Protein AF-A0AAT9HI56-F1 (afdb_monomer)

Sequence (412 aa):
MVAAGGHDVLLDPVGLLGGSGLDRALCPAVDPADAGAAAVGKETVARLLASIGLAAGDGDGLGETSWGAGGHDTWVCADGRFRVGALTGSWAKDSAQYVGEGAREQARRVRVGELRSEIDDLTAERERLTEEARAVAERRAVLDAELAALPGDDDLRHAHARVTAATDTVRRARARRDERAAELAPAARRAERAAAGLADTAAALNLPTDPTALGAVRQALADHTALLAALWPTLRERVEAERAVTGEQEETHRAELLVSELAKRTAESARIAAAADEHLTTLRSTVGAAVAELQRQLEETAEAVRVCAREQEQTRAEHGDADRRASRAEGRGERLAEDVTEATAAREEAVAALQRFAATGLLAVALPDLAVPDDDGSTWAATPRLPSHGPWSPGSPRSTTPTRPGNACRNG

Solvent-accessible surface area (backbone atoms only — not comparable to full-atom values): 24503 Å² total; per-residue (Å²): 141,84,77,95,84,66,89,78,79,81,87,72,66,81,62,84,52,85,90,35,24,34,44,81,82,46,77,70,85,62,52,75,85,40,69,70,48,43,71,62,32,52,66,52,50,39,46,44,31,33,39,28,12,39,35,77,90,76,73,102,65,98,57,94,91,67,94,54,34,77,76,39,60,29,32,39,32,90,84,26,38,37,34,55,67,91,46,69,52,71,61,80,67,101,60,69,46,82,67,59,70,69,25,34,52,49,46,49,53,53,52,52,49,52,53,49,51,52,51,52,53,53,50,53,49,50,53,52,54,52,52,53,52,50,56,49,52,52,52,49,53,51,52,52,50,54,58,70,66,51,79,76,63,62,67,59,52,51,51,51,52,51,51,52,54,51,50,51,51,51,52,54,52,50,51,54,49,52,55,53,56,62,48,44,59,61,50,49,56,48,51,52,50,52,51,49,52,46,48,54,53,17,59,76,69,75,44,63,78,48,71,66,58,43,50,50,53,53,48,51,54,51,52,50,51,52,51,57,64,54,45,56,58,54,55,49,52,49,54,51,48,54,50,48,54,52,51,53,50,52,52,50,52,52,50,51,53,50,51,52,51,51,52,49,53,51,52,50,52,50,49,54,51,50,51,52,51,50,49,52,50,50,46,47,62,55,53,46,47,53,52,54,49,52,52,50,51,52,53,54,51,56,49,52,52,56,51,54,55,52,52,55,53,53,55,51,54,56,51,58,57,51,55,63,50,52,62,62,51,56,69,52,56,61,57,58,55,54,56,56,60,53,60,55,56,60,54,60,53,55,52,59,52,54,52,61,58,65,74,66,60,74,77,73,80,82,53,93,86,58,90,70,80,55,98,75,67,76,76,87,78,83,87,85,81,85,88,89,85,84,82,88,83,80,79,86,89,79,91,79,87,84,90,87,83,91,82,92,82,88,84,137

Foldseek 3Di:
DDDPDDPPDDLDLPDQLPDFFQLVVDQDDQDCVPPVSVVCPRVSVSSVRSLEGEDEPDDDDPDDDDPDSSPRCWYAYPQQWTHHRPDTDGDDDPAQQPGDPVNVVVNVVVVVVVVVVVVVVVVVVVVVVVVVVVVVVVVVVVVVVVVVPDDDCVVVVVVVVVVVVVVVVVVVVVVVVVVVVVVVVVVVVVVVVVVVVLVVVCVVVVHDSDPVRNVVVVVVVVVVVVVVVVVVVVVVVVVVVVVVVVVVVVVVVVVVVVVVVVVVVVVVVVVVVVVVVVVVVVCCVPVVVVVVVVVVVVVVVVVVVVVVVVVVVVVVVVVVVVVVVVVVVVVVVVVVVVVVVVVVVVVVVVVVVVLVVVVPCPVPPDDPPDPDDPVVDPDPDDDDDDDDDDDDDDDDDDDDDDDDDDDDDDDD

Organism: NCBI:txid3074435

Secondary structure (DSSP, 8-state):
---TTS-----------TT-BGGGT------TTSHHHHHH-HHHHHHHHHHSEEE--------TT---STT-SEEEETTSEEEETTEEEE---SS--SSSHHHHHHHHHHHHHHHHHHHHHHHHHHHHHHHHHHHHHHHHHHHHHHHHHSPPSHHHHHHHHHHHHHHHHHHHHHHHHHHHHHHHHHHHHHHHHHHHHHHHHHHHTT--SSHHHHHHHHHHHHHHHHHHHHHHHHHHHHHHHHHHHHHHHHHHHHHHHHHHHHHHHHHHHHHHHHHHHHHHHHHHHHHHHHHHHHHHHHHHHHHHHHHHHHHHHHHHHHHHHHHHHHHHHHHHHHHHHHHHHHHHHHHHHHHHHHHHHHTTS-STTT-TTS-PPPTT------------------------------------

Radius of gyration: 133.68 Å; Cα contacts (8 Å, |Δi|>4): 143; chains: 1; bounding box: 189×81×348 Å

Nearest PDB structures (foldseek):
  7ogt-assembly1_A  TM=4.638E-01  e=2.083E+00  Saccharomyces cerevisiae S288C
  7ogt-assembly1_B  TM=3.854E-01  e=5.566E+00  Saccharomyces cerevisiae S288C

pLDDT: mean 77.37, std 19.91, range [28.78, 98.38]

Mean predicted aligned error: 21.38 Å

Structure (mmCIF, N/CA/C/O backbone):
data_AF-A0AAT9HI56-F1
#
_entry.id   AF-A0AAT9HI56-F1
#
loop_
_atom_site.group_PDB
_atom_site.id
_atom_site.type_symbol
_atom_site.label_atom_id
_atom_site.label_alt_id
_atom_site.label_comp_id
_atom_site.label_asym_id
_atom_site.label_entity_id
_atom_site.label_seq_id
_atom_site.pdbx_PDB_ins_code
_atom_site.Cartn_x
_atom_site.Cartn_y
_atom_site.Cartn_z
_atom_site.occupancy
_atom_site.B_iso_or_equiv
_atom_site.auth_seq_id
_atom_site.auth_comp_id
_atom_site.auth_asym_id
_atom_site.auth_atom_id
_atom_site.pdbx_PDB_model_num
ATOM 1 N N . MET A 1 1 ? -18.399 -38.494 128.018 1.00 32.94 1 MET A N 1
ATOM 2 C CA . MET A 1 1 ? -17.190 -38.485 127.170 1.00 32.94 1 MET A CA 1
ATOM 3 C C . MET A 1 1 ? -17.550 -37.697 125.918 1.00 32.94 1 MET A C 1
ATOM 5 O O . MET A 1 1 ? -18.268 -38.226 125.086 1.00 32.94 1 MET A O 1
ATOM 9 N N . VAL A 1 2 ? -17.201 -36.407 125.876 1.00 37.88 2 VAL A N 1
ATOM 10 C CA . VAL A 1 2 ? -17.497 -35.491 124.755 1.00 37.88 2 VAL A CA 1
ATOM 11 C C . VAL A 1 2 ? -16.270 -35.465 123.841 1.00 37.88 2 VAL A C 1
ATOM 13 O O . VAL A 1 2 ? -15.148 -35.370 124.338 1.00 37.88 2 VAL A O 1
ATOM 16 N N . ALA A 1 3 ? -16.475 -35.634 122.534 1.00 37.97 3 ALA A N 1
ATOM 17 C CA . ALA A 1 3 ? -15.415 -35.681 121.533 1.00 37.97 3 ALA A CA 1
ATOM 18 C C . ALA A 1 3 ? -14.963 -34.263 121.144 1.00 37.97 3 ALA A C 1
ATOM 20 O O . ALA A 1 3 ? -15.776 -33.414 120.793 1.00 37.97 3 ALA A O 1
ATOM 21 N N . ALA A 1 4 ? -13.652 -34.024 121.179 1.00 46.62 4 ALA A N 1
ATOM 22 C CA . ALA A 1 4 ? -13.022 -32.777 120.761 1.00 46.62 4 ALA A CA 1
ATOM 23 C C . ALA A 1 4 ? -12.989 -32.689 119.223 1.00 46.62 4 ALA A C 1
ATOM 25 O O . ALA A 1 4 ? -12.115 -33.274 118.588 1.00 46.62 4 ALA A O 1
ATOM 26 N N . GLY A 1 5 ? -13.962 -32.002 118.619 1.00 49.81 5 GLY A N 1
ATOM 27 C CA . GLY A 1 5 ? -14.001 -31.788 117.165 1.00 49.81 5 GLY A CA 1
ATOM 28 C C . GLY A 1 5 ? -15.296 -31.197 116.597 1.00 49.81 5 GLY A C 1
ATOM 29 O O . GLY A 1 5 ? -15.299 -30.774 115.445 1.00 49.81 5 GLY A O 1
ATOM 30 N N . GLY A 1 6 ? -16.378 -31.129 117.377 1.00 46.84 6 GLY A N 1
ATOM 31 C CA . GLY A 1 6 ? -17.575 -30.356 117.041 1.00 46.84 6 GLY A CA 1
ATOM 32 C C . GLY A 1 6 ? -17.527 -28.988 117.714 1.00 46.84 6 GLY A C 1
ATOM 33 O O . GLY A 1 6 ? -17.150 -28.887 118.881 1.00 46.84 6 GLY A O 1
ATOM 34 N N . HIS A 1 7 ? -17.893 -27.921 117.002 1.00 47.03 7 HIS A N 1
ATOM 35 C CA . HIS A 1 7 ? -18.282 -26.680 117.669 1.00 47.03 7 HIS A CA 1
ATOM 36 C C . HIS A 1 7 ? -19.627 -26.935 118.353 1.00 47.03 7 HIS A C 1
ATOM 38 O O . HIS A 1 7 ? -20.681 -26.657 117.785 1.00 47.03 7 HIS A O 1
ATOM 44 N N . ASP A 1 8 ? -19.585 -27.537 119.539 1.00 59.81 8 ASP A N 1
ATOM 45 C CA . ASP A 1 8 ? -20.772 -27.778 120.347 1.00 59.81 8 ASP A CA 1
ATOM 46 C C . ASP A 1 8 ? -21.313 -26.418 120.803 1.00 59.81 8 ASP A C 1
ATOM 48 O O . ASP A 1 8 ? -20.767 -25.761 121.692 1.00 59.81 8 ASP A O 1
ATOM 52 N N . VAL A 1 9 ? -22.368 -25.955 120.130 1.00 65.06 9 VAL A N 1
ATOM 53 C CA . VAL A 1 9 ? -23.074 -24.727 120.492 1.00 65.06 9 VAL A CA 1
ATOM 54 C C . VAL A 1 9 ? -23.989 -25.054 121.665 1.00 65.06 9 VAL A C 1
ATOM 56 O O . VAL A 1 9 ? -25.040 -25.673 121.501 1.00 65.06 9 VAL A O 1
ATOM 59 N N . LEU A 1 10 ? -23.579 -24.645 122.864 1.00 70.38 10 LEU A N 1
ATOM 60 C CA . LEU A 1 10 ? -24.419 -24.741 124.050 1.00 70.38 10 LEU A CA 1
ATOM 61 C C . LEU A 1 10 ? -25.503 -23.657 123.992 1.00 70.38 10 LEU A C 1
ATOM 63 O O . LEU A 1 10 ? -25.211 -22.465 124.065 1.00 70.38 10 LEU A O 1
ATOM 67 N N . LEU A 1 11 ? -26.760 -24.081 123.874 1.00 72.44 11 LEU A N 1
ATOM 68 C CA . LEU A 1 11 ? -27.927 -23.206 123.958 1.00 72.44 11 LEU A CA 1
ATOM 69 C C . LEU A 1 11 ? -28.425 -23.179 125.405 1.00 72.44 11 LEU A C 1
ATOM 71 O O . LEU A 1 11 ? -29.294 -23.963 125.784 1.00 72.44 11 LEU A O 1
ATOM 75 N N . ASP A 1 12 ? -27.851 -22.284 126.207 1.00 73.44 12 ASP A N 1
ATOM 76 C CA . ASP A 1 12 ? -28.277 -22.050 127.588 1.00 73.44 12 ASP A CA 1
ATOM 77 C C . ASP A 1 12 ? -28.882 -20.643 127.731 1.00 73.44 12 ASP A C 1
ATOM 79 O O . ASP A 1 12 ? -28.147 -19.663 127.873 1.00 73.44 12 ASP A O 1
ATOM 83 N N . PRO A 1 13 ? -30.214 -20.494 127.615 1.00 67.50 13 PRO A N 1
ATOM 84 C CA . PRO A 1 13 ? -30.870 -19.207 127.801 1.00 67.50 13 PRO A CA 1
ATOM 85 C C . PRO A 1 13 ? -30.839 -18.824 129.290 1.00 67.50 13 PRO A C 1
ATOM 87 O O . PRO A 1 13 ? -31.709 -19.215 130.070 1.00 67.50 13 PRO A O 1
ATOM 90 N N . VAL A 1 14 ? -29.822 -18.057 129.691 1.00 59.03 14 VAL A N 1
ATOM 91 C CA . VAL A 1 14 ? -29.667 -17.548 131.060 1.00 59.03 14 VAL A CA 1
ATOM 92 C C . VAL A 1 14 ? -30.605 -16.353 131.266 1.00 59.03 14 VAL A C 1
ATOM 94 O O . VAL A 1 14 ? -30.445 -15.317 130.630 1.00 59.03 14 VAL A O 1
ATOM 97 N N . GLY A 1 15 ? -31.574 -16.488 132.176 1.00 58.78 15 GLY A N 1
ATOM 98 C CA . GLY A 1 15 ? -32.463 -15.397 132.594 1.00 58.78 15 GLY A CA 1
ATOM 99 C C . GLY A 1 15 ? -33.804 -15.360 131.855 1.00 58.78 15 GLY A C 1
ATOM 100 O O . GLY A 1 15 ? -33.975 -14.660 130.862 1.00 58.78 15 GLY A O 1
ATOM 101 N N . LEU A 1 16 ? -34.801 -16.070 132.391 1.00 57.12 16 LEU A N 1
ATOM 102 C CA . LEU A 1 16 ? -36.202 -15.891 132.000 1.00 57.12 16 LEU A CA 1
ATOM 103 C C . LEU A 1 16 ? -36.752 -14.634 132.686 1.00 57.12 16 LEU A C 1
ATOM 105 O O . LEU A 1 16 ? -37.349 -14.699 133.761 1.00 57.12 16 LEU A O 1
ATOM 109 N N . LEU A 1 17 ? -36.517 -13.478 132.071 1.00 56.50 17 LEU A N 1
ATOM 110 C CA . LEU A 1 17 ? -37.140 -12.220 132.470 1.00 56.50 17 LEU A CA 1
ATOM 111 C C . LEU A 1 17 ? -38.566 -12.222 131.909 1.00 56.50 17 LEU A C 1
ATOM 113 O O . LEU A 1 17 ? -38.796 -12.040 130.717 1.00 56.50 17 LEU A O 1
ATOM 117 N N . GLY A 1 18 ? -39.529 -12.571 132.760 1.00 57.38 18 GLY A N 1
ATOM 118 C CA . GLY A 1 18 ? -40.906 -12.797 132.334 1.00 57.38 18 GLY A CA 1
ATOM 119 C C . GLY A 1 18 ? -41.558 -11.550 131.723 1.00 57.38 18 GLY A C 1
ATOM 120 O O . GLY A 1 18 ? -41.585 -10.494 132.346 1.00 57.38 18 GLY A O 1
ATOM 121 N N . GLY A 1 19 ? -42.160 -11.711 130.537 1.00 65.81 19 GLY A N 1
ATOM 122 C CA . GLY A 1 19 ? -43.225 -10.834 130.028 1.00 65.81 19 GLY A CA 1
ATOM 123 C C . GLY A 1 19 ? -42.955 -10.065 128.728 1.00 65.81 19 GLY A C 1
ATOM 124 O O . GLY A 1 19 ? -43.919 -9.582 128.129 1.00 65.81 19 GLY A O 1
ATOM 125 N N . SER A 1 20 ? -41.711 -9.976 128.247 1.00 75.50 20 SER A N 1
ATOM 126 C CA . SER A 1 20 ? -41.339 -9.140 127.086 1.00 75.50 20 SER A CA 1
ATOM 127 C C . SER A 1 20 ? -40.515 -9.852 126.008 1.00 75.50 20 SER A C 1
ATOM 129 O O . SER A 1 20 ? -39.809 -9.181 125.268 1.00 75.50 20 SER A O 1
ATOM 131 N N . GLY A 1 21 ? -40.569 -11.181 125.908 1.00 82.62 21 GLY A N 1
ATOM 132 C CA . GLY A 1 21 ? -39.782 -11.944 124.934 1.00 82.62 21 GLY A CA 1
ATOM 133 C C . GLY A 1 21 ? -40.381 -11.999 123.518 1.00 82.62 21 GLY A C 1
ATOM 134 O O . GLY A 1 21 ? -41.558 -11.697 123.287 1.00 82.62 21 GLY A O 1
ATOM 135 N N . LEU A 1 22 ? -39.562 -12.419 122.550 1.00 84.75 22 LEU A N 1
ATOM 136 C CA . LEU A 1 22 ? -39.958 -12.682 121.160 1.00 84.75 22 LEU A CA 1
ATOM 137 C C . LEU A 1 22 ? -40.908 -13.875 121.016 1.00 84.75 22 LEU A C 1
ATOM 139 O O . LEU A 1 22 ? -41.596 -13.986 120.000 1.00 84.75 22 LEU A O 1
ATOM 143 N N . ASP A 1 23 ? -40.989 -14.734 122.028 1.00 83.62 23 ASP A N 1
ATOM 144 C CA . ASP A 1 23 ? -41.940 -15.845 122.131 1.00 83.62 23 ASP A CA 1
ATOM 145 C C . ASP A 1 23 ? -43.410 -15.387 122.067 1.00 83.62 23 ASP A C 1
ATOM 147 O O . ASP A 1 23 ? -44.297 -16.176 121.742 1.00 83.62 23 ASP A O 1
ATOM 151 N N . ARG A 1 24 ? -43.675 -14.094 122.302 1.00 83.56 24 ARG A N 1
ATOM 152 C CA . ARG A 1 24 ? -45.005 -13.483 122.140 1.00 83.56 24 ARG A CA 1
ATOM 153 C C . ARG A 1 24 ? -45.399 -13.229 120.685 1.00 83.56 24 ARG A C 1
ATOM 155 O O . ARG A 1 24 ? -46.590 -13.180 120.387 1.00 83.56 24 ARG A O 1
ATOM 162 N N . ALA A 1 25 ? -44.425 -13.031 119.800 1.00 82.50 25 ALA A N 1
ATOM 163 C CA . ALA A 1 25 ? -44.656 -12.754 118.381 1.00 82.50 25 ALA A CA 1
ATOM 164 C C . ALA A 1 25 ? -44.334 -13.960 117.490 1.00 82.50 25 ALA A C 1
ATOM 166 O O . ALA A 1 25 ? -44.895 -14.095 116.403 1.00 82.50 25 ALA A O 1
ATOM 167 N N . LEU A 1 26 ? -43.439 -14.840 117.942 1.00 84.56 26 LEU A N 1
ATOM 168 C CA . LEU A 1 26 ? -42.965 -15.996 117.196 1.00 84.56 26 LEU A CA 1
ATOM 169 C C . LEU A 1 26 ? -43.237 -17.277 117.980 1.00 84.56 26 LEU A C 1
ATOM 171 O O . LEU A 1 26 ? -42.842 -17.413 119.133 1.00 84.56 26 LEU A O 1
ATOM 175 N N . CYS A 1 27 ? -43.849 -18.257 117.318 1.00 83.62 27 CYS A N 1
ATOM 176 C CA . CYS A 1 27 ? -43.977 -19.605 117.855 1.00 83.62 27 CYS A CA 1
ATOM 177 C C . CYS A 1 27 ? -42.972 -20.539 117.156 1.00 83.62 27 CYS A C 1
ATOM 179 O O . CYS A 1 27 ? -42.885 -20.532 115.924 1.00 83.62 27 CYS A O 1
ATOM 181 N N . PRO A 1 28 ? -42.197 -21.356 117.895 1.00 84.69 28 PRO A N 1
ATOM 182 C CA . PRO A 1 28 ? -41.317 -22.330 117.267 1.00 84.69 28 PRO A CA 1
ATOM 183 C C . PRO A 1 28 ? -42.119 -23.388 116.503 1.00 84.69 28 PRO A C 1
ATOM 185 O O . PRO A 1 28 ? -42.929 -24.115 117.088 1.00 84.69 28 PRO A O 1
ATOM 188 N N . ALA A 1 29 ? -41.842 -23.503 115.208 1.00 82.56 29 ALA A N 1
ATOM 189 C CA . ALA A 1 29 ? -42.319 -24.571 114.339 1.00 82.56 29 ALA A CA 1
ATOM 190 C C . ALA A 1 29 ? -41.132 -25.487 114.001 1.00 82.56 29 ALA A C 1
ATOM 192 O O . ALA A 1 29 ? -40.459 -25.304 112.990 1.00 82.56 29 ALA A O 1
ATOM 193 N N . VAL A 1 30 ? -40.822 -26.408 114.918 1.00 79.81 30 VAL A N 1
ATOM 194 C CA . VAL A 1 30 ? -39.742 -27.395 114.758 1.00 79.81 30 VAL A CA 1
ATOM 195 C C . VAL A 1 30 ? -40.306 -28.611 114.032 1.00 79.81 30 VAL A C 1
ATOM 197 O O . VAL A 1 30 ? -41.274 -29.199 114.512 1.00 79.81 30 VAL A O 1
ATOM 200 N N . ASP A 1 31 ? -39.710 -28.978 112.898 1.00 79.69 31 ASP A N 1
ATOM 201 C CA . ASP A 1 31 ? -40.060 -30.201 112.176 1.00 79.69 31 ASP A CA 1
ATOM 202 C C . ASP A 1 31 ? -39.468 -31.419 112.910 1.00 79.69 31 ASP A C 1
ATOM 204 O O . ASP A 1 31 ? -38.244 -31.525 113.012 1.00 79.69 31 ASP A O 1
ATOM 208 N N . PRO A 1 32 ? -40.292 -32.335 113.449 1.00 74.06 32 PRO A N 1
ATOM 209 C CA . PRO A 1 32 ? -39.795 -33.514 114.149 1.00 74.06 32 PRO A CA 1
ATOM 210 C C . PRO A 1 32 ? -39.125 -34.539 113.219 1.00 74.06 32 PRO A C 1
ATOM 212 O O . PRO A 1 32 ? -38.438 -35.428 113.720 1.00 74.06 32 PRO A O 1
ATOM 215 N N . ALA A 1 33 ? -39.328 -34.454 111.898 1.00 79.62 33 ALA A N 1
ATOM 216 C CA . ALA A 1 33 ? -38.696 -35.344 110.924 1.00 79.62 33 ALA A CA 1
ATOM 217 C C . ALA A 1 33 ? -37.260 -34.920 110.567 1.00 79.62 33 ALA A C 1
ATOM 219 O O . ALA A 1 33 ? -36.470 -35.748 110.110 1.00 79.62 33 ALA A O 1
ATOM 220 N N . ASP A 1 34 ? -36.903 -33.654 110.799 1.00 79.12 34 ASP A N 1
ATOM 221 C CA . ASP A 1 34 ? -35.532 -33.171 110.667 1.00 79.12 34 ASP A CA 1
ATOM 222 C C . ASP A 1 34 ? -34.753 -33.512 111.945 1.00 79.12 34 ASP A C 1
ATOM 224 O O . ASP A 1 34 ? -34.987 -32.949 113.016 1.00 79.12 34 ASP A O 1
ATOM 228 N N . ALA A 1 35 ? -33.804 -34.445 111.833 1.00 78.81 35 ALA A N 1
ATOM 229 C CA . ALA A 1 35 ? -33.001 -34.917 112.959 1.00 78.81 35 ALA A CA 1
ATOM 230 C C . ALA A 1 35 ? -32.215 -33.790 113.660 1.00 78.81 35 ALA A C 1
ATOM 232 O O . ALA A 1 35 ? -32.008 -33.855 114.872 1.00 78.81 35 ALA A O 1
ATOM 233 N N . GLY A 1 36 ? -31.801 -32.751 112.928 1.00 78.25 36 GLY A N 1
ATOM 234 C CA . GLY A 1 36 ? -31.116 -31.588 113.489 1.00 78.25 36 GLY A CA 1
ATOM 235 C C . GLY A 1 36 ? -32.072 -30.654 114.229 1.00 78.25 36 GLY A C 1
ATOM 236 O O . GLY A 1 36 ? -31.769 -30.204 115.335 1.00 78.25 36 GLY A O 1
ATOM 237 N N . ALA A 1 37 ? -33.257 -30.404 113.668 1.00 78.69 37 ALA A N 1
ATOM 238 C CA . ALA A 1 37 ? -34.282 -29.586 114.319 1.00 78.69 37 ALA A CA 1
ATOM 239 C C . ALA A 1 37 ? -34.842 -30.276 115.580 1.00 78.69 37 ALA A C 1
ATOM 241 O O . ALA A 1 37 ? -35.005 -29.643 116.630 1.00 78.69 37 ALA A O 1
ATOM 242 N N . ALA A 1 38 ? -35.054 -31.592 115.504 1.00 76.50 38 ALA A N 1
ATOM 243 C CA . ALA A 1 38 ? -35.476 -32.427 116.622 1.00 76.50 38 ALA A CA 1
ATOM 244 C C . ALA A 1 38 ? -34.446 -32.448 117.765 1.00 76.50 38 ALA A C 1
ATOM 246 O O . ALA A 1 38 ? -34.845 -32.438 118.929 1.00 76.50 38 ALA A O 1
ATOM 247 N N . ALA A 1 39 ? -33.141 -32.414 117.454 1.00 80.88 39 ALA A N 1
ATOM 248 C CA . ALA A 1 39 ? -32.071 -32.391 118.456 1.00 80.88 39 ALA A CA 1
ATOM 249 C C . ALA A 1 39 ? -32.058 -31.113 119.319 1.00 80.88 39 ALA A C 1
ATOM 251 O O . ALA A 1 39 ? -31.709 -31.179 120.496 1.00 80.88 39 ALA A O 1
ATOM 252 N N . VAL A 1 40 ? -32.461 -29.960 118.771 1.00 81.38 40 VAL A N 1
ATOM 253 C CA . VAL A 1 40 ? -32.602 -28.704 119.537 1.00 81.38 40 VAL A CA 1
ATOM 254 C C . VAL A 1 40 ? -33.898 -28.710 120.349 1.00 81.38 40 VAL A C 1
ATOM 256 O O . VAL A 1 40 ? -33.908 -28.340 121.524 1.00 81.38 40 VAL A O 1
ATOM 259 N N . GLY A 1 41 ? -34.991 -29.160 119.730 1.00 80.50 41 GLY A N 1
ATOM 260 C CA . GLY A 1 41 ? -36.294 -29.306 120.369 1.00 80.50 41 GLY A CA 1
ATOM 261 C C . GLY A 1 41 ? -37.073 -27.992 120.513 1.00 80.50 41 GLY A C 1
ATOM 262 O O . GLY A 1 41 ? -36.527 -26.909 120.735 1.00 80.50 41 GLY A O 1
ATOM 263 N N . LYS A 1 42 ? -38.405 -28.095 120.413 1.00 83.25 42 LYS A N 1
ATOM 264 C CA . LYS A 1 42 ? -39.339 -26.953 120.464 1.00 83.25 42 LYS A CA 1
ATOM 265 C C . LYS A 1 42 ? -39.188 -26.113 121.735 1.00 83.25 42 LYS A C 1
ATOM 267 O O . LYS A 1 42 ? -39.273 -24.890 121.678 1.00 83.25 42 LYS A O 1
ATOM 272 N N . GLU A 1 43 ? -38.963 -26.768 122.868 1.00 82.31 43 GLU A N 1
ATOM 273 C CA . GLU A 1 43 ? -38.866 -26.124 124.178 1.00 82.31 43 GLU A CA 1
ATOM 274 C C . GLU A 1 43 ? -37.595 -25.278 124.321 1.00 82.31 43 GLU A C 1
ATOM 276 O O . GLU A 1 43 ? -37.649 -24.164 124.836 1.00 82.31 43 GLU A O 1
ATOM 281 N N . THR A 1 44 ? -36.457 -25.747 123.806 1.00 84.12 44 THR A N 1
ATOM 282 C CA . THR A 1 44 ? -35.208 -24.970 123.794 1.00 84.12 44 THR A CA 1
ATOM 283 C C . THR A 1 44 ? -35.349 -23.724 122.929 1.00 84.12 44 THR A C 1
ATOM 285 O O . THR A 1 44 ? -34.978 -22.638 123.365 1.00 84.12 44 THR A O 1
ATOM 288 N N . VAL A 1 45 ? -35.958 -23.844 121.743 1.00 86.06 45 VAL A N 1
ATOM 289 C CA . VAL A 1 45 ? -36.226 -22.685 120.875 1.00 86.06 45 VAL A CA 1
ATOM 290 C C . VAL A 1 45 ? -37.213 -21.718 121.533 1.00 86.06 45 VAL A C 1
ATOM 292 O O . VAL A 1 45 ? -37.004 -20.512 121.470 1.00 86.06 45 VAL A O 1
ATOM 295 N N . ALA A 1 46 ? -38.250 -22.215 122.215 1.00 84.44 46 ALA A N 1
ATOM 296 C CA . ALA A 1 46 ? -39.179 -21.366 122.961 1.00 84.44 46 ALA A CA 1
ATOM 297 C C . ALA A 1 46 ? -38.466 -20.586 124.077 1.00 84.44 46 ALA A C 1
ATOM 299 O O . ALA A 1 46 ? -38.653 -19.377 124.187 1.00 84.44 46 ALA A O 1
ATOM 300 N N . ARG A 1 47 ? -37.595 -21.247 124.856 1.00 84.19 47 ARG A N 1
ATOM 301 C CA . ARG A 1 47 ? -36.787 -20.582 125.891 1.00 84.19 47 ARG A CA 1
ATOM 302 C C . ARG A 1 47 ? -35.818 -19.553 125.301 1.00 84.19 47 ARG A C 1
ATOM 304 O O . ARG A 1 47 ? -35.650 -18.486 125.880 1.00 84.19 47 ARG A O 1
ATOM 311 N N . LEU A 1 48 ? -35.221 -19.833 124.140 1.00 86.31 48 LEU A N 1
ATOM 312 C CA . LEU A 1 48 ? -34.370 -18.873 123.428 1.00 86.31 48 LEU A CA 1
ATOM 313 C C . LEU A 1 48 ? -35.161 -17.651 122.952 1.00 86.31 48 LEU A C 1
ATOM 315 O O . LEU A 1 48 ? -34.727 -16.525 123.178 1.00 86.31 48 LEU A O 1
ATOM 319 N N . LEU A 1 49 ? -36.334 -17.846 122.349 1.00 87.38 49 LEU A N 1
ATOM 320 C CA . LEU A 1 49 ? -37.196 -16.731 121.949 1.00 87.38 49 LEU A CA 1
ATOM 321 C C . LEU A 1 49 ? -37.653 -15.907 123.159 1.00 87.38 49 LEU A C 1
ATOM 323 O O . LEU A 1 49 ? -37.673 -14.684 123.074 1.00 87.38 49 LEU A O 1
ATOM 327 N N . ALA A 1 50 ? -37.935 -16.550 124.294 1.00 84.38 50 ALA A N 1
ATOM 328 C CA . ALA A 1 50 ? -38.261 -15.859 125.540 1.00 84.38 50 ALA A CA 1
ATOM 329 C C . ALA A 1 50 ? -37.072 -15.064 126.116 1.00 84.38 50 ALA A C 1
ATOM 331 O O . ALA A 1 50 ? -37.276 -14.064 126.801 1.00 84.38 50 ALA A O 1
ATOM 332 N N . SER A 1 51 ? -35.831 -15.478 125.831 1.00 83.50 51 SER A N 1
ATOM 333 C CA . SER A 1 51 ? -34.621 -14.762 126.264 1.00 83.50 51 SER A CA 1
ATOM 334 C C . SER A 1 51 ? -34.304 -13.515 125.428 1.00 83.50 51 SER A C 1
ATOM 336 O O . SER A 1 51 ? -33.599 -12.626 125.908 1.00 83.50 51 SER A O 1
ATOM 338 N N . ILE A 1 52 ? -34.838 -13.420 124.203 1.00 86.50 52 ILE A N 1
ATOM 339 C CA . ILE A 1 52 ? -34.658 -12.258 123.327 1.00 86.50 52 ILE A CA 1
ATOM 340 C C . ILE A 1 52 ? -35.820 -11.295 123.539 1.00 86.50 52 ILE A C 1
ATOM 342 O O . ILE A 1 52 ? -36.969 -11.639 123.275 1.00 86.50 52 ILE A O 1
ATOM 346 N N . GLY A 1 53 ? -35.518 -10.069 123.953 1.00 85.31 53 GLY A N 1
ATOM 347 C CA . GLY A 1 53 ? -36.532 -9.049 124.174 1.00 85.31 53 GLY A CA 1
ATOM 348 C C . GLY A 1 53 ? -37.231 -8.626 122.881 1.00 85.31 53 GLY A C 1
ATOM 349 O O . GLY A 1 53 ? -36.594 -8.349 121.866 1.00 85.31 53 GLY A O 1
ATOM 350 N N . LEU A 1 54 ? -38.549 -8.511 122.935 1.00 83.75 54 LEU A N 1
ATOM 351 C CA . LEU A 1 54 ? -39.361 -7.767 121.990 1.00 83.75 54 LEU A CA 1
ATOM 352 C C . LEU A 1 54 ? -39.690 -6.414 122.625 1.00 83.75 54 LEU A C 1
ATOM 354 O O . LEU A 1 54 ? -40.548 -6.311 123.504 1.00 83.75 54 LEU A O 1
ATOM 358 N N . ALA A 1 55 ? -38.974 -5.375 122.205 1.00 77.75 55 ALA A N 1
ATOM 359 C CA . ALA A 1 55 ? -39.213 -4.024 122.689 1.00 77.75 55 ALA A CA 1
ATOM 360 C C . ALA A 1 55 ? -40.528 -3.489 122.102 1.00 77.75 55 ALA A C 1
ATOM 362 O O . ALA A 1 55 ? -40.703 -3.457 120.881 1.00 77.75 55 ALA A O 1
ATOM 363 N N . ALA A 1 56 ? -41.444 -3.057 122.973 1.00 65.25 56 ALA A N 1
ATOM 364 C CA . ALA A 1 56 ? -42.579 -2.240 122.567 1.00 65.25 56 ALA A CA 1
ATOM 365 C C . ALA A 1 56 ? -42.041 -0.845 122.242 1.00 65.25 56 ALA A C 1
ATOM 367 O O . ALA A 1 56 ? -41.525 -0.150 123.117 1.00 65.25 56 ALA A O 1
ATOM 368 N N . GLY A 1 57 ? -42.089 -0.463 120.974 1.00 59.97 57 GLY A N 1
ATOM 369 C CA . GLY A 1 57 ? -41.735 0.889 120.578 1.00 59.97 57 GLY A CA 1
ATOM 370 C C . GLY A 1 57 ? -42.886 1.827 120.899 1.00 59.97 57 GLY A C 1
ATOM 371 O O . GLY A 1 57 ? -43.658 2.071 119.997 1.00 59.97 57 GLY A O 1
ATOM 372 N N . ASP A 1 58 ? -43.016 2.295 122.143 1.00 53.03 58 ASP A N 1
ATOM 373 C CA . ASP A 1 58 ? -43.844 3.452 122.529 1.00 53.03 58 ASP A CA 1
ATOM 374 C C . ASP A 1 58 ? -43.417 3.915 123.940 1.00 53.03 58 ASP A C 1
ATOM 376 O O . ASP A 1 58 ? -43.283 3.095 124.844 1.00 53.03 58 ASP A O 1
ATOM 380 N N . GLY A 1 59 ? -43.156 5.186 124.241 1.00 44.81 59 GLY A N 1
ATOM 381 C CA . GLY A 1 59 ? -43.279 6.416 123.466 1.00 44.81 59 GLY A CA 1
ATOM 382 C C . GLY A 1 59 ? -42.472 7.539 124.132 1.00 44.81 59 GLY A C 1
ATOM 383 O O . GLY A 1 59 ? -41.784 7.306 125.127 1.00 44.81 59 GLY A O 1
ATOM 384 N N . ASP A 1 60 ? -42.545 8.739 123.555 1.00 45.50 60 ASP A N 1
ATOM 385 C CA . ASP A 1 60 ? -41.947 9.988 124.044 1.00 45.50 60 ASP A CA 1
ATOM 386 C C . ASP A 1 60 ? -41.947 10.105 125.579 1.00 45.50 60 ASP A C 1
ATOM 388 O O . ASP A 1 60 ? -42.946 10.438 126.216 1.00 45.50 60 ASP A O 1
ATOM 392 N N . GLY A 1 61 ? -40.789 9.845 126.176 1.00 43.03 61 GLY A N 1
ATOM 393 C CA . GLY A 1 61 ? -40.550 9.959 127.605 1.00 43.03 61 GLY A CA 1
ATOM 394 C C . GLY A 1 61 ? -39.082 10.272 127.824 1.00 43.03 61 GLY A C 1
ATOM 395 O O . GLY A 1 61 ? -38.234 9.385 127.789 1.00 43.03 61 GLY A O 1
ATOM 396 N N . LEU A 1 62 ? -38.779 11.557 128.006 1.00 45.66 62 LEU A N 1
ATOM 397 C CA . LEU A 1 62 ? -37.458 12.048 128.384 1.00 45.66 62 LEU A CA 1
ATOM 398 C C . LEU A 1 62 ? -37.031 11.403 129.708 1.00 45.66 62 LEU A C 1
ATOM 400 O O . LEU A 1 62 ? -37.509 11.768 130.779 1.00 45.66 62 LEU A O 1
ATOM 404 N N . GLY A 1 63 ? -36.121 10.443 129.606 1.00 42.75 63 GLY A N 1
ATOM 405 C CA . GLY A 1 63 ? -35.492 9.763 130.725 1.00 42.75 63 GLY A CA 1
ATOM 406 C C . GLY A 1 63 ? -34.381 8.864 130.207 1.00 42.75 63 GLY A C 1
ATOM 407 O O . GLY A 1 63 ? -34.601 7.689 129.915 1.00 42.75 63 GLY A O 1
ATOM 408 N N . GLU A 1 64 ? -33.173 9.416 130.069 1.00 49.06 64 GLU A N 1
ATOM 409 C CA . GLU A 1 64 ? -31.960 8.598 130.054 1.00 49.06 64 GLU A CA 1
ATOM 410 C C . GLU A 1 64 ? -32.032 7.628 131.240 1.00 49.06 64 GLU A C 1
ATOM 412 O O . GLU A 1 64 ? -32.321 8.056 132.354 1.00 49.06 64 GLU A O 1
ATOM 417 N N . THR A 1 65 ? -31.763 6.343 130.985 1.00 47.09 65 THR A N 1
ATOM 418 C CA . THR A 1 65 ? -31.771 5.195 131.923 1.00 47.09 65 THR A CA 1
ATOM 419 C C . THR A 1 65 ? -33.015 4.293 132.011 1.00 47.09 65 THR A C 1
ATOM 421 O O . THR A 1 65 ? -33.227 3.672 133.044 1.00 47.09 65 THR A O 1
ATOM 424 N N . SER A 1 66 ? -33.746 4.048 130.911 1.00 51.06 66 SER A N 1
ATOM 425 C CA . SER A 1 66 ? -34.334 2.704 130.691 1.00 51.06 66 SER A CA 1
ATOM 426 C C . SER A 1 66 ? -34.740 2.421 129.232 1.00 51.06 66 SER A C 1
ATOM 428 O O . SER A 1 66 ? -35.916 2.352 128.898 1.00 51.06 66 SER A O 1
ATOM 430 N N . TRP A 1 67 ? -33.770 2.169 128.343 1.00 51.47 67 TRP A N 1
ATOM 431 C CA . TRP A 1 67 ? -34.026 1.425 127.088 1.00 51.47 67 TRP A CA 1
ATOM 432 C C . TRP A 1 67 ? -34.023 -0.089 127.359 1.00 51.47 67 TRP A C 1
ATOM 434 O O . TRP A 1 67 ? -33.363 -0.868 126.668 1.00 51.47 67 TRP A O 1
ATOM 444 N N . GLY A 1 68 ? -34.663 -0.495 128.454 1.00 51.56 68 GLY A N 1
ATOM 445 C CA . GLY A 1 68 ? -34.713 -1.876 128.891 1.00 51.56 68 GLY A CA 1
ATOM 446 C C . GLY A 1 68 ? -35.944 -2.537 128.306 1.00 51.56 68 GLY A C 1
ATOM 447 O O . GLY A 1 68 ? -37.029 -2.390 128.859 1.00 51.56 68 GLY A O 1
ATOM 448 N N . ALA A 1 69 ? -35.781 -3.313 127.233 1.00 54.34 69 ALA A N 1
ATOM 449 C CA . ALA A 1 69 ? -36.699 -4.409 126.953 1.00 54.34 69 ALA A CA 1
ATOM 450 C C . ALA A 1 69 ? -36.618 -5.362 128.155 1.00 54.34 69 ALA A C 1
ATOM 452 O O . ALA A 1 69 ? -35.771 -6.239 128.159 1.00 54.34 69 ALA A O 1
ATOM 453 N N . GLY A 1 70 ? -37.338 -5.085 129.244 1.00 57.34 70 GLY A N 1
ATOM 454 C CA . GLY A 1 70 ? -37.417 -5.927 130.443 1.00 57.34 70 GLY A CA 1
ATOM 455 C C . GLY A 1 70 ? -36.096 -6.357 131.106 1.00 57.34 70 GLY A C 1
ATOM 456 O O . GLY A 1 70 ? -36.140 -7.254 131.936 1.00 57.34 70 GLY A O 1
ATOM 457 N N . GLY A 1 71 ? -34.941 -5.764 130.764 1.00 63.47 71 GLY A N 1
ATOM 458 C CA . GLY A 1 71 ? -33.611 -6.218 131.205 1.00 63.47 71 GLY A CA 1
ATOM 459 C C . GLY A 1 71 ? -32.896 -7.214 130.271 1.00 63.47 71 GLY A C 1
ATOM 460 O O . GLY A 1 71 ? -31.901 -7.800 130.683 1.00 63.47 71 GLY A O 1
ATOM 461 N N . HIS A 1 72 ? -33.365 -7.416 129.034 1.00 70.06 72 HIS A N 1
ATOM 462 C CA . HIS A 1 72 ? -32.724 -8.285 128.038 1.00 70.06 72 HIS A CA 1
ATOM 463 C C . HIS A 1 72 ? -31.492 -7.616 127.383 1.00 70.06 72 HIS A C 1
ATOM 465 O O . HIS A 1 72 ? -31.594 -6.516 126.834 1.00 70.06 72 HIS A O 1
ATOM 471 N N . ASP A 1 73 ? -30.351 -8.319 127.346 1.00 77.31 73 ASP A N 1
ATOM 472 C CA . ASP A 1 73 ? -29.122 -7.878 126.650 1.00 77.31 73 ASP A CA 1
ATOM 473 C C . ASP A 1 73 ? -29.224 -7.965 125.115 1.00 77.31 73 ASP A C 1
ATOM 475 O O . ASP A 1 73 ? -28.479 -7.305 124.386 1.00 77.31 73 ASP A O 1
ATOM 479 N N . THR A 1 74 ? -30.155 -8.775 124.607 1.00 85.62 74 THR A N 1
ATOM 480 C CA . THR A 1 74 ? -30.462 -8.913 123.178 1.00 85.62 74 THR A CA 1
ATOM 481 C C . THR A 1 74 ? -31.944 -8.655 122.958 1.00 85.62 74 THR A C 1
ATOM 483 O O . THR A 1 74 ? -32.778 -9.299 123.594 1.00 85.62 74 THR A O 1
ATOM 486 N N . TRP A 1 75 ? -32.286 -7.724 122.068 1.00 87.12 75 TRP A N 1
ATOM 487 C CA . TRP A 1 75 ? -33.675 -7.382 121.768 1.00 87.12 75 TRP A CA 1
ATOM 488 C C . TRP A 1 75 ? -33.869 -6.883 120.338 1.00 87.12 75 TRP A C 1
ATOM 490 O O . TRP A 1 75 ? -32.943 -6.391 119.696 1.00 87.12 75 TRP A O 1
ATOM 500 N N . VAL A 1 76 ? -35.101 -6.979 119.847 1.00 87.25 76 VAL A N 1
ATOM 501 C CA . VAL A 1 76 ? -35.542 -6.400 118.573 1.00 87.25 76 VAL A CA 1
ATOM 502 C C . VAL A 1 76 ? -36.825 -5.596 118.781 1.00 87.25 76 VAL A C 1
ATOM 504 O O . VAL A 1 76 ? -37.614 -5.887 119.678 1.00 87.25 76 VAL A O 1
ATOM 507 N N . CYS A 1 77 ? -37.027 -4.575 117.960 1.00 84.44 77 CYS A N 1
ATOM 508 C CA . CYS A 1 77 ? -38.209 -3.724 117.933 1.00 84.44 77 CYS A CA 1
ATOM 509 C C . CYS A 1 77 ? -38.962 -3.925 116.611 1.00 84.44 77 CYS A C 1
ATOM 511 O O . CYS A 1 77 ? -38.367 -4.263 115.584 1.00 84.44 77 CYS A O 1
ATOM 513 N N . ALA A 1 78 ? -40.275 -3.692 116.622 1.00 81.06 78 ALA A N 1
ATOM 514 C CA . ALA A 1 78 ? -41.127 -3.829 115.439 1.00 81.06 78 ALA A CA 1
ATOM 515 C C . ALA A 1 78 ? -40.784 -2.834 114.310 1.00 81.06 78 ALA A C 1
ATOM 517 O O . ALA A 1 78 ? -41.083 -3.100 113.151 1.00 81.06 78 ALA A O 1
ATOM 518 N N . ASP A 1 79 ? -40.116 -1.722 114.628 1.00 80.75 79 ASP A N 1
ATOM 519 C CA . ASP A 1 79 ? -39.631 -0.729 113.658 1.00 80.75 79 ASP A CA 1
ATOM 520 C C . ASP A 1 79 ? -38.284 -1.097 113.005 1.00 80.75 79 ASP A C 1
ATOM 522 O O . ASP A 1 79 ? -37.711 -0.310 112.250 1.00 80.75 79 ASP A O 1
ATOM 526 N N . GLY A 1 80 ? -37.762 -2.291 113.299 1.00 83.19 80 GLY A N 1
ATOM 527 C CA . GLY A 1 80 ? -36.512 -2.791 112.741 1.00 83.19 80 GLY A CA 1
ATOM 528 C C . GLY A 1 80 ? -35.264 -2.425 113.542 1.00 83.19 80 GLY A C 1
ATOM 529 O O . GLY A 1 80 ? -34.180 -2.869 113.162 1.00 83.19 80 GLY A O 1
ATOM 530 N N . ARG A 1 81 ? -35.369 -1.660 114.644 1.00 88.44 81 ARG A N 1
ATOM 531 C CA . ARG A 1 81 ? -34.250 -1.444 115.581 1.00 88.44 81 ARG A CA 1
ATOM 532 C C . ARG A 1 81 ? -33.929 -2.723 116.352 1.00 88.44 81 ARG A C 1
ATOM 534 O O . ARG A 1 81 ? -34.829 -3.459 116.742 1.00 88.44 81 ARG A O 1
ATOM 541 N N . PHE A 1 82 ? -32.656 -2.983 116.620 1.00 87.31 82 PHE A N 1
ATOM 542 C CA . PHE A 1 82 ? -32.221 -4.150 117.386 1.00 87.31 82 PHE A CA 1
ATOM 543 C C . PHE A 1 82 ? -30.975 -3.869 118.229 1.00 87.31 82 PHE A C 1
ATOM 545 O O . PHE A 1 82 ? -30.207 -2.946 117.942 1.00 87.31 82 PHE A O 1
ATOM 552 N N . ARG A 1 83 ? -30.759 -4.708 119.247 1.00 85.62 83 ARG A N 1
ATOM 553 C CA . ARG A 1 83 ? -29.542 -4.798 120.057 1.00 85.62 83 ARG A CA 1
ATOM 554 C C . ARG A 1 83 ? -29.111 -6.252 120.227 1.00 85.62 83 ARG A C 1
ATOM 556 O O . ARG A 1 83 ? -29.949 -7.107 120.486 1.00 85.62 83 ARG A O 1
ATOM 563 N N . VAL A 1 84 ? -27.809 -6.513 120.152 1.00 86.12 84 VAL A N 1
ATOM 564 C CA . VAL A 1 84 ? -27.173 -7.784 120.526 1.00 86.12 84 VAL A CA 1
ATOM 565 C C . VAL A 1 84 ? -25.946 -7.457 121.382 1.00 86.12 84 VAL A C 1
ATOM 567 O O . VAL A 1 84 ? -24.904 -7.056 120.858 1.00 86.12 84 VAL A O 1
ATOM 570 N N . GLY A 1 85 ? -26.069 -7.550 122.708 1.00 81.38 85 GLY A N 1
ATOM 571 C CA . GLY A 1 85 ? -25.024 -7.107 123.634 1.00 81.38 85 GLY A CA 1
ATOM 572 C C . GLY A 1 85 ? -24.730 -5.610 123.470 1.00 81.38 85 GLY A C 1
ATOM 573 O O . GLY A 1 85 ? -25.612 -4.773 123.645 1.00 81.38 85 GLY A O 1
ATOM 574 N N . ALA A 1 86 ? -23.498 -5.255 123.093 1.00 81.06 86 ALA A N 1
ATOM 575 C CA . ALA A 1 86 ? -23.112 -3.863 122.828 1.00 81.06 86 ALA A CA 1
ATOM 576 C C . ALA A 1 86 ? -23.501 -3.357 121.420 1.00 81.06 86 ALA A C 1
ATOM 578 O O . ALA A 1 86 ? -23.474 -2.151 121.174 1.00 81.06 86 ALA A O 1
ATOM 579 N N . LEU A 1 87 ? -23.847 -4.250 120.483 1.00 84.81 87 LEU A N 1
ATOM 580 C CA . LEU A 1 87 ? -24.167 -3.883 119.101 1.00 84.81 87 LEU A CA 1
ATOM 581 C C . LEU A 1 87 ? -25.612 -3.407 119.000 1.00 84.81 87 LEU A C 1
ATOM 583 O O . LEU A 1 87 ? -26.514 -4.115 119.431 1.00 84.81 87 LEU A O 1
ATOM 587 N N . THR A 1 88 ? -25.838 -2.244 118.390 1.00 84.62 88 THR A N 1
ATOM 588 C CA . THR A 1 88 ? -27.179 -1.729 118.073 1.00 84.62 88 THR A CA 1
ATOM 589 C C . THR A 1 88 ? -27.260 -1.328 116.603 1.00 84.62 88 THR A C 1
ATOM 591 O O . THR A 1 88 ? -26.261 -0.910 116.020 1.00 84.62 88 THR A O 1
ATOM 594 N N . GLY A 1 89 ? -28.430 -1.480 115.987 1.00 86.88 89 GLY A N 1
ATOM 595 C CA . GLY A 1 89 ? -28.646 -1.160 114.576 1.00 86.88 89 GLY A CA 1
ATOM 596 C C . GLY A 1 89 ? -30.127 -1.098 114.218 1.00 86.88 89 GLY A C 1
ATOM 597 O O . GLY A 1 89 ? -30.985 -1.305 115.074 1.00 86.88 89 GLY A O 1
ATOM 598 N N . SER A 1 90 ? -30.430 -0.810 112.953 1.00 88.62 90 SER A N 1
ATOM 599 C CA . SER A 1 90 ? -31.800 -0.798 112.436 1.00 88.62 90 SER A CA 1
ATOM 600 C C . SER A 1 90 ? -31.862 -1.265 110.986 1.00 88.62 90 SER A C 1
ATOM 602 O O . SER A 1 90 ? -31.085 -0.787 110.160 1.00 88.62 90 SER A O 1
ATOM 604 N N . TRP A 1 91 ? -32.798 -2.154 110.662 1.00 84.50 91 TRP A N 1
ATOM 605 C CA . TRP A 1 91 ? -33.071 -2.596 109.295 1.00 84.50 91 TRP A CA 1
ATOM 606 C C . TRP A 1 91 ? -34.552 -2.940 109.128 1.00 84.50 91 TRP A C 1
ATOM 608 O O . TRP A 1 91 ? -35.123 -3.629 109.971 1.00 84.50 91 TRP A O 1
ATOM 618 N N . ALA A 1 92 ? -35.149 -2.531 108.010 1.00 82.25 92 ALA A N 1
ATOM 619 C CA . ALA A 1 92 ? -36.539 -2.827 107.679 1.00 82.25 92 ALA A CA 1
ATOM 620 C C . ALA A 1 92 ? -36.659 -3.467 106.288 1.00 82.25 92 ALA A C 1
ATOM 622 O O . ALA A 1 92 ? -35.817 -3.271 105.411 1.00 82.25 92 ALA A O 1
ATOM 623 N N . LYS A 1 93 ? -37.714 -4.261 106.097 1.00 81.38 93 LYS A N 1
ATOM 624 C CA . LYS A 1 93 ? -38.177 -4.760 104.796 1.00 81.38 93 LYS A CA 1
ATOM 625 C C . LYS A 1 93 ? -39.681 -4.538 104.733 1.00 81.38 93 LYS A C 1
ATOM 627 O O . LYS A 1 93 ? -40.351 -4.730 105.743 1.00 81.38 93 LYS A O 1
ATOM 632 N N . ASP A 1 94 ? -40.199 -4.227 103.550 1.00 77.69 94 ASP A N 1
ATOM 633 C CA . ASP A 1 94 ? -41.631 -3.952 103.349 1.00 77.69 94 ASP A CA 1
ATOM 634 C C . ASP A 1 94 ? -42.525 -5.159 103.676 1.00 77.69 94 ASP A C 1
ATOM 636 O O . ASP A 1 94 ? -43.718 -5.020 103.930 1.00 77.69 94 ASP A O 1
ATOM 640 N N . SER A 1 95 ? -41.954 -6.368 103.675 1.00 77.25 95 SER A N 1
ATOM 641 C CA . SER A 1 95 ? -42.644 -7.600 104.051 1.00 77.25 95 SER A CA 1
ATOM 642 C C . SER A 1 95 ? -41.705 -8.623 104.691 1.00 77.25 95 SER A C 1
ATOM 644 O O . SER A 1 95 ? -40.500 -8.680 104.417 1.00 77.25 95 SER A O 1
ATOM 646 N N . ALA A 1 96 ? -42.276 -9.484 105.534 1.00 79.25 96 ALA A N 1
ATOM 647 C CA . ALA A 1 96 ? -41.592 -10.671 106.025 1.00 79.25 96 ALA A CA 1
ATOM 648 C C . ALA A 1 96 ? -41.434 -11.675 104.873 1.00 79.25 96 ALA A C 1
ATOM 650 O O . ALA A 1 96 ? -42.419 -12.130 104.302 1.00 79.25 96 ALA A O 1
ATOM 651 N N . GLN A 1 97 ? -40.189 -12.020 104.538 1.00 84.31 97 GLN A N 1
ATOM 652 C CA . GLN A 1 97 ? -39.868 -12.924 103.418 1.00 84.31 97 GLN A CA 1
ATOM 653 C C . GLN A 1 97 ? -39.140 -14.201 103.862 1.00 84.31 97 GLN A C 1
ATOM 655 O O . GLN A 1 97 ? -39.139 -15.201 103.154 1.00 84.31 97 GLN A O 1
ATOM 660 N N . TYR A 1 98 ? -38.501 -14.177 105.036 1.00 81.94 98 TYR A N 1
ATOM 661 C CA . TYR A 1 98 ? -37.562 -15.226 105.460 1.00 81.94 98 TYR A CA 1
ATOM 662 C C . TYR A 1 98 ? -37.929 -15.886 106.791 1.00 81.94 98 TYR A C 1
ATOM 664 O O . TYR A 1 98 ? -37.350 -16.919 107.135 1.00 81.94 98 TYR A O 1
ATOM 672 N N . VAL A 1 99 ? -38.885 -15.327 107.533 1.00 82.06 99 VAL A N 1
ATOM 673 C CA . VAL A 1 99 ? -39.318 -15.832 108.841 1.00 82.06 99 VAL A CA 1
ATOM 674 C C . VAL A 1 99 ? -40.750 -16.334 108.712 1.00 82.06 99 VAL A C 1
ATOM 676 O O . VAL A 1 99 ? -41.637 -15.570 108.347 1.00 82.06 99 VAL A O 1
ATOM 679 N N . GLY A 1 100 ? -40.953 -17.620 108.997 1.00 82.62 100 GLY A N 1
ATOM 680 C CA . GLY A 1 100 ? -42.227 -18.311 108.802 1.00 82.62 100 GLY A CA 1
ATOM 681 C C . GLY A 1 100 ? -42.356 -18.967 107.424 1.00 82.62 100 GLY A C 1
ATOM 682 O O . GLY A 1 100 ? -41.839 -18.477 106.419 1.00 82.62 100 GLY A O 1
ATOM 683 N N . GLU A 1 101 ? -43.053 -20.099 107.383 1.00 83.12 101 GLU A N 1
ATOM 684 C CA . GLU A 1 101 ? -43.299 -20.867 106.157 1.00 83.12 101 GLU A CA 1
ATOM 685 C C . GLU A 1 101 ? -44.114 -20.060 105.134 1.00 83.12 101 GLU A C 1
ATOM 687 O O . GLU A 1 101 ? -43.712 -19.948 103.978 1.00 83.12 101 GLU A O 1
ATOM 692 N N . GLY A 1 102 ? -45.200 -19.410 105.574 1.00 85.31 102 GLY A N 1
ATOM 693 C CA . GLY A 1 102 ? -46.072 -18.618 104.699 1.00 85.31 102 GLY A CA 1
ATOM 694 C C . GLY A 1 102 ? -45.369 -17.425 104.043 1.00 85.31 102 GLY A C 1
ATOM 695 O O . GLY A 1 102 ? -45.559 -17.178 102.855 1.00 85.31 102 GLY A O 1
ATOM 696 N N . ALA A 1 103 ? -44.495 -16.733 104.780 1.00 84.44 103 ALA A N 1
ATOM 697 C CA . ALA A 1 103 ? -43.668 -15.642 104.261 1.00 84.44 103 ALA A CA 1
ATOM 698 C C . ALA A 1 103 ? -42.712 -16.114 103.150 1.00 84.44 103 ALA A C 1
ATOM 700 O O . ALA A 1 103 ? -42.601 -15.477 102.102 1.00 84.44 103 ALA A O 1
ATOM 701 N N . ARG A 1 104 ? -42.052 -17.262 103.363 1.00 89.19 104 ARG A N 1
ATOM 702 C CA . ARG A 1 104 ? -41.121 -17.860 102.392 1.00 89.19 104 ARG A CA 1
ATOM 703 C C . ARG A 1 104 ? -41.841 -18.360 101.146 1.00 89.19 104 ARG A C 1
ATOM 705 O O . ARG A 1 104 ? -41.370 -18.129 100.035 1.00 89.19 104 ARG A O 1
ATOM 712 N N . GLU A 1 105 ? -42.974 -19.034 101.321 1.00 90.75 105 GLU A N 1
ATOM 713 C CA . GLU A 1 105 ? -43.773 -19.533 100.202 1.00 90.75 105 GLU A CA 1
ATOM 714 C C . GLU A 1 105 ? -44.362 -18.376 99.381 1.00 90.75 105 GLU A C 1
ATOM 716 O O . GLU A 1 105 ? -44.321 -18.419 98.152 1.00 90.75 105 GLU A O 1
ATOM 721 N N . GLN A 1 106 ? -44.812 -17.294 100.025 1.00 88.62 106 GLN A N 1
ATOM 722 C CA . GLN A 1 106 ? -45.272 -16.099 99.316 1.00 88.62 106 GLN A CA 1
ATOM 723 C C . GLN A 1 106 ? -44.137 -15.423 98.531 1.00 88.62 106 GLN A C 1
ATOM 725 O O . GLN A 1 106 ? -44.314 -15.124 97.350 1.00 88.62 106 GLN A O 1
ATOM 730 N N . ALA A 1 107 ? -42.957 -15.238 99.133 1.00 89.81 107 ALA A N 1
ATOM 731 C CA . ALA A 1 107 ? -41.792 -14.674 98.444 1.00 89.81 107 ALA A CA 1
ATOM 732 C C . ALA A 1 107 ? -41.346 -15.540 97.250 1.00 89.81 107 ALA A C 1
ATOM 734 O O . ALA A 1 107 ? -41.026 -15.018 96.181 1.00 89.81 107 ALA A O 1
ATOM 735 N N . ARG A 1 108 ? -41.392 -16.873 97.394 1.00 92.75 108 ARG A N 1
ATOM 736 C CA . ARG A 1 108 ? -41.116 -17.814 96.300 1.00 92.75 108 ARG A CA 1
ATOM 737 C C . ARG A 1 108 ? -42.116 -17.655 95.157 1.00 92.75 108 ARG A C 1
ATOM 739 O O . ARG A 1 108 ? -41.698 -17.604 94.004 1.00 92.75 108 ARG A O 1
ATOM 746 N N . ARG A 1 109 ? -43.417 -17.568 95.453 1.00 93.75 109 ARG A N 1
ATOM 747 C CA . ARG A 1 109 ? -44.463 -17.385 94.430 1.00 93.75 109 ARG A CA 1
ATOM 748 C C . ARG A 1 109 ? -44.290 -16.082 93.663 1.00 93.75 109 ARG A C 1
ATOM 750 O O . ARG A 1 109 ? -44.383 -16.110 92.440 1.00 93.75 109 ARG A O 1
ATOM 757 N N . VAL A 1 110 ? -43.990 -14.985 94.362 1.00 92.88 110 VAL A N 1
ATOM 758 C CA . VAL A 1 110 ? -43.679 -13.693 93.729 1.00 92.88 110 VAL A CA 1
ATOM 759 C C . VAL A 1 110 ? -42.488 -13.847 92.786 1.00 92.88 110 VAL A C 1
ATOM 761 O O . VAL A 1 110 ? -42.611 -13.536 91.605 1.00 92.88 110 VAL A O 1
ATOM 764 N N . ARG A 1 111 ? -41.383 -14.444 93.253 1.00 94.25 111 ARG A N 1
ATOM 765 C CA . ARG A 1 111 ? -40.184 -14.623 92.424 1.00 94.25 111 ARG A CA 1
ATOM 766 C C . ARG A 1 111 ? -40.415 -15.514 91.202 1.00 94.25 111 ARG A C 1
ATOM 768 O O . ARG A 1 111 ? -39.898 -15.233 90.127 1.00 94.25 111 ARG A O 1
ATOM 775 N N . VAL A 1 112 ? -41.186 -16.591 91.346 1.00 96.75 112 VAL A N 1
ATOM 776 C CA . VAL A 1 112 ? -41.568 -17.453 90.215 1.00 96.75 112 VAL A CA 1
ATOM 777 C C . VAL A 1 112 ? -42.456 -16.695 89.226 1.00 96.75 112 VAL A C 1
ATOM 779 O O . VAL A 1 112 ? -42.313 -16.896 88.025 1.00 96.75 112 VAL A O 1
ATOM 782 N N . GLY A 1 113 ? -43.350 -15.827 89.707 1.00 97.00 113 GLY A N 1
ATOM 783 C CA . GLY A 1 113 ? -44.161 -14.952 88.860 1.00 97.00 113 GLY A CA 1
ATOM 784 C C . GLY A 1 113 ? -43.312 -13.981 88.038 1.00 97.00 113 GLY A C 1
ATOM 785 O O . GLY A 1 113 ? -43.480 -13.918 86.826 1.00 97.00 113 GLY A O 1
ATOM 786 N N . GLU A 1 114 ? -42.356 -13.301 88.677 1.00 96.56 114 GLU A N 1
ATOM 787 C CA . GLU A 1 114 ? -41.398 -12.410 88.001 1.00 96.56 114 GLU A CA 1
ATOM 788 C C . GLU A 1 114 ? -40.604 -13.147 86.918 1.00 96.56 114 GLU A C 1
ATOM 790 O O . GLU A 1 114 ? -40.555 -12.698 85.779 1.00 96.56 114 GLU A O 1
ATOM 795 N N . LEU A 1 115 ? -40.033 -14.309 87.254 1.00 97.88 115 LEU A N 1
ATOM 796 C CA . LEU A 1 115 ? -39.252 -15.108 86.307 1.00 97.88 115 LEU A CA 1
ATOM 797 C C . LEU A 1 115 ? -40.097 -15.621 85.139 1.00 97.88 115 LEU A C 1
ATOM 799 O O . LEU A 1 115 ? -39.596 -15.718 84.025 1.00 97.88 115 LEU A O 1
ATOM 803 N N . ARG A 1 116 ? -41.370 -15.961 85.374 1.00 97.94 116 ARG A N 1
ATOM 804 C CA . ARG A 1 116 ? -42.289 -16.341 84.292 1.00 97.94 116 ARG A CA 1
ATOM 805 C C . ARG A 1 116 ? -42.547 -15.167 83.355 1.00 97.94 116 ARG A C 1
ATOM 807 O O . ARG A 1 116 ? -42.422 -15.354 82.155 1.00 97.94 116 ARG A O 1
ATOM 814 N N . SER A 1 117 ? -42.806 -13.976 83.898 1.00 98.00 117 SER A N 1
ATOM 815 C CA . SER A 1 117 ? -42.963 -12.761 83.089 1.00 98.00 117 SER A CA 1
ATOM 816 C C . SER A 1 117 ? -41.708 -12.471 82.264 1.00 98.00 117 SER A C 1
ATOM 818 O O . SER A 1 117 ? -41.809 -12.213 81.074 1.00 98.00 117 SER A O 1
ATOM 820 N N . GLU A 1 118 ? -40.523 -12.581 82.869 1.00 98.12 118 GLU A N 1
ATOM 821 C CA . GLU A 1 118 ? -39.247 -12.361 82.177 1.00 98.12 118 GLU A CA 1
ATOM 822 C C . GLU A 1 118 ? -39.016 -13.386 81.051 1.00 98.12 118 GLU A C 1
ATOM 824 O O . GLU A 1 118 ? -38.554 -13.033 79.967 1.00 98.12 118 GLU A O 1
ATOM 829 N N . ILE A 1 119 ? -39.377 -14.655 81.273 1.00 98.12 119 ILE A N 1
ATOM 830 C CA . ILE A 1 119 ? -39.319 -15.700 80.240 1.00 98.12 119 ILE A CA 1
ATOM 831 C C . ILE A 1 119 ? -40.292 -15.398 79.097 1.00 98.12 119 ILE A C 1
ATOM 833 O O . ILE A 1 119 ? -39.917 -15.565 77.933 1.00 98.12 119 ILE A O 1
ATOM 837 N N . ASP A 1 120 ? -41.515 -14.972 79.410 1.00 98.06 120 ASP A N 1
ATOM 838 C CA . ASP A 1 120 ? -42.530 -14.645 78.409 1.00 98.06 120 ASP A CA 1
ATOM 839 C C . ASP A 1 120 ? -42.074 -13.452 77.547 1.00 98.06 120 ASP A C 1
ATOM 841 O O . ASP A 1 120 ? -42.104 -13.538 76.315 1.00 98.06 120 ASP A O 1
ATOM 845 N N . ASP A 1 121 ? -41.536 -12.399 78.171 1.00 98.06 121 ASP A N 1
ATOM 846 C CA . ASP A 1 121 ? -41.011 -11.211 77.486 1.00 98.06 121 ASP A CA 1
ATOM 847 C C . ASP A 1 121 ? -39.832 -11.555 76.558 1.00 98.06 121 ASP A C 1
ATOM 849 O O . ASP A 1 121 ? -39.832 -11.197 75.376 1.00 98.06 121 ASP A O 1
ATOM 853 N N . LEU A 1 122 ? -38.847 -12.315 77.052 1.00 98.19 122 LEU A N 1
ATOM 854 C CA . LEU A 1 122 ? -37.691 -12.742 76.252 1.00 98.19 122 LEU A CA 1
ATOM 855 C C . LEU A 1 122 ? -38.090 -13.685 75.110 1.00 98.19 122 LEU A C 1
ATOM 857 O O . LEU A 1 122 ? -37.479 -13.669 74.036 1.00 98.19 122 LEU A O 1
ATOM 861 N N . THR A 1 123 ? -39.112 -14.515 75.322 1.00 98.25 123 THR A N 1
ATOM 862 C CA . THR A 1 123 ? -39.634 -15.407 74.281 1.00 98.25 123 THR A CA 1
ATOM 863 C C . THR A 1 123 ? -40.288 -14.600 73.165 1.00 98.25 123 THR A C 1
ATOM 865 O O . THR A 1 123 ? -39.965 -14.828 71.995 1.00 98.25 123 THR A O 1
ATOM 868 N N . ALA A 1 124 ? -41.117 -13.611 73.512 1.00 97.94 124 ALA A N 1
ATOM 869 C CA . ALA A 1 124 ? -41.741 -12.709 72.548 1.00 97.94 124 ALA A CA 1
ATOM 870 C C . ALA A 1 124 ? -40.699 -11.879 71.776 1.00 97.94 124 ALA A C 1
ATOM 872 O O . ALA A 1 124 ? -40.794 -11.733 70.554 1.00 97.94 124 ALA A O 1
ATOM 873 N N . GLU A 1 125 ? -39.661 -11.378 72.455 1.00 98.19 125 GLU A N 1
ATOM 874 C CA . GLU A 1 125 ? -38.577 -10.644 71.798 1.00 98.19 125 GLU A CA 1
ATOM 875 C C . GLU A 1 125 ? -37.806 -11.525 70.806 1.00 98.19 125 GLU A C 1
ATOM 877 O O . GLU A 1 125 ? -37.551 -11.111 69.671 1.00 98.19 125 GLU A O 1
ATOM 882 N N . ARG A 1 126 ? -37.481 -12.763 71.194 1.00 98.31 126 ARG A N 1
ATOM 883 C CA . ARG A 1 126 ? -36.809 -13.724 70.311 1.00 98.31 126 ARG A CA 1
ATOM 884 C C . ARG A 1 126 ? -37.650 -14.032 69.075 1.00 98.31 126 ARG A C 1
ATOM 886 O O . ARG A 1 126 ? -37.104 -14.087 67.973 1.00 98.31 126 ARG A O 1
ATOM 893 N N . GLU A 1 127 ? -38.951 -14.252 69.240 1.00 98.25 127 GLU A N 1
ATOM 894 C CA . GLU A 1 127 ? -39.862 -14.519 68.121 1.00 98.25 127 GLU A CA 1
ATOM 895 C C . GLU A 1 127 ? -39.924 -13.330 67.158 1.00 98.25 127 GLU A C 1
ATOM 897 O O . GLU A 1 127 ? -39.745 -13.516 65.952 1.00 98.25 127 GLU A O 1
ATOM 902 N N . ARG A 1 128 ? -40.039 -12.101 67.683 1.00 98.31 128 ARG A N 1
ATOM 903 C CA . ARG A 1 128 ? -39.988 -10.871 66.878 1.00 98.31 128 ARG A CA 1
ATOM 904 C C . ARG A 1 128 ? -38.688 -10.763 66.076 1.00 98.31 128 ARG A C 1
ATOM 906 O O . ARG A 1 128 ? -38.731 -10.547 64.868 1.00 98.31 128 ARG A O 1
ATOM 913 N N . LEU A 1 129 ? -37.535 -10.939 66.725 1.00 98.31 129 LEU A N 1
ATOM 914 C CA . LEU A 1 129 ? -36.228 -10.858 66.060 1.00 98.31 129 LEU A CA 1
ATOM 915 C C . LEU A 1 129 ? -36.040 -11.956 65.005 1.00 98.31 129 LEU A C 1
ATOM 917 O O . LEU A 1 129 ? -35.421 -11.722 63.967 1.00 98.31 129 LEU A O 1
ATOM 921 N N . THR A 1 130 ? -36.585 -13.146 65.253 1.00 98.38 130 THR A N 1
ATOM 922 C CA . THR A 1 130 ? -36.534 -14.259 64.296 1.00 98.38 130 THR A CA 1
ATOM 923 C C . THR A 1 130 ? -37.330 -13.927 63.035 1.00 98.38 130 THR A C 1
ATOM 925 O O . THR A 1 130 ? -36.842 -14.147 61.925 1.00 98.38 130 THR A O 1
ATOM 928 N N . GLU A 1 131 ? -38.517 -13.337 63.188 1.00 98.12 131 GLU A N 1
ATOM 929 C CA . GLU A 1 131 ? -39.341 -12.911 62.056 1.00 98.12 131 GLU A CA 1
ATOM 930 C C . GLU A 1 131 ? -38.698 -11.747 61.282 1.00 98.12 131 GLU A C 1
ATOM 932 O O . GLU A 1 131 ? -38.659 -11.759 60.051 1.00 98.12 131 GLU A O 1
ATOM 937 N N . GLU A 1 132 ? -38.092 -10.782 61.980 1.00 98.12 132 GLU A N 1
ATOM 938 C CA . GLU A 1 132 ? -37.334 -9.693 61.349 1.00 98.12 132 GLU A CA 1
ATOM 939 C C . GLU A 1 132 ? -36.140 -10.216 60.536 1.00 98.12 132 GLU A C 1
ATOM 941 O O . GLU A 1 132 ? -35.921 -9.781 59.399 1.00 98.12 132 GLU A O 1
ATOM 946 N N . ALA A 1 133 ? -35.393 -11.185 61.074 1.00 98.19 133 ALA A N 1
ATOM 947 C CA . ALA A 1 133 ? -34.284 -11.822 60.370 1.00 98.19 133 ALA A CA 1
ATOM 948 C C . ALA A 1 133 ? -34.762 -12.570 59.116 1.00 98.19 133 ALA A C 1
ATOM 950 O O . ALA A 1 133 ? -34.146 -12.446 58.051 1.00 98.19 133 ALA A O 1
ATOM 951 N N . ARG A 1 134 ? -35.889 -13.288 59.215 1.00 98.25 134 ARG A N 1
ATOM 952 C CA . ARG A 1 134 ? -36.528 -13.979 58.087 1.00 98.25 134 ARG A CA 1
ATOM 953 C C . ARG A 1 134 ? -36.916 -12.990 56.984 1.00 98.25 134 ARG A C 1
ATOM 955 O O . ARG A 1 134 ? -36.535 -13.185 55.831 1.00 98.25 134 ARG A O 1
ATOM 962 N N . ALA A 1 135 ? -37.557 -11.879 57.342 1.00 98.06 135 ALA A N 1
ATOM 963 C CA . ALA A 1 135 ? -37.955 -10.835 56.398 1.00 98.06 135 ALA A CA 1
ATOM 964 C C . ALA A 1 135 ? -36.759 -10.130 55.726 1.00 98.06 135 ALA A C 1
ATOM 966 O O . ALA A 1 135 ? -36.849 -9.674 54.583 1.00 98.06 135 ALA A O 1
ATOM 967 N N . VAL A 1 136 ? -35.621 -9.986 56.414 1.00 98.31 136 VAL A N 1
ATOM 968 C CA . VAL A 1 136 ? -34.379 -9.484 55.796 1.00 98.31 136 VAL A CA 1
ATOM 969 C C . VAL A 1 136 ? -33.798 -10.513 54.826 1.00 98.31 136 VAL A C 1
ATOM 971 O O . VAL A 1 136 ? -33.396 -10.139 53.725 1.00 98.31 136 VAL A O 1
ATOM 974 N N . ALA A 1 137 ? -33.761 -11.791 55.206 1.00 98.06 137 ALA A N 1
ATOM 975 C CA . ALA A 1 137 ? -33.233 -12.857 54.360 1.00 98.06 137 ALA A CA 1
ATOM 976 C C . ALA A 1 137 ? -34.029 -12.999 53.053 1.00 98.06 137 ALA A C 1
ATOM 978 O O . ALA A 1 137 ? -33.430 -13.082 51.983 1.00 98.06 137 ALA A O 1
ATOM 979 N N . GLU A 1 138 ? -35.361 -12.933 53.120 1.00 97.94 138 GLU A N 1
ATOM 980 C CA . GLU A 1 138 ? -36.227 -12.950 51.935 1.00 97.94 138 GLU A CA 1
ATOM 981 C C . GLU A 1 138 ? -35.960 -11.759 51.012 1.00 97.94 138 GLU A C 1
ATOM 983 O O . GLU A 1 138 ? -35.768 -11.940 49.812 1.00 97.94 138 GLU A O 1
ATOM 988 N N . ARG A 1 139 ? -35.857 -10.542 51.564 1.00 97.88 139 ARG A N 1
ATOM 989 C CA . ARG A 1 139 ? -35.518 -9.348 50.772 1.00 97.88 139 ARG A CA 1
ATOM 990 C C . ARG A 1 139 ? -34.154 -9.467 50.096 1.00 97.88 139 ARG A C 1
ATOM 992 O O . ARG A 1 139 ? -34.016 -9.049 48.952 1.00 97.88 139 ARG A O 1
ATOM 999 N N . ARG A 1 140 ? -33.155 -10.043 50.772 1.00 98.00 140 ARG A N 1
ATOM 1000 C CA . ARG A 1 140 ? -31.834 -10.288 50.171 1.00 98.00 140 ARG A CA 1
ATOM 1001 C C . ARG A 1 140 ? -31.909 -11.305 49.042 1.00 98.00 140 ARG A C 1
ATOM 1003 O O . ARG A 1 140 ? -31.363 -11.037 47.986 1.00 98.00 140 ARG A O 1
ATOM 1010 N N . ALA A 1 141 ? -32.633 -12.405 49.232 1.00 97.75 141 ALA A N 1
ATOM 1011 C CA . ALA A 1 141 ? -32.810 -13.406 48.185 1.00 97.75 141 ALA A CA 1
ATOM 1012 C C . ALA A 1 141 ? -33.490 -12.821 46.934 1.00 97.75 141 ALA A C 1
ATOM 1014 O O . ALA A 1 141 ? -33.087 -13.137 45.818 1.00 97.75 141 ALA A O 1
ATOM 1015 N N . VAL A 1 142 ? -34.480 -11.936 47.114 1.00 97.69 142 VAL A N 1
ATOM 1016 C CA . VAL A 1 142 ? -35.113 -11.209 46.001 1.00 97.69 142 VAL A CA 1
ATOM 1017 C C . VAL A 1 142 ? -34.108 -10.295 45.300 1.00 97.69 142 VAL A C 1
ATOM 1019 O O . VAL A 1 142 ? -33.972 -10.384 44.086 1.00 97.69 142 VAL A O 1
ATOM 1022 N N . LEU A 1 143 ? -33.359 -9.475 46.043 1.00 97.50 143 LEU A N 1
ATOM 1023 C CA . LEU A 1 143 ? -32.345 -8.584 45.462 1.00 97.50 143 LEU A CA 1
ATOM 1024 C C . LEU A 1 143 ? -31.237 -9.353 44.730 1.00 97.50 143 LEU A C 1
ATOM 1026 O O . LEU A 1 143 ? -30.818 -8.946 43.651 1.00 97.50 143 LEU A O 1
ATOM 1030 N N . ASP A 1 144 ? -30.781 -10.475 45.284 1.00 97.12 144 ASP A N 1
ATOM 1031 C CA . ASP A 1 144 ? -29.773 -11.328 44.654 1.00 97.12 144 ASP A CA 1
ATOM 1032 C C . ASP A 1 144 ? -30.313 -11.943 43.351 1.00 97.12 144 ASP A C 1
ATOM 1034 O O . ASP A 1 144 ? -29.594 -12.005 42.352 1.00 97.12 144 ASP A O 1
ATOM 1038 N N . ALA A 1 145 ? -31.591 -12.340 43.321 1.00 96.25 145 ALA A N 1
ATOM 1039 C CA . ALA A 1 145 ? -32.248 -12.828 42.110 1.00 96.25 145 ALA A CA 1
ATOM 1040 C C . ALA A 1 145 ? -32.438 -11.719 41.060 1.00 96.25 145 ALA A C 1
ATOM 1042 O O . ALA A 1 145 ? -32.194 -11.955 39.878 1.00 96.25 145 ALA A O 1
ATOM 1043 N N . GLU A 1 146 ? -32.826 -10.509 41.474 1.00 95.94 146 GLU A N 1
ATOM 1044 C CA . GLU A 1 146 ? -32.931 -9.335 40.597 1.00 95.94 146 GLU A CA 1
ATOM 1045 C C . GLU A 1 146 ? -31.569 -8.961 39.993 1.00 95.94 146 GLU A C 1
ATOM 1047 O O . GLU A 1 146 ? -31.473 -8.722 38.789 1.00 95.94 146 GLU A O 1
ATOM 1052 N N . LEU A 1 147 ? -30.502 -8.977 40.799 1.00 93.81 147 LEU A N 1
ATOM 1053 C CA . LEU A 1 147 ? -29.131 -8.738 40.343 1.00 93.81 147 LEU A CA 1
ATOM 1054 C C . LEU A 1 147 ? -28.652 -9.822 39.373 1.00 93.81 147 LEU A C 1
ATOM 1056 O O . LEU A 1 147 ? -28.030 -9.501 38.364 1.00 93.81 147 LEU A O 1
ATOM 1060 N N . ALA A 1 148 ? -28.951 -11.093 39.648 1.00 92.19 148 ALA A N 1
ATOM 1061 C CA . ALA A 1 148 ? -28.590 -12.204 38.769 1.00 92.19 148 ALA A CA 1
ATOM 1062 C C . ALA A 1 148 ? -29.372 -12.196 37.443 1.00 92.19 148 ALA A C 1
ATOM 1064 O O . ALA A 1 148 ? -28.863 -12.666 36.427 1.00 92.19 148 ALA A O 1
ATOM 1065 N N . ALA A 1 149 ? -30.600 -11.668 37.443 1.00 93.25 149 ALA A N 1
ATOM 1066 C CA . ALA A 1 149 ? -31.422 -11.510 36.246 1.00 93.25 149 ALA A CA 1
ATOM 1067 C C . ALA A 1 149 ? -31.022 -10.294 35.394 1.00 93.25 149 ALA A C 1
ATOM 1069 O O . ALA A 1 149 ? -31.486 -10.169 34.257 1.00 93.25 149 ALA A O 1
ATOM 1070 N N . LEU A 1 150 ? -30.183 -9.396 35.923 1.00 90.62 150 LEU A N 1
ATOM 1071 C CA . LEU A 1 150 ? -29.742 -8.213 35.202 1.00 90.62 150 LEU A CA 1
ATOM 1072 C C . LEU A 1 150 ? -28.867 -8.638 34.006 1.00 90.62 150 LEU A C 1
ATOM 1074 O O . LEU A 1 150 ? -27.834 -9.284 34.199 1.00 90.62 150 LEU A O 1
ATOM 1078 N N . PRO A 1 151 ? -29.243 -8.295 32.761 1.00 88.88 151 PRO A N 1
ATOM 1079 C CA . PRO A 1 151 ? -28.416 -8.616 31.609 1.00 88.88 151 PRO A CA 1
ATOM 1080 C C . PRO A 1 151 ? -27.077 -7.873 31.697 1.00 88.88 151 PRO A C 1
ATOM 1082 O O . PRO A 1 151 ? -27.030 -6.686 32.027 1.00 88.88 151 PRO A O 1
ATOM 1085 N N . GLY A 1 152 ? -25.987 -8.576 31.386 1.00 87.44 152 GLY A N 1
ATOM 1086 C CA . GLY A 1 152 ? -24.652 -7.981 31.324 1.00 87.44 152 GLY A CA 1
ATOM 1087 C C . GLY A 1 152 ? -24.536 -6.921 30.223 1.00 87.44 152 GLY A C 1
ATOM 1088 O O . GLY A 1 152 ? -25.260 -6.944 29.228 1.00 87.44 152 GLY A O 1
ATOM 1089 N N . ASP A 1 153 ? -23.588 -5.997 30.372 1.00 92.69 153 ASP A N 1
ATOM 1090 C CA . ASP A 1 153 ? -23.320 -4.934 29.394 1.00 92.69 153 ASP A CA 1
ATOM 1091 C C . ASP A 1 153 ? -22.300 -5.342 28.316 1.00 92.69 153 ASP A C 1
ATOM 1093 O O . ASP A 1 153 ? -21.955 -4.540 27.444 1.00 92.69 153 ASP A O 1
ATOM 1097 N N . ASP A 1 154 ? -21.829 -6.592 28.344 1.00 92.38 154 ASP A N 1
ATOM 1098 C CA . ASP A 1 154 ? -20.819 -7.113 27.425 1.00 92.38 154 ASP A CA 1
ATOM 1099 C C . ASP A 1 154 ? -21.232 -6.981 25.962 1.00 92.38 154 ASP A C 1
ATOM 1101 O O . ASP A 1 154 ? -20.428 -6.518 25.153 1.00 92.38 154 ASP A O 1
ATOM 1105 N N . ASP A 1 155 ? -22.476 -7.312 25.616 1.00 91.69 155 ASP A N 1
ATOM 1106 C CA . ASP A 1 155 ? -22.968 -7.209 24.239 1.00 91.69 155 ASP A CA 1
ATOM 1107 C C . ASP A 1 155 ? -22.979 -5.757 23.748 1.00 91.69 155 ASP A C 1
ATOM 1109 O O . ASP A 1 155 ? -22.584 -5.470 22.613 1.00 91.69 155 ASP A O 1
ATOM 1113 N N . LEU A 1 156 ? -23.358 -4.816 24.620 1.00 95.06 156 LEU A N 1
ATOM 1114 C CA . LEU A 1 156 ? -23.341 -3.389 24.309 1.00 95.06 156 LEU A CA 1
ATOM 1115 C C . LEU A 1 156 ? -21.904 -2.876 24.144 1.00 95.06 156 LEU A C 1
ATOM 1117 O O . LEU A 1 156 ? -21.614 -2.166 23.176 1.00 95.06 156 LEU A O 1
ATOM 1121 N N . ARG A 1 157 ? -20.984 -3.271 25.037 1.00 96.12 157 ARG A N 1
ATOM 1122 C CA . ARG A 1 157 ? -19.554 -2.938 24.930 1.00 96.12 157 ARG A CA 1
ATOM 1123 C C . ARG A 1 157 ? -18.944 -3.493 23.645 1.00 96.12 157 ARG A C 1
ATOM 1125 O O . ARG A 1 157 ? -18.257 -2.758 22.932 1.00 96.12 157 ARG A O 1
ATOM 1132 N N . HIS A 1 158 ? -19.237 -4.747 23.300 1.00 95.69 158 HIS A N 1
ATOM 1133 C CA . HIS A 1 158 ? -18.787 -5.368 22.054 1.00 95.69 158 HIS A CA 1
ATOM 1134 C C . HIS A 1 158 ? -19.367 -4.662 20.825 1.00 95.69 158 HIS A C 1
ATOM 1136 O O . HIS A 1 158 ? -18.633 -4.391 19.872 1.00 95.69 158 HIS A O 1
ATOM 1142 N N . ALA A 1 159 ? -20.657 -4.316 20.834 1.00 96.25 159 ALA A N 1
ATOM 1143 C CA . ALA A 1 159 ? -21.281 -3.562 19.751 1.00 96.25 159 ALA A CA 1
ATOM 1144 C C . ALA A 1 159 ? -20.615 -2.188 19.565 1.00 96.25 159 ALA A C 1
ATOM 1146 O O . ALA A 1 159 ? -20.268 -1.822 18.439 1.00 96.25 159 ALA A O 1
ATOM 1147 N N . HIS A 1 160 ? -20.350 -1.463 20.656 1.00 97.12 160 HIS A N 1
ATOM 1148 C CA . HIS A 1 160 ? -19.670 -0.170 20.606 1.00 97.12 160 HIS A CA 1
ATOM 1149 C C . HIS A 1 160 ? -18.232 -0.298 20.080 1.00 97.12 160 HIS A C 1
ATOM 1151 O O . HIS A 1 160 ? -17.833 0.442 19.180 1.00 97.12 160 HIS A O 1
ATOM 1157 N N . ALA A 1 161 ? -17.476 -1.292 20.555 1.00 97.44 161 ALA A N 1
ATOM 1158 C CA . ALA A 1 161 ? -16.128 -1.574 20.064 1.00 97.44 161 ALA A CA 1
ATOM 1159 C C . ALA A 1 161 ? -16.116 -1.879 18.555 1.00 97.44 161 ALA A C 1
ATOM 1161 O O . ALA A 1 161 ? -15.275 -1.354 17.820 1.00 97.44 161 ALA A O 1
ATOM 1162 N N . ARG A 1 162 ? -17.086 -2.666 18.065 1.00 97.94 162 ARG A N 1
ATOM 1163 C CA . ARG A 1 162 ? -17.239 -2.970 16.633 1.00 97.94 162 ARG A CA 1
ATOM 1164 C C . ARG A 1 162 ? -17.541 -1.723 15.805 1.00 97.94 162 ARG A C 1
ATOM 1166 O O . ARG A 1 162 ? -16.937 -1.547 14.748 1.00 97.94 162 ARG A O 1
ATOM 1173 N N . VAL A 1 163 ? -18.441 -0.854 16.270 1.00 98.38 163 VAL A N 1
ATOM 1174 C CA . VAL A 1 163 ? -18.783 0.400 15.576 1.00 98.38 163 VAL A CA 1
ATOM 1175 C C . VAL A 1 163 ? -17.578 1.339 15.513 1.00 98.38 163 VAL A C 1
ATOM 1177 O O . VAL A 1 163 ? -17.285 1.888 14.447 1.00 98.38 163 VAL A O 1
ATOM 1180 N N . THR A 1 164 ? -16.832 1.479 16.608 1.00 97.88 164 THR A N 1
ATOM 1181 C CA . THR A 1 164 ? -15.618 2.306 16.656 1.00 97.88 164 THR A CA 1
ATOM 1182 C C . THR A 1 164 ? -14.546 1.775 15.702 1.00 97.88 164 THR A C 1
ATOM 1184 O O . THR A 1 164 ? -14.025 2.530 14.879 1.00 97.88 164 THR A O 1
ATOM 1187 N N . ALA A 1 165 ? -14.284 0.463 15.713 1.00 97.75 165 ALA A N 1
ATOM 1188 C CA . ALA A 1 165 ? -13.324 -0.166 14.803 1.00 97.75 165 ALA A CA 1
ATOM 1189 C C . ALA A 1 165 ? -13.724 -0.021 13.321 1.00 97.75 165 ALA A C 1
ATOM 1191 O O . ALA A 1 165 ? -12.882 0.268 12.462 1.00 97.75 165 ALA A O 1
ATOM 1192 N N . ALA A 1 166 ? -15.014 -0.179 13.007 1.00 97.81 166 ALA A N 1
ATOM 1193 C CA . ALA A 1 166 ? -15.533 0.017 11.655 1.00 97.81 166 ALA A CA 1
ATOM 1194 C C . ALA A 1 166 ? -15.388 1.479 11.201 1.00 97.81 166 ALA A C 1
ATOM 1196 O O . ALA A 1 166 ? -14.917 1.742 10.091 1.00 97.81 166 ALA A O 1
ATOM 1197 N N . THR A 1 167 ? -15.716 2.433 12.074 1.00 98.31 167 THR A N 1
ATOM 1198 C CA . THR A 1 167 ? -15.595 3.874 11.803 1.00 98.31 167 THR A CA 1
ATOM 1199 C C . THR A 1 167 ? -14.146 4.266 11.524 1.00 98.31 167 THR A C 1
ATOM 1201 O O . THR A 1 167 ? -13.863 4.962 10.546 1.00 98.31 167 THR A O 1
ATOM 1204 N N . ASP A 1 168 ? -13.206 3.752 12.316 1.00 98.19 168 ASP A N 1
ATOM 1205 C CA . ASP A 1 168 ? -11.777 3.970 12.106 1.00 98.19 168 ASP A CA 1
ATOM 1206 C C . ASP A 1 168 ? -11.274 3.377 10.793 1.00 98.19 168 ASP A C 1
ATOM 1208 O O . ASP A 1 168 ? -10.494 4.012 10.075 1.00 98.19 168 ASP A O 1
ATOM 1212 N N . THR A 1 169 ? -11.749 2.186 10.440 1.00 98.31 169 THR A N 1
ATOM 1213 C CA . THR A 1 169 ? -11.404 1.535 9.172 1.00 98.31 169 THR A CA 1
ATOM 1214 C C . THR A 1 169 ? -11.877 2.374 7.984 1.00 98.31 169 THR A C 1
ATOM 1216 O O . THR A 1 169 ? -11.093 2.639 7.068 1.00 98.31 169 THR A O 1
ATOM 1219 N N . VAL A 1 170 ? -13.121 2.865 8.023 1.00 98.38 170 VAL A N 1
ATOM 1220 C CA . VAL A 1 170 ? -13.685 3.746 6.988 1.00 98.38 170 VAL A CA 1
ATOM 1221 C C . VAL A 1 170 ? -12.914 5.062 6.909 1.00 98.38 170 VAL A C 1
ATOM 1223 O O . VAL A 1 170 ? -12.567 5.499 5.811 1.00 98.38 170 VAL A O 1
ATOM 1226 N N . ARG A 1 171 ? -12.589 5.677 8.051 1.00 98.38 171 ARG A N 1
ATOM 1227 C CA . ARG A 1 171 ? -11.797 6.913 8.116 1.00 98.38 171 ARG A CA 1
ATOM 1228 C C . ARG A 1 171 ? -10.433 6.741 7.446 1.00 98.38 171 ARG A C 1
ATOM 1230 O O . ARG A 1 171 ? -10.074 7.543 6.588 1.00 98.38 171 ARG A O 1
ATOM 1237 N N . ARG A 1 172 ? -9.704 5.666 7.767 1.00 98.12 172 ARG A N 1
ATOM 1238 C CA . ARG A 1 172 ? -8.397 5.362 7.154 1.00 98.12 172 ARG A CA 1
ATOM 1239 C C . ARG A 1 172 ? -8.512 5.074 5.656 1.00 98.12 172 ARG A C 1
ATOM 1241 O O . ARG A 1 172 ? -7.655 5.496 4.888 1.00 98.12 172 ARG A O 1
ATOM 1248 N N . ALA A 1 173 ? -9.554 4.359 5.230 1.00 98.00 173 ALA A N 1
ATOM 1249 C CA . ALA A 1 173 ? -9.782 4.076 3.814 1.00 98.00 173 ALA A CA 1
ATOM 1250 C C . ALA A 1 173 ? -10.079 5.352 3.010 1.00 98.00 173 ALA A C 1
ATOM 1252 O O . ALA A 1 173 ? -9.538 5.518 1.919 1.00 98.00 173 ALA A O 1
ATOM 1253 N N . ARG A 1 174 ? -10.881 6.271 3.567 1.00 98.25 174 ARG A N 1
ATOM 1254 C CA . ARG A 1 174 ? -11.158 7.582 2.959 1.00 98.25 174 ARG A CA 1
ATOM 1255 C C . ARG A 1 174 ? -9.898 8.434 2.853 1.00 98.25 174 ARG A C 1
ATOM 1257 O O . ARG A 1 174 ? -9.616 8.908 1.763 1.00 98.25 174 ARG A O 1
ATOM 1264 N N . ALA A 1 175 ? -9.103 8.524 3.921 1.00 98.12 175 ALA A N 1
ATOM 1265 C CA . ALA A 1 175 ? -7.838 9.261 3.897 1.00 98.12 175 ALA A CA 1
ATOM 1266 C C . ALA A 1 175 ? -6.902 8.764 2.779 1.00 98.12 175 ALA A C 1
ATOM 1268 O O . ALA A 1 175 ? -6.462 9.556 1.953 1.00 98.12 175 ALA A O 1
ATOM 1269 N N . ARG A 1 176 ? -6.700 7.441 2.664 1.00 97.38 176 ARG A N 1
ATOM 1270 C CA . ARG A 1 176 ? -5.889 6.860 1.578 1.00 97.38 176 ARG A CA 1
ATOM 1271 C C . ARG A 1 176 ? -6.454 7.157 0.192 1.00 97.38 176 ARG A C 1
ATOM 1273 O O . ARG A 1 176 ? -5.696 7.427 -0.732 1.00 97.38 176 ARG A O 1
ATOM 1280 N N . ARG A 1 177 ? -7.776 7.077 0.015 1.00 97.75 177 ARG A N 1
ATOM 1281 C CA . ARG A 1 177 ? -8.419 7.427 -1.260 1.00 97.75 177 ARG A CA 1
ATOM 1282 C C . ARG A 1 177 ? -8.150 8.889 -1.610 1.00 97.75 177 ARG A C 1
ATOM 1284 O O . ARG A 1 177 ? -7.819 9.172 -2.754 1.00 97.75 177 ARG A O 1
ATOM 1291 N N . ASP A 1 178 ? -8.296 9.786 -0.643 1.00 97.50 178 ASP A N 1
ATOM 1292 C CA . ASP A 1 178 ? -8.154 11.225 -0.852 1.00 97.50 178 ASP A CA 1
ATOM 1293 C C . ASP A 1 178 ? -6.697 11.600 -1.162 1.00 97.50 178 ASP A C 1
ATOM 1295 O O . ASP A 1 178 ? -6.460 12.379 -2.081 1.00 97.50 178 ASP A O 1
ATOM 1299 N N . GLU A 1 179 ? -5.720 10.959 -0.509 1.00 96.88 179 GLU A N 1
ATOM 1300 C CA . GLU A 1 179 ? -4.295 11.058 -0.862 1.00 96.88 179 GLU A CA 1
ATOM 1301 C C . GLU A 1 179 ? -4.042 10.641 -2.320 1.00 96.88 179 GLU A C 1
ATOM 1303 O O . GLU A 1 179 ? -3.459 11.396 -3.098 1.00 96.88 179 GLU A O 1
ATOM 1308 N N . ARG A 1 180 ? -4.546 9.472 -2.742 1.00 95.75 180 ARG A N 1
ATOM 1309 C CA . ARG A 1 180 ? -4.379 8.996 -4.129 1.00 95.75 180 ARG A CA 1
ATOM 1310 C C . ARG A 1 180 ? -5.101 9.868 -5.150 1.00 95.75 180 ARG A C 1
ATOM 1312 O O . ARG A 1 180 ? -4.582 10.099 -6.240 1.00 95.75 180 ARG A O 1
ATOM 1319 N N . ALA A 1 181 ? -6.283 10.372 -4.808 1.00 95.69 181 ALA A N 1
ATOM 1320 C CA . ALA A 1 181 ? -7.019 11.300 -5.657 1.00 95.69 181 ALA A CA 1
ATOM 1321 C C . ALA A 1 181 ? -6.261 12.629 -5.816 1.00 95.69 181 ALA A C 1
ATOM 1323 O O . ALA A 1 181 ? -6.195 13.168 -6.922 1.00 95.69 181 ALA A O 1
ATOM 1324 N N . ALA A 1 182 ? -5.632 13.121 -4.744 1.00 96.06 182 ALA A N 1
ATOM 1325 C CA . ALA A 1 182 ? -4.802 14.321 -4.781 1.00 96.06 182 ALA A CA 1
ATOM 1326 C C . ALA A 1 182 ? -3.540 14.140 -5.647 1.00 96.06 182 ALA A C 1
ATOM 1328 O O . ALA A 1 182 ? -3.111 15.094 -6.297 1.00 96.06 182 ALA A O 1
ATOM 1329 N N . GLU A 1 183 ? -2.975 12.929 -5.719 1.00 96.38 183 GLU A N 1
ATOM 1330 C CA . GLU A 1 183 ? -1.825 12.601 -6.579 1.00 96.38 183 GLU A CA 1
ATOM 1331 C C . GLU A 1 183 ? -2.176 12.527 -8.076 1.00 96.38 183 GLU A C 1
ATOM 1333 O O . GLU A 1 183 ? -1.322 12.805 -8.927 1.00 96.38 183 GLU A O 1
ATOM 1338 N N . LEU A 1 184 ? -3.427 12.194 -8.414 1.00 96.88 184 LEU A N 1
ATOM 1339 C CA . LEU A 1 184 ? -3.861 11.936 -9.789 1.00 96.88 184 LEU A CA 1
ATOM 1340 C C . LEU A 1 184 ? -3.719 13.170 -10.691 1.00 96.88 184 LEU A C 1
ATOM 1342 O O . LEU A 1 184 ? -3.114 13.091 -11.759 1.00 96.88 184 LEU A O 1
ATOM 1346 N N . ALA A 1 185 ? -4.239 14.324 -10.266 1.00 93.12 185 ALA A N 1
ATOM 1347 C CA . ALA A 1 185 ? -4.237 15.525 -11.103 1.00 93.12 185 ALA A CA 1
ATOM 1348 C C . ALA A 1 185 ? -2.814 16.071 -11.377 1.00 93.12 185 ALA A C 1
ATOM 1350 O O . ALA A 1 185 ? -2.505 16.386 -12.528 1.00 93.12 185 ALA A O 1
ATOM 1351 N N . PRO A 1 186 ? -1.897 16.158 -10.391 1.00 97.00 186 PRO A N 1
ATOM 1352 C CA . PRO A 1 186 ? -0.491 16.467 -10.649 1.00 97.00 186 PRO A CA 1
ATOM 1353 C C . PRO A 1 186 ? 0.217 15.438 -11.537 1.00 97.00 186 PRO A C 1
ATOM 1355 O O . PRO A 1 186 ? 1.069 15.827 -12.336 1.00 97.00 186 PRO A O 1
ATOM 1358 N N . ALA A 1 187 ? -0.087 14.143 -11.396 1.00 97.56 187 ALA A N 1
ATOM 1359 C CA . ALA A 1 187 ? 0.487 13.097 -12.241 1.00 97.56 187 ALA A CA 1
ATOM 1360 C C . ALA A 1 187 ? 0.021 13.226 -13.698 1.00 97.56 187 ALA A C 1
ATOM 1362 O O . ALA A 1 187 ? 0.864 13.245 -14.593 1.00 97.56 187 ALA A O 1
ATOM 1363 N N . ALA A 1 188 ? -1.280 13.431 -13.926 1.00 96.69 188 ALA A N 1
ATOM 1364 C CA . ALA A 1 188 ? -1.845 13.687 -15.250 1.00 96.69 188 ALA A CA 1
ATOM 1365 C C . ALA A 1 188 ? -1.206 14.924 -15.901 1.00 96.69 188 ALA A C 1
ATOM 1367 O O . ALA A 1 188 ? -0.658 14.827 -16.994 1.00 96.69 188 ALA A O 1
ATOM 1368 N N . ARG A 1 189 ? -1.111 16.047 -15.173 1.00 97.06 189 ARG A N 1
ATOM 1369 C CA . ARG A 1 189 ? -0.432 17.261 -15.667 1.00 97.06 189 ARG A CA 1
ATOM 1370 C C . ARG A 1 189 ? 1.053 17.057 -15.976 1.00 97.06 189 ARG A C 1
ATOM 1372 O O . ARG A 1 189 ? 1.622 17.787 -16.785 1.00 97.06 189 ARG A O 1
ATOM 1379 N N . ARG A 1 190 ? 1.747 16.149 -15.280 1.00 97.69 190 ARG A N 1
ATOM 1380 C CA . ARG A 1 190 ? 3.143 15.801 -15.607 1.00 97.69 190 ARG A CA 1
ATOM 1381 C C . ARG A 1 190 ? 3.212 14.962 -16.879 1.00 97.69 190 ARG A C 1
ATOM 1383 O O . ARG A 1 190 ? 4.067 15.245 -17.709 1.00 97.69 190 ARG A O 1
ATOM 1390 N N . ALA A 1 191 ? 2.313 13.993 -17.041 1.00 97.62 191 ALA A N 1
ATOM 1391 C CA . ALA A 1 191 ? 2.227 13.173 -18.246 1.00 97.62 191 ALA A CA 1
ATOM 1392 C C . ALA A 1 191 ? 1.878 14.016 -19.483 1.00 97.62 191 ALA A C 1
ATOM 1394 O O . ALA A 1 191 ? 2.569 13.919 -20.490 1.00 97.62 191 ALA A O 1
ATOM 1395 N N . GLU A 1 192 ? 0.889 14.908 -19.381 1.00 97.56 192 GLU A N 1
ATOM 1396 C CA . GLU A 1 192 ? 0.509 15.840 -20.451 1.00 97.56 192 GLU A CA 1
ATOM 1397 C C . GLU A 1 192 ? 1.671 16.754 -20.848 1.00 97.56 192 GLU A C 1
ATOM 1399 O O . GLU A 1 192 ? 1.980 16.878 -22.028 1.00 97.56 192 GLU A O 1
ATOM 1404 N N . ARG A 1 193 ? 2.376 17.344 -19.870 1.00 97.88 193 ARG A N 1
ATOM 1405 C CA . ARG A 1 193 ? 3.557 18.180 -20.149 1.00 97.88 193 ARG A CA 1
ATOM 1406 C C . ARG A 1 193 ? 4.701 17.395 -20.781 1.00 97.88 193 ARG A C 1
ATOM 1408 O O . ARG A 1 193 ? 5.363 17.919 -21.668 1.00 97.88 193 ARG A O 1
ATOM 1415 N N . ALA A 1 194 ? 4.937 16.159 -20.345 1.00 97.19 194 ALA A N 1
ATOM 1416 C CA . ALA A 1 194 ? 5.954 15.301 -20.944 1.00 97.19 194 ALA A CA 1
ATOM 1417 C C . ALA A 1 194 ? 5.588 14.911 -22.385 1.00 97.19 194 ALA A C 1
ATOM 1419 O O . ALA A 1 194 ? 6.450 14.943 -23.257 1.00 97.19 194 ALA A O 1
ATOM 1420 N N . ALA A 1 195 ? 4.315 14.600 -22.650 1.00 96.06 195 ALA A N 1
ATOM 1421 C CA . ALA A 1 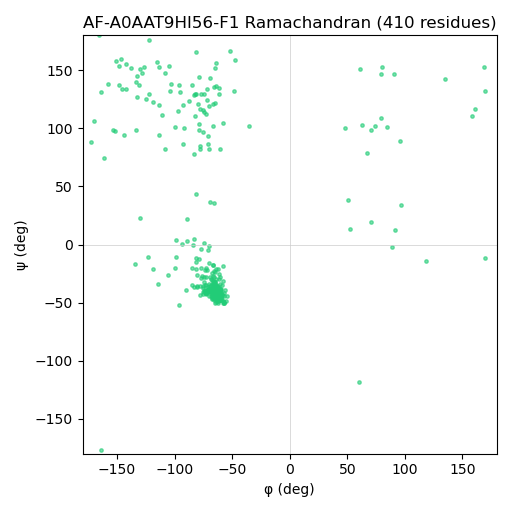195 ? 3.823 14.290 -23.989 1.00 96.06 195 ALA A CA 1
ATOM 1422 C C . ALA A 1 195 ? 3.892 15.508 -24.924 1.00 96.06 195 ALA A C 1
ATOM 1424 O O . ALA A 1 195 ? 4.356 15.375 -26.053 1.00 96.06 195 ALA A O 1
ATOM 1425 N N . ALA A 1 196 ? 3.502 16.693 -24.442 1.00 96.81 196 ALA A N 1
ATOM 1426 C CA . ALA A 1 196 ? 3.643 17.942 -25.187 1.00 96.81 196 ALA A CA 1
ATOM 1427 C C . ALA A 1 196 ? 5.119 18.248 -25.482 1.00 96.81 196 ALA A C 1
ATOM 1429 O O . ALA A 1 196 ? 5.476 18.470 -26.631 1.00 96.81 196 ALA A O 1
ATOM 1430 N N . GLY A 1 197 ? 5.998 18.144 -24.479 1.00 96.94 197 GLY A N 1
ATOM 1431 C CA . GLY A 1 197 ? 7.437 18.343 -24.667 1.00 96.94 197 GLY A CA 1
ATOM 1432 C C . GLY A 1 197 ? 8.067 17.348 -25.651 1.00 96.94 197 GLY A C 1
ATOM 1433 O O . GLY A 1 197 ? 8.917 17.737 -26.451 1.00 96.94 197 GLY A O 1
ATOM 1434 N N . LEU A 1 198 ? 7.633 16.080 -25.641 1.00 95.75 198 LEU A N 1
ATOM 1435 C CA . LEU A 1 198 ? 8.035 15.083 -26.638 1.00 95.75 198 LEU A CA 1
ATOM 1436 C C . LEU A 1 198 ? 7.574 15.491 -28.042 1.00 95.75 198 LEU A C 1
ATOM 1438 O O . LEU A 1 198 ? 8.379 15.451 -28.969 1.00 95.75 198 LEU A O 1
ATOM 1442 N N . ALA A 1 199 ? 6.306 15.878 -28.195 1.00 95.44 199 ALA A N 1
ATOM 1443 C CA . ALA A 1 199 ? 5.734 16.279 -29.477 1.00 95.44 199 ALA A CA 1
ATOM 1444 C C . ALA A 1 199 ? 6.424 17.526 -30.048 1.00 95.44 199 ALA A C 1
ATOM 1446 O O . ALA A 1 199 ? 6.806 17.518 -31.215 1.00 95.44 199 ALA A O 1
ATOM 1447 N N . ASP A 1 200 ? 6.661 18.546 -29.220 1.00 97.69 200 ASP A N 1
ATOM 1448 C CA . ASP A 1 200 ? 7.364 19.771 -29.612 1.00 97.69 200 ASP A CA 1
ATOM 1449 C C . ASP A 1 200 ? 8.804 19.472 -30.044 1.00 97.69 200 ASP A C 1
ATOM 1451 O O . ASP A 1 200 ? 9.257 19.940 -31.088 1.00 97.69 200 ASP A O 1
ATOM 1455 N N . THR A 1 201 ? 9.522 18.646 -29.275 1.00 96.75 201 THR A N 1
ATOM 1456 C CA . THR A 1 201 ? 10.904 18.256 -29.602 1.00 96.75 201 THR A CA 1
ATOM 1457 C C . THR A 1 201 ? 10.962 17.445 -30.896 1.00 96.75 201 THR A C 1
ATOM 1459 O O . THR A 1 201 ? 11.819 17.685 -31.746 1.00 96.75 201 THR A O 1
ATOM 1462 N N . ALA A 1 202 ? 10.040 16.496 -31.068 1.00 96.31 202 ALA A N 1
ATOM 1463 C CA . ALA A 1 202 ? 9.935 15.688 -32.274 1.00 96.31 202 ALA A CA 1
ATOM 1464 C C . ALA A 1 202 ? 9.618 16.560 -33.500 1.00 96.31 202 ALA A C 1
ATOM 1466 O O . ALA A 1 202 ? 10.294 16.443 -34.519 1.00 96.31 202 ALA A O 1
ATOM 1467 N N . ALA A 1 203 ? 8.683 17.508 -33.379 1.00 96.12 203 ALA A N 1
ATOM 1468 C CA . ALA A 1 203 ? 8.359 18.459 -34.438 1.00 96.12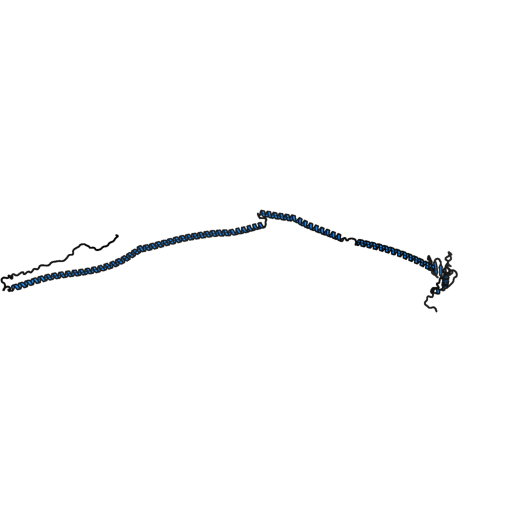 203 ALA A CA 1
ATOM 1469 C C . ALA A 1 203 ? 9.552 19.363 -34.794 1.00 96.12 203 ALA A C 1
ATOM 1471 O O . ALA A 1 203 ? 9.874 19.511 -35.970 1.00 96.12 203 ALA A O 1
ATOM 1472 N N . ALA A 1 204 ? 10.257 19.911 -33.797 1.00 97.56 204 ALA A N 1
ATOM 1473 C CA . ALA A 1 204 ? 11.425 20.771 -34.013 1.00 97.56 204 ALA A CA 1
ATOM 1474 C C . ALA A 1 204 ? 12.563 20.057 -34.761 1.00 97.56 204 ALA A C 1
ATOM 1476 O O . ALA A 1 204 ? 13.275 20.675 -35.551 1.00 97.56 204 ALA A O 1
ATOM 1477 N N . LEU A 1 205 ? 12.724 18.753 -34.529 1.00 95.62 205 LEU A N 1
ATOM 1478 C CA . LEU A 1 205 ? 13.741 17.928 -35.179 1.00 95.62 205 LEU A CA 1
ATOM 1479 C C . LEU A 1 205 ? 13.230 17.221 -36.445 1.00 95.62 205 LEU A C 1
ATOM 1481 O O . LEU A 1 205 ? 13.998 16.495 -37.074 1.00 95.62 205 LEU A O 1
ATOM 1485 N N . ASN A 1 206 ? 11.962 17.421 -36.827 1.00 95.12 206 ASN A N 1
ATOM 1486 C CA . ASN A 1 206 ? 11.272 16.660 -37.877 1.00 95.12 206 ASN A CA 1
ATOM 1487 C C . ASN A 1 206 ? 11.405 15.136 -37.696 1.00 95.12 206 ASN A C 1
ATOM 1489 O O . ASN A 1 206 ? 11.571 14.384 -38.658 1.00 95.12 206 ASN A O 1
ATOM 1493 N N . LEU A 1 207 ? 11.353 14.680 -36.446 1.00 95.38 207 LEU A N 1
ATOM 1494 C CA . LEU A 1 207 ? 11.426 13.276 -36.071 1.00 95.38 207 LEU A CA 1
ATOM 1495 C C . LEU A 1 207 ? 10.041 12.738 -35.676 1.00 95.38 207 LEU A C 1
ATOM 1497 O O . LEU A 1 207 ? 9.195 13.490 -35.194 1.00 95.38 207 LEU A O 1
ATOM 1501 N N . PRO A 1 208 ? 9.795 11.428 -35.829 1.00 94.88 208 PRO A N 1
ATOM 1502 C CA . PRO A 1 208 ? 8.619 10.780 -35.257 1.00 94.88 208 PRO A CA 1
ATOM 1503 C C . PRO A 1 208 ? 8.642 10.796 -33.719 1.00 94.88 208 PRO A C 1
ATOM 1505 O O . PRO A 1 208 ? 9.705 10.745 -33.106 1.00 94.88 208 PRO A O 1
ATOM 1508 N N . THR A 1 209 ? 7.469 10.789 -33.085 1.00 93.44 209 THR A N 1
ATOM 1509 C CA . THR A 1 209 ? 7.329 10.591 -31.627 1.00 93.44 209 THR A CA 1
ATOM 1510 C C . THR A 1 209 ? 7.290 9.114 -31.230 1.00 93.44 209 THR A C 1
ATOM 1512 O O . THR A 1 209 ? 7.547 8.778 -30.074 1.00 93.44 209 THR A O 1
ATOM 1515 N N . ASP A 1 210 ? 6.970 8.229 -32.177 1.00 94.00 210 ASP A N 1
ATOM 1516 C CA . ASP A 1 210 ? 6.888 6.792 -31.945 1.00 94.00 210 ASP A CA 1
ATOM 1517 C C . ASP A 1 210 ? 8.293 6.157 -31.817 1.00 94.00 210 ASP A C 1
ATOM 1519 O O . ASP A 1 210 ? 9.143 6.358 -32.695 1.00 94.00 210 ASP A O 1
ATOM 1523 N N . PRO A 1 211 ? 8.560 5.361 -30.761 1.00 93.31 211 PRO A N 1
ATOM 1524 C CA . PRO A 1 211 ? 9.864 4.737 -30.549 1.00 93.31 211 PRO A CA 1
ATOM 1525 C C . PRO A 1 211 ? 10.317 3.816 -31.687 1.00 93.31 211 PRO A C 1
ATOM 1527 O O . PRO A 1 211 ? 11.514 3.754 -31.976 1.00 93.31 211 PRO A O 1
ATOM 1530 N N . THR A 1 212 ? 9.393 3.104 -32.338 1.00 96.25 212 THR A N 1
ATOM 1531 C CA . THR A 1 212 ? 9.742 2.183 -33.430 1.00 96.25 212 THR A CA 1
ATOM 1532 C C . THR A 1 212 ? 10.137 2.958 -34.684 1.00 96.25 212 THR A C 1
ATOM 1534 O O . THR A 1 212 ? 11.167 2.662 -35.294 1.00 96.25 212 THR A O 1
ATOM 1537 N N . ALA A 1 213 ? 9.407 4.031 -34.999 1.00 94.50 213 ALA A N 1
ATOM 1538 C CA . ALA A 1 213 ? 9.732 4.933 -36.096 1.00 94.50 213 ALA A CA 1
ATOM 1539 C C . ALA A 1 213 ? 11.062 5.679 -35.865 1.00 94.50 213 ALA A C 1
ATOM 1541 O O . ALA A 1 213 ? 11.868 5.795 -36.787 1.00 94.50 213 ALA A O 1
ATOM 1542 N N . LEU A 1 214 ? 11.362 6.108 -34.631 1.00 95.00 214 LEU A N 1
ATOM 1543 C CA . LEU A 1 214 ? 12.682 6.653 -34.269 1.00 95.00 214 LEU A CA 1
ATOM 1544 C C . LEU A 1 214 ? 13.811 5.626 -34.444 1.00 95.00 214 LEU A C 1
ATOM 1546 O O . LEU A 1 214 ? 14.919 5.978 -34.854 1.00 95.00 214 LEU A O 1
ATOM 1550 N N . GLY A 1 215 ? 13.541 4.354 -34.139 1.00 95.38 215 GLY A N 1
ATOM 1551 C CA . GLY A 1 215 ? 14.451 3.246 -34.423 1.00 95.38 215 GLY A CA 1
ATOM 1552 C C . GLY A 1 215 ? 14.757 3.124 -35.917 1.00 95.38 215 GLY A C 1
ATOM 1553 O O . GLY A 1 215 ? 15.925 3.035 -36.292 1.00 95.38 215 GLY A O 1
ATOM 1554 N N . ALA A 1 216 ? 13.731 3.215 -36.766 1.00 96.31 216 ALA A N 1
ATOM 1555 C CA . ALA A 1 216 ? 13.889 3.176 -38.218 1.00 96.31 216 ALA A CA 1
ATOM 1556 C C . ALA A 1 216 ? 14.702 4.367 -38.756 1.00 96.31 216 ALA A C 1
ATOM 1558 O O . ALA A 1 216 ? 15.600 4.164 -39.569 1.00 96.31 216 ALA A O 1
ATOM 1559 N N . VAL A 1 217 ? 14.462 5.592 -38.263 1.00 96.06 217 VAL A N 1
ATOM 1560 C CA . VAL A 1 217 ? 15.264 6.773 -38.650 1.00 96.06 217 VAL A CA 1
ATOM 1561 C C . VAL A 1 217 ? 16.733 6.590 -38.267 1.00 96.06 217 VAL A C 1
ATOM 1563 O O . VAL A 1 217 ? 17.623 6.863 -39.070 1.00 96.06 217 VAL A O 1
ATOM 1566 N N . ARG A 1 218 ? 17.008 6.086 -37.058 1.00 95.88 218 ARG A N 1
ATOM 1567 C CA . ARG A 1 218 ? 18.377 5.809 -36.601 1.00 95.88 218 ARG A CA 1
ATOM 1568 C C . ARG A 1 218 ? 19.075 4.786 -37.494 1.00 95.88 218 ARG A C 1
ATOM 1570 O O . ARG A 1 218 ? 20.233 4.992 -37.846 1.00 95.88 218 ARG A O 1
ATOM 1577 N N . GLN A 1 219 ? 18.375 3.713 -37.860 1.00 96.75 219 GLN A N 1
ATOM 1578 C CA . GLN A 1 219 ? 18.918 2.697 -38.755 1.00 96.75 219 GLN A CA 1
ATOM 1579 C C . GLN A 1 219 ? 19.188 3.279 -40.146 1.00 96.75 219 GLN A C 1
ATOM 1581 O O . GLN A 1 219 ? 20.286 3.115 -40.662 1.00 96.75 219 GLN A O 1
ATOM 1586 N N . ALA A 1 220 ? 18.250 4.050 -40.704 1.00 96.25 220 ALA A N 1
ATOM 1587 C CA . ALA A 1 220 ? 18.424 4.693 -42.004 1.00 96.25 220 ALA A CA 1
ATOM 1588 C C . ALA A 1 220 ? 19.634 5.646 -42.034 1.00 96.25 220 ALA A C 1
ATOM 1590 O O . ALA A 1 220 ? 20.361 5.685 -43.024 1.00 96.25 220 ALA A O 1
ATOM 1591 N N . LEU A 1 221 ? 19.893 6.387 -40.948 1.00 96.06 221 LEU A N 1
ATOM 1592 C CA . LEU A 1 221 ? 21.093 7.225 -40.826 1.00 96.06 221 LEU A CA 1
ATOM 1593 C C . LEU A 1 221 ? 22.385 6.394 -40.771 1.00 96.06 221 LEU A C 1
ATOM 1595 O O . LEU A 1 221 ? 23.389 6.783 -41.373 1.00 96.06 221 LEU A O 1
ATOM 1599 N N . ALA A 1 222 ? 22.371 5.250 -40.080 1.00 96.88 222 ALA A N 1
ATOM 1600 C CA . ALA A 1 222 ? 23.507 4.331 -40.045 1.00 96.88 222 ALA A CA 1
ATOM 1601 C C . ALA A 1 222 ? 23.781 3.726 -41.433 1.00 96.88 222 ALA A C 1
ATOM 1603 O O . ALA A 1 222 ? 24.921 3.761 -41.900 1.00 96.88 222 ALA A O 1
ATOM 1604 N N . ASP A 1 223 ? 22.736 3.268 -42.124 1.00 96.44 223 ASP A N 1
ATOM 1605 C CA . ASP A 1 223 ? 22.823 2.714 -43.478 1.00 96.44 223 ASP A CA 1
ATOM 1606 C C . ASP A 1 223 ? 23.313 3.773 -44.474 1.00 96.44 223 ASP A C 1
ATOM 1608 O O . ASP A 1 223 ? 24.209 3.512 -45.275 1.00 96.44 223 ASP A O 1
ATOM 1612 N N . HIS A 1 224 ? 22.795 5.004 -44.385 1.00 95.38 224 HIS A N 1
ATOM 1613 C CA . HIS A 1 224 ? 23.258 6.126 -45.201 1.00 95.38 224 HIS A CA 1
ATOM 1614 C C . HIS A 1 224 ? 24.749 6.413 -44.989 1.00 95.38 224 HIS A C 1
ATOM 1616 O O . HIS A 1 224 ? 25.493 6.594 -45.954 1.00 95.38 224 HIS A O 1
ATOM 1622 N N . THR A 1 225 ? 25.205 6.403 -43.735 1.00 95.94 225 THR A N 1
ATOM 1623 C CA . THR A 1 225 ? 26.620 6.610 -43.399 1.00 95.94 225 THR A CA 1
ATOM 1624 C C . THR A 1 225 ? 27.495 5.493 -43.973 1.00 95.94 225 THR A C 1
ATOM 1626 O O . THR A 1 225 ? 28.547 5.771 -44.548 1.00 95.94 225 THR A O 1
ATOM 1629 N N . ALA A 1 226 ? 27.048 4.238 -43.878 1.00 95.50 226 ALA A N 1
ATOM 1630 C CA . ALA A 1 226 ? 27.750 3.095 -44.457 1.00 95.50 226 ALA A CA 1
ATOM 1631 C C . ALA A 1 226 ? 27.825 3.179 -45.992 1.00 95.50 226 ALA A C 1
ATOM 1633 O O . ALA A 1 226 ? 28.886 2.940 -46.569 1.00 95.50 226 ALA A O 1
ATOM 1634 N N . LEU A 1 227 ? 26.735 3.588 -46.653 1.00 95.62 227 LEU A N 1
ATOM 1635 C CA . LEU A 1 227 ? 26.700 3.805 -48.103 1.00 95.62 227 LEU A CA 1
ATOM 1636 C C . LEU A 1 227 ? 27.671 4.908 -48.541 1.00 95.62 227 LEU A C 1
ATOM 1638 O O . LEU A 1 227 ? 28.417 4.719 -49.501 1.00 95.62 227 LEU A O 1
ATOM 1642 N N . LEU A 1 228 ? 27.711 6.040 -47.828 1.00 93.94 228 LEU A N 1
ATOM 1643 C CA . LEU A 1 228 ? 28.663 7.117 -48.117 1.00 93.94 228 LEU A CA 1
ATOM 1644 C C . LEU A 1 228 ? 30.118 6.671 -47.921 1.00 93.94 228 LEU A C 1
ATOM 1646 O O . LEU A 1 228 ? 30.975 7.005 -48.739 1.00 93.94 228 LEU A O 1
ATOM 1650 N N . ALA A 1 229 ? 30.397 5.889 -46.875 1.00 94.44 229 ALA A N 1
ATOM 1651 C CA . ALA A 1 229 ? 31.729 5.344 -46.633 1.00 94.44 229 ALA A CA 1
ATOM 1652 C C . ALA A 1 229 ? 32.168 4.362 -47.737 1.00 94.44 229 ALA A C 1
ATOM 1654 O O . ALA A 1 229 ? 33.336 4.365 -48.123 1.00 94.44 229 ALA A O 1
ATOM 1655 N N . ALA A 1 230 ? 31.241 3.564 -48.278 1.00 94.50 230 ALA A N 1
ATOM 1656 C CA . ALA A 1 230 ? 31.508 2.634 -49.376 1.00 94.50 230 ALA A CA 1
ATOM 1657 C C . ALA A 1 230 ? 31.667 3.332 -50.742 1.00 94.50 230 ALA A C 1
ATOM 1659 O O . ALA A 1 230 ? 32.402 2.846 -51.602 1.00 94.50 230 ALA A O 1
ATOM 1660 N N . LEU A 1 231 ? 31.027 4.488 -50.947 1.00 95.44 231 LEU A N 1
ATOM 1661 C CA . LEU A 1 231 ? 31.077 5.218 -52.217 1.00 95.44 231 LEU A CA 1
ATOM 1662 C C . LEU A 1 231 ? 32.499 5.677 -52.573 1.00 95.44 231 LEU A C 1
ATOM 1664 O O . LEU A 1 231 ? 32.915 5.558 -53.725 1.00 95.44 231 LEU A O 1
ATOM 1668 N N . TRP A 1 232 ? 33.266 6.190 -51.610 1.00 91.75 232 TRP A N 1
ATOM 1669 C CA . TRP A 1 232 ? 34.575 6.777 -51.911 1.00 91.75 232 TRP A CA 1
ATOM 1670 C C . TRP A 1 232 ? 35.609 5.765 -52.448 1.00 91.75 232 TRP A C 1
ATOM 1672 O O . TRP A 1 232 ? 36.209 6.051 -53.488 1.00 91.75 232 TRP A O 1
ATOM 1682 N N . PRO A 1 233 ? 35.787 4.571 -51.843 1.00 95.44 233 PRO A N 1
ATOM 1683 C CA . PRO A 1 233 ? 36.600 3.506 -52.430 1.00 95.44 233 PRO A CA 1
ATOM 1684 C C . PRO A 1 233 ? 36.163 3.132 -53.848 1.00 95.44 233 PRO A C 1
ATOM 1686 O O . PRO A 1 233 ? 37.011 3.070 -54.730 1.00 95.44 233 PRO A O 1
ATOM 1689 N N . THR A 1 234 ? 34.858 2.985 -54.109 1.00 95.31 234 THR A N 1
ATOM 1690 C CA . THR A 1 234 ? 34.372 2.612 -55.454 1.00 95.31 234 THR A CA 1
ATOM 1691 C C . THR A 1 234 ? 34.653 3.683 -56.510 1.00 95.31 234 THR A C 1
ATOM 1693 O O . THR A 1 234 ? 35.036 3.364 -57.634 1.00 95.31 234 THR A O 1
ATOM 1696 N N . LEU A 1 235 ? 34.528 4.969 -56.160 1.00 94.62 235 LEU A N 1
ATOM 1697 C CA . LEU A 1 235 ? 34.910 6.065 -57.054 1.00 94.62 235 LEU A CA 1
ATOM 1698 C C . LEU A 1 235 ? 36.416 6.060 -57.328 1.00 94.62 235 LEU A C 1
ATOM 1700 O O . LEU A 1 235 ? 36.836 6.294 -58.460 1.00 94.62 235 LEU A O 1
ATOM 1704 N N . ARG A 1 236 ? 37.229 5.769 -56.309 1.00 94.12 236 ARG A N 1
ATOM 1705 C CA . ARG A 1 236 ? 38.680 5.666 -56.457 1.00 94.12 236 ARG A CA 1
ATOM 1706 C C . ARG A 1 236 ? 39.077 4.486 -57.346 1.00 94.12 236 ARG A C 1
ATOM 1708 O O . ARG A 1 236 ? 39.856 4.690 -58.271 1.00 94.12 236 ARG A O 1
ATOM 1715 N N . GLU A 1 237 ? 38.516 3.303 -57.107 1.00 95.25 237 GLU A N 1
ATOM 1716 C CA . GLU A 1 237 ? 38.726 2.106 -57.932 1.00 95.25 237 GLU A 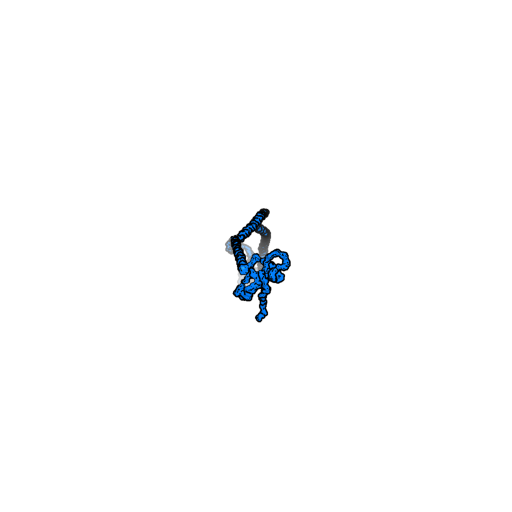CA 1
ATOM 1717 C C . GLU A 1 237 ? 38.333 2.365 -59.385 1.00 95.25 237 GLU A C 1
ATOM 1719 O O . GLU A 1 237 ? 39.074 2.005 -60.295 1.00 95.25 237 GLU A O 1
ATOM 1724 N N . ARG A 1 238 ? 37.217 3.068 -59.620 1.00 95.69 238 ARG A N 1
ATOM 1725 C CA . ARG A 1 238 ? 36.808 3.469 -60.969 1.00 95.69 238 ARG A CA 1
ATOM 1726 C C . ARG A 1 238 ? 37.847 4.370 -61.641 1.00 95.69 238 ARG A C 1
ATOM 1728 O O . ARG A 1 238 ? 38.201 4.122 -62.788 1.00 95.69 238 ARG A O 1
ATOM 1735 N N . VAL A 1 239 ? 38.338 5.400 -60.951 1.00 96.50 239 VAL A N 1
ATOM 1736 C CA . VAL A 1 239 ? 39.360 6.310 -61.501 1.00 96.50 239 VAL A CA 1
ATOM 1737 C C . VAL A 1 239 ? 40.679 5.574 -61.758 1.00 96.50 239 VAL A C 1
ATOM 1739 O O . VAL A 1 239 ? 41.345 5.828 -62.760 1.00 96.50 239 VAL A O 1
ATOM 1742 N N . GLU A 1 240 ? 41.075 4.659 -60.873 1.00 95.81 240 GLU A N 1
ATOM 1743 C CA . GLU A 1 240 ? 42.262 3.818 -61.061 1.00 95.81 240 GLU A CA 1
ATOM 1744 C C . GLU A 1 240 ? 42.090 2.862 -62.250 1.00 95.81 240 GLU A C 1
ATOM 1746 O O . GLU A 1 240 ? 43.001 2.756 -63.071 1.00 95.81 240 GLU A O 1
ATOM 1751 N N . ALA A 1 241 ? 40.913 2.255 -62.414 1.00 95.12 241 ALA A N 1
ATOM 1752 C CA . ALA A 1 241 ? 40.582 1.421 -63.566 1.00 95.12 241 ALA A CA 1
ATOM 1753 C C . ALA A 1 241 ? 40.573 2.220 -64.882 1.00 95.12 241 ALA A C 1
ATOM 1755 O O . ALA A 1 241 ? 41.134 1.761 -65.873 1.00 95.12 241 ALA A O 1
ATOM 1756 N N . GLU A 1 242 ? 40.008 3.432 -64.901 1.00 96.62 242 GLU A N 1
ATOM 1757 C CA . GLU A 1 242 ? 40.036 4.323 -66.074 1.00 96.62 242 GLU A CA 1
ATOM 1758 C C . GLU A 1 242 ? 41.480 4.690 -66.469 1.00 96.62 242 GLU A C 1
ATOM 1760 O O . GLU A 1 242 ? 41.834 4.659 -67.652 1.00 96.62 242 GLU A O 1
ATOM 1765 N N . ARG A 1 243 ? 42.353 4.966 -65.487 1.00 95.31 243 ARG A N 1
ATOM 1766 C CA . ARG A 1 243 ? 43.788 5.197 -65.736 1.00 95.31 243 ARG A CA 1
ATOM 1767 C C . ARG A 1 243 ? 44.497 3.951 -66.251 1.00 95.31 243 ARG A C 1
ATOM 1769 O O . ARG A 1 243 ? 45.299 4.074 -67.169 1.00 95.31 243 ARG A O 1
ATOM 1776 N N . ALA A 1 244 ? 44.207 2.779 -65.685 1.00 94.88 244 ALA A N 1
ATOM 1777 C CA . ALA A 1 244 ? 44.784 1.517 -66.136 1.00 94.88 244 ALA A CA 1
ATOM 1778 C C . ALA A 1 244 ? 44.403 1.230 -67.594 1.00 94.88 244 ALA A C 1
ATOM 1780 O O . ALA A 1 244 ? 45.281 0.978 -68.408 1.00 94.88 244 ALA A O 1
ATOM 1781 N N . VAL A 1 245 ? 43.123 1.378 -67.955 1.00 96.44 245 VAL A N 1
ATOM 1782 C CA . VAL A 1 245 ? 42.657 1.219 -69.343 1.00 96.44 245 VAL A CA 1
ATOM 1783 C C . VAL A 1 245 ? 43.351 2.206 -70.282 1.00 96.44 245 VAL A C 1
ATOM 1785 O O . VAL A 1 245 ? 43.783 1.812 -71.360 1.00 96.44 245 VAL A O 1
ATOM 1788 N N . THR A 1 246 ? 43.498 3.470 -69.873 1.00 95.94 246 THR A N 1
ATOM 1789 C CA . THR A 1 246 ? 44.211 4.478 -70.677 1.00 95.94 246 THR A CA 1
ATOM 1790 C C . THR A 1 246 ? 45.687 4.099 -70.862 1.00 95.94 246 THR A C 1
ATOM 1792 O O . THR A 1 246 ? 46.203 4.168 -71.973 1.00 95.94 246 THR A O 1
ATOM 1795 N N . GLY A 1 247 ? 46.356 3.636 -69.800 1.00 95.31 247 GLY A N 1
ATOM 1796 C CA . GLY A 1 247 ? 47.742 3.162 -69.858 1.00 95.31 247 GLY A CA 1
ATOM 1797 C C . GLY A 1 247 ? 47.924 1.952 -70.780 1.00 95.31 247 GLY A C 1
ATOM 1798 O O . GLY A 1 247 ? 48.819 1.958 -71.619 1.00 95.31 247 GLY A O 1
ATOM 1799 N N . GLU A 1 248 ? 47.038 0.956 -70.697 1.00 94.31 248 GLU A N 1
ATOM 1800 C CA . GLU A 1 248 ? 47.048 -0.215 -71.588 1.00 94.31 248 GLU A CA 1
ATOM 1801 C C . GLU A 1 248 ? 46.793 0.167 -73.055 1.00 94.31 248 GLU A C 1
ATOM 1803 O O . GLU A 1 248 ? 47.409 -0.392 -73.965 1.00 94.31 248 GLU A O 1
ATOM 1808 N N . GLN A 1 249 ? 45.922 1.150 -73.313 1.00 95.75 249 GLN A N 1
ATOM 1809 C CA . GLN A 1 249 ? 45.697 1.682 -74.663 1.00 95.75 249 GLN A CA 1
ATOM 1810 C C . GLN A 1 249 ? 46.949 2.372 -75.221 1.00 95.75 249 GLN A C 1
ATOM 1812 O O . GLN A 1 249 ? 47.294 2.158 -76.384 1.00 95.75 249 GLN A O 1
ATOM 1817 N N . GLU A 1 250 ? 47.652 3.165 -74.408 1.00 95.69 250 GLU A N 1
ATOM 1818 C CA . GLU A 1 250 ? 48.917 3.790 -74.810 1.00 95.69 250 GLU A CA 1
ATOM 1819 C C . GLU A 1 250 ? 50.012 2.755 -75.096 1.00 95.69 250 GLU A C 1
ATOM 1821 O O . GLU A 1 250 ? 50.704 2.869 -76.109 1.00 95.69 250 GLU A O 1
ATOM 1826 N N . GLU A 1 251 ? 50.169 1.741 -74.240 1.00 94.00 251 GLU A N 1
ATOM 1827 C CA . GLU A 1 251 ? 51.134 0.654 -74.451 1.00 94.00 251 GLU A CA 1
ATOM 1828 C C . GLU A 1 251 ? 50.803 -0.164 -75.702 1.00 94.00 251 GLU A C 1
ATOM 1830 O O . GLU A 1 251 ? 51.689 -0.440 -76.513 1.00 94.00 251 GLU A O 1
ATOM 1835 N N . THR A 1 252 ? 49.522 -0.472 -75.928 1.00 95.69 252 THR A N 1
ATOM 1836 C CA . THR A 1 252 ? 49.067 -1.142 -77.156 1.00 95.69 252 THR A CA 1
ATOM 1837 C C . THR A 1 252 ? 49.410 -0.305 -78.387 1.00 95.69 252 THR A C 1
ATOM 1839 O O . THR A 1 252 ? 49.985 -0.825 -79.342 1.00 95.69 252 THR A O 1
ATOM 1842 N N . HIS A 1 253 ? 49.155 1.006 -78.354 1.00 95.44 253 HIS A N 1
ATOM 1843 C CA . HIS A 1 253 ? 49.499 1.899 -79.460 1.00 95.44 253 HIS A CA 1
ATOM 1844 C C . HIS A 1 253 ? 51.017 1.965 -79.710 1.00 95.44 253 HIS A C 1
ATOM 1846 O O . HIS A 1 253 ? 51.468 1.907 -80.856 1.00 95.44 253 HIS A O 1
ATOM 1852 N N . ARG A 1 254 ? 51.835 2.035 -78.649 1.00 95.19 254 ARG A N 1
ATOM 1853 C CA . ARG A 1 254 ? 53.305 1.971 -78.757 1.00 95.19 254 ARG A CA 1
ATOM 1854 C C . ARG A 1 254 ? 53.755 0.648 -79.377 1.00 95.19 254 ARG A C 1
ATOM 1856 O O . ARG A 1 254 ? 54.611 0.656 -80.263 1.00 95.19 254 ARG A O 1
ATOM 1863 N N . ALA A 1 255 ? 53.169 -0.471 -78.956 1.00 94.44 255 ALA A N 1
ATOM 1864 C CA . ALA A 1 255 ? 53.457 -1.788 -79.509 1.00 94.44 255 ALA A CA 1
ATOM 1865 C C . ALA A 1 255 ? 53.072 -1.883 -80.996 1.00 94.44 255 ALA A C 1
ATOM 1867 O O . ALA A 1 255 ? 53.868 -2.372 -81.794 1.00 94.44 255 ALA A O 1
ATOM 1868 N N . GLU A 1 256 ? 51.914 -1.355 -81.402 1.00 95.56 256 GLU A N 1
ATOM 1869 C CA . GLU A 1 256 ? 51.490 -1.286 -82.809 1.00 95.56 256 GLU A CA 1
ATOM 1870 C C . GLU A 1 256 ? 52.467 -0.473 -83.669 1.00 95.56 256 GLU A C 1
ATOM 1872 O O . GLU A 1 256 ? 52.854 -0.911 -84.758 1.00 95.56 256 GLU A O 1
ATOM 1877 N N . LEU A 1 257 ? 52.919 0.686 -83.176 1.00 96.25 257 LEU A N 1
ATOM 1878 C CA . LEU A 1 257 ? 53.927 1.502 -83.857 1.00 96.25 257 LEU A CA 1
ATOM 1879 C C . LEU A 1 257 ? 55.252 0.746 -84.016 1.00 96.25 257 LEU A C 1
ATOM 1881 O O . LEU A 1 257 ? 55.836 0.768 -85.102 1.00 96.25 257 LEU A O 1
ATOM 1885 N N . LEU A 1 258 ? 55.703 0.044 -82.970 1.00 95.69 258 LEU A N 1
ATOM 1886 C CA . LEU A 1 258 ? 56.906 -0.791 -83.015 1.00 95.69 258 LEU A CA 1
ATOM 1887 C C . LEU A 1 258 ? 56.762 -1.945 -84.012 1.00 95.69 258 LEU A C 1
ATOM 1889 O O . LEU A 1 258 ? 57.674 -2.179 -84.802 1.00 95.69 258 LEU A O 1
ATOM 1893 N N . VAL A 1 259 ? 55.619 -2.635 -84.027 1.00 95.62 259 VAL A N 1
ATOM 1894 C CA . VAL A 1 259 ? 55.332 -3.701 -84.998 1.00 95.62 259 VAL A CA 1
ATOM 1895 C C . VAL A 1 259 ? 55.344 -3.149 -86.425 1.00 95.62 259 VAL A C 1
ATOM 1897 O O . VAL A 1 259 ? 55.976 -3.742 -87.297 1.00 95.62 259 VAL A O 1
ATOM 1900 N N . SER A 1 260 ? 54.721 -1.992 -86.671 1.00 94.94 260 SER A N 1
ATOM 1901 C CA . SER A 1 260 ? 54.747 -1.317 -87.977 1.00 94.94 260 SER A CA 1
ATOM 1902 C C . SER A 1 260 ? 56.171 -0.929 -88.399 1.00 94.94 260 SER A C 1
ATOM 1904 O O . SER A 1 260 ? 56.558 -1.136 -89.549 1.00 94.94 260 SER A O 1
ATOM 1906 N N . GLU A 1 261 ? 56.974 -0.381 -87.488 1.00 94.81 261 GLU A N 1
ATOM 1907 C CA . GLU A 1 261 ? 58.372 -0.026 -87.753 1.00 94.81 261 GLU A CA 1
ATOM 1908 C C . GLU A 1 261 ? 59.223 -1.266 -88.073 1.00 94.81 261 GLU A C 1
ATOM 1910 O O . GLU A 1 261 ? 59.957 -1.284 -89.063 1.00 94.81 261 GLU A O 1
ATOM 1915 N N . LEU A 1 262 ? 59.081 -2.345 -87.299 1.00 94.75 262 LEU A N 1
ATOM 1916 C CA . LEU A 1 262 ? 59.753 -3.618 -87.570 1.00 94.75 262 LEU A CA 1
ATOM 1917 C C . LEU A 1 262 ? 59.293 -4.234 -88.903 1.00 94.75 262 LEU A C 1
ATOM 1919 O O . LEU A 1 262 ? 60.120 -4.754 -89.654 1.00 94.75 262 LEU A O 1
ATOM 1923 N N . ALA A 1 263 ? 58.009 -4.127 -89.252 1.00 94.75 263 ALA A N 1
ATOM 1924 C CA . ALA A 1 263 ? 57.485 -4.562 -90.547 1.00 94.75 263 ALA A CA 1
ATOM 1925 C C . ALA A 1 263 ? 58.098 -3.766 -91.717 1.00 94.75 263 ALA A C 1
ATOM 1927 O O . ALA A 1 263 ? 58.467 -4.344 -92.739 1.00 94.75 263 ALA A O 1
ATOM 1928 N N . LYS A 1 264 ? 58.288 -2.448 -91.563 1.00 94.00 264 LYS A N 1
ATOM 1929 C CA . LYS A 1 264 ? 58.992 -1.625 -92.562 1.00 94.00 264 LYS A CA 1
ATOM 1930 C C . LYS A 1 264 ? 60.452 -2.051 -92.719 1.00 94.00 264 LYS A C 1
ATOM 1932 O O . LYS A 1 264 ? 60.894 -2.263 -93.844 1.00 94.00 264 LYS A O 1
ATOM 1937 N N . ARG A 1 265 ? 61.180 -2.239 -91.612 1.00 93.19 265 ARG A N 1
ATOM 1938 C CA . ARG A 1 265 ? 62.596 -2.660 -91.627 1.00 93.19 265 ARG A CA 1
ATOM 1939 C C . ARG A 1 265 ? 62.798 -4.045 -92.227 1.00 93.19 265 ARG A C 1
ATOM 1941 O O . ARG A 1 265 ? 63.761 -4.265 -92.958 1.00 93.19 265 ARG A O 1
ATOM 1948 N N . THR A 1 266 ? 61.900 -4.982 -91.932 1.00 94.00 266 THR A N 1
ATOM 1949 C CA . THR A 1 266 ? 61.930 -6.329 -92.523 1.00 94.00 266 THR A CA 1
ATOM 1950 C C . THR A 1 266 ? 61.628 -6.283 -94.018 1.00 94.00 266 THR A C 1
ATOM 1952 O O . THR A 1 266 ? 62.339 -6.925 -94.787 1.00 94.00 266 THR A O 1
ATOM 1955 N N . ALA A 1 267 ? 60.662 -5.469 -94.460 1.00 93.38 267 ALA A N 1
ATOM 1956 C CA . ALA A 1 267 ? 60.391 -5.257 -95.882 1.00 93.38 267 ALA A CA 1
ATOM 1957 C C . ALA A 1 267 ? 61.566 -4.588 -96.618 1.00 93.38 267 ALA A C 1
ATOM 1959 O O . ALA A 1 267 ? 61.900 -4.991 -97.730 1.00 93.38 267 ALA A O 1
ATOM 1960 N N . GLU A 1 268 ? 62.215 -3.591 -96.014 1.00 93.31 268 GLU A N 1
ATOM 1961 C CA . GLU A 1 268 ? 63.419 -2.957 -96.564 1.00 93.31 268 GLU A CA 1
ATOM 1962 C C . GLU A 1 268 ? 64.577 -3.954 -96.667 1.00 93.31 268 GLU A C 1
ATOM 1964 O O . GLU A 1 268 ? 65.169 -4.101 -97.734 1.00 93.31 268 GLU A O 1
ATOM 1969 N N . SER A 1 269 ? 64.836 -4.708 -95.598 1.00 90.19 269 SER A N 1
ATOM 1970 C CA . SER A 1 269 ? 65.863 -5.755 -95.586 1.00 90.19 269 SER A CA 1
ATOM 1971 C C . SER A 1 269 ? 65.590 -6.826 -96.651 1.00 90.19 269 SER A C 1
ATOM 1973 O O . SER A 1 269 ? 66.513 -7.250 -97.342 1.00 90.19 269 SER A O 1
ATOM 1975 N N . ALA A 1 270 ? 64.325 -7.218 -96.848 1.00 91.75 270 ALA A N 1
ATOM 1976 C CA . ALA A 1 270 ? 63.917 -8.139 -97.908 1.00 91.75 270 ALA A CA 1
ATOM 1977 C C . ALA A 1 270 ? 64.127 -7.553 -99.317 1.00 91.75 270 ALA A C 1
ATOM 1979 O O . ALA A 1 270 ? 64.568 -8.270 -100.211 1.00 91.75 270 ALA A O 1
ATOM 1980 N N . ARG A 1 271 ? 63.868 -6.252 -99.527 1.00 91.06 271 ARG A N 1
ATOM 1981 C CA . ARG A 1 271 ? 64.164 -5.568 -100.802 1.00 91.06 271 ARG A CA 1
ATOM 1982 C C . ARG A 1 271 ? 65.660 -5.510 -101.084 1.00 91.06 271 ARG A C 1
ATOM 1984 O O . ARG A 1 271 ? 66.060 -5.784 -102.209 1.00 91.06 271 ARG A O 1
ATOM 1991 N N . ILE A 1 272 ? 66.478 -5.178 -100.082 1.00 91.69 272 ILE A N 1
ATOM 1992 C CA . ILE A 1 272 ? 67.943 -5.177 -100.208 1.00 91.69 272 ILE A CA 1
ATOM 1993 C C . ILE A 1 272 ? 68.433 -6.585 -100.558 1.00 91.69 272 ILE A C 1
ATOM 1995 O O . ILE A 1 272 ? 69.238 -6.734 -101.473 1.00 91.69 272 ILE A O 1
ATOM 1999 N N . ALA A 1 273 ? 67.913 -7.616 -99.884 1.00 90.12 273 ALA A N 1
ATOM 2000 C CA . ALA A 1 273 ? 68.240 -9.005 -100.190 1.00 90.12 273 ALA A CA 1
ATOM 2001 C C . ALA A 1 273 ? 67.845 -9.391 -101.627 1.00 90.12 273 ALA A C 1
ATOM 2003 O O . ALA A 1 273 ? 68.658 -9.978 -102.335 1.00 90.12 273 ALA A O 1
ATOM 2004 N N . ALA A 1 274 ? 66.649 -9.010 -102.089 1.00 88.75 274 ALA A N 1
ATOM 2005 C CA . ALA A 1 274 ? 66.203 -9.261 -103.460 1.00 88.75 274 ALA A CA 1
ATOM 2006 C C . ALA A 1 274 ? 67.067 -8.534 -104.508 1.00 88.75 274 ALA A C 1
ATOM 2008 O O . ALA A 1 274 ? 67.454 -9.137 -105.503 1.00 88.75 274 ALA A O 1
ATOM 2009 N N . ALA A 1 275 ? 67.431 -7.270 -104.269 1.00 88.44 275 ALA A N 1
ATOM 2010 C CA . ALA A 1 275 ? 68.314 -6.510 -105.156 1.00 88.44 275 ALA A CA 1
ATOM 2011 C C . ALA A 1 275 ? 69.738 -7.093 -105.198 1.00 88.44 275 ALA A C 1
ATOM 2013 O O . ALA A 1 275 ? 70.365 -7.133 -106.255 1.00 88.44 275 ALA A O 1
ATOM 2014 N N . ALA A 1 276 ? 70.252 -7.574 -104.061 1.00 85.88 276 ALA A N 1
ATOM 2015 C CA . ALA A 1 276 ? 71.531 -8.276 -104.006 1.00 85.88 276 ALA A CA 1
ATOM 2016 C C . ALA A 1 276 ? 71.487 -9.599 -104.795 1.00 85.88 276 ALA A C 1
ATOM 2018 O O . ALA A 1 276 ? 72.438 -9.907 -105.514 1.00 85.88 276 ALA A O 1
ATOM 2019 N N . ASP A 1 277 ? 70.384 -10.347 -104.710 1.00 86.12 277 ASP A N 1
ATOM 2020 C CA . ASP A 1 277 ? 70.179 -11.590 -105.464 1.00 86.12 277 ASP A CA 1
ATOM 2021 C C . ASP A 1 277 ? 70.039 -11.336 -106.981 1.00 86.12 277 ASP A C 1
ATOM 2023 O O . ASP A 1 277 ? 70.635 -12.037 -107.804 1.00 86.12 277 ASP A O 1
ATOM 2027 N N . GLU A 1 278 ? 69.348 -10.262 -107.374 1.00 83.19 278 GLU A N 1
ATOM 2028 C CA . GLU A 1 278 ? 69.266 -9.797 -108.765 1.00 83.19 278 GLU A CA 1
ATOM 2029 C C . GLU A 1 278 ? 70.637 -9.348 -109.301 1.00 83.19 278 GLU A C 1
ATOM 2031 O O . GLU A 1 278 ? 71.023 -9.705 -110.420 1.00 83.19 278 GLU A O 1
ATOM 2036 N N . HIS A 1 279 ? 71.421 -8.619 -108.500 1.00 80.69 279 HIS A N 1
ATOM 2037 C CA . HIS A 1 279 ? 72.777 -8.211 -108.869 1.00 80.69 279 HIS A CA 1
ATOM 2038 C C . HIS A 1 279 ? 73.703 -9.420 -109.043 1.00 80.69 279 HIS A C 1
ATOM 2040 O O . HIS A 1 279 ? 74.447 -9.499 -110.023 1.00 80.69 279 HIS A O 1
ATOM 2046 N N . LEU A 1 280 ? 73.614 -10.404 -108.144 1.00 81.56 280 LEU A N 1
ATOM 2047 C CA . LEU A 1 280 ? 74.329 -11.673 -108.256 1.00 81.56 280 LEU A CA 1
ATOM 2048 C C . LEU A 1 280 ? 73.923 -12.441 -109.523 1.00 81.56 280 LEU A C 1
ATOM 2050 O O . LEU A 1 280 ? 74.784 -12.982 -110.221 1.00 81.56 280 LEU A O 1
ATOM 2054 N N . THR A 1 281 ? 72.635 -12.449 -109.861 1.00 82.00 281 THR A N 1
ATOM 2055 C CA . THR A 1 281 ? 72.121 -13.059 -111.096 1.00 82.00 281 THR A CA 1
ATOM 2056 C C . THR A 1 281 ? 72.645 -12.338 -112.344 1.00 82.00 281 THR A C 1
ATOM 2058 O O . THR A 1 281 ? 73.118 -12.988 -113.276 1.00 82.00 281 THR A O 1
ATOM 2061 N N . THR A 1 282 ? 72.668 -11.004 -112.336 1.00 80.31 282 THR A N 1
ATOM 2062 C CA . THR A 1 282 ? 73.189 -10.174 -113.437 1.00 80.31 282 THR A CA 1
ATOM 2063 C C . THR A 1 282 ? 74.700 -10.335 -113.624 1.00 80.31 282 THR A C 1
ATOM 2065 O O . THR A 1 282 ? 75.190 -10.433 -114.751 1.00 80.31 282 THR A O 1
ATOM 2068 N N . LEU A 1 283 ? 75.475 -10.406 -112.538 1.00 76.75 283 LEU A N 1
ATOM 2069 C CA . LEU A 1 283 ? 76.913 -10.694 -112.600 1.00 76.75 283 LEU A CA 1
ATOM 2070 C C . LEU A 1 283 ? 77.179 -12.093 -113.169 1.00 76.75 283 LEU A C 1
ATOM 2072 O O . LEU A 1 283 ? 78.075 -12.257 -113.998 1.00 76.75 283 LEU A O 1
ATOM 2076 N N . ARG A 1 284 ? 76.368 -13.094 -112.798 1.00 73.69 284 ARG A N 1
ATOM 2077 C CA . ARG A 1 284 ? 76.438 -14.433 -113.406 1.00 73.69 284 ARG A CA 1
ATOM 2078 C C . ARG A 1 284 ? 76.135 -14.404 -114.906 1.00 73.69 284 ARG A C 1
ATOM 2080 O O . ARG A 1 284 ? 76.827 -15.088 -115.653 1.00 73.69 284 ARG A O 1
ATOM 2087 N N . SER A 1 285 ? 75.167 -13.610 -115.365 1.00 71.19 285 SER A N 1
ATOM 2088 C CA . SER A 1 285 ? 74.821 -13.542 -116.792 1.00 71.19 285 SER A CA 1
ATOM 2089 C C . SER A 1 285 ? 75.797 -12.710 -117.634 1.00 71.19 285 SER A C 1
ATOM 2091 O O . SER A 1 285 ? 75.955 -12.995 -118.814 1.00 71.19 285 SER A O 1
ATOM 2093 N N . THR A 1 286 ? 76.460 -11.697 -117.066 1.00 71.62 286 THR A N 1
ATOM 2094 C CA . THR A 1 286 ? 77.363 -10.789 -117.808 1.00 71.62 286 THR A CA 1
ATOM 2095 C C . THR A 1 286 ? 78.829 -11.204 -117.714 1.00 71.62 286 THR A C 1
ATOM 2097 O O . THR A 1 286 ? 79.493 -11.375 -118.735 1.00 71.62 286 THR A O 1
ATOM 2100 N N . VAL A 1 287 ? 79.335 -11.420 -116.499 1.00 63.41 287 VAL A N 1
ATOM 2101 C CA . VAL A 1 287 ? 80.732 -11.813 -116.267 1.00 63.41 287 VAL A CA 1
ATOM 2102 C C . VAL A 1 287 ? 80.898 -13.320 -116.443 1.00 63.41 287 VAL A C 1
ATOM 2104 O O . VAL A 1 287 ? 81.886 -13.755 -117.023 1.00 63.41 287 VAL A O 1
ATOM 2107 N N . GLY A 1 288 ? 79.912 -14.127 -116.037 1.00 62.34 288 GLY A N 1
ATOM 2108 C CA . GLY A 1 288 ? 79.945 -15.577 -116.258 1.00 62.34 288 GLY A CA 1
ATOM 2109 C C . GLY A 1 288 ? 79.914 -15.962 -117.742 1.00 62.34 288 GLY A C 1
ATOM 2110 O O . GLY A 1 288 ? 80.642 -16.865 -118.143 1.00 62.34 288 GLY A O 1
ATOM 2111 N N . ALA A 1 289 ? 79.163 -15.232 -118.574 1.00 61.94 289 ALA A N 1
ATOM 2112 C CA . ALA A 1 289 ? 79.165 -15.429 -120.026 1.00 61.94 289 ALA A CA 1
ATOM 2113 C C . ALA A 1 289 ? 80.480 -14.968 -120.683 1.00 61.94 289 ALA A C 1
ATOM 2115 O O . ALA A 1 289 ? 80.988 -15.652 -121.565 1.00 61.94 289 ALA A O 1
ATOM 2116 N N . ALA A 1 290 ? 81.077 -13.860 -120.226 1.00 60.03 290 ALA A N 1
ATOM 2117 C CA . ALA A 1 290 ? 82.372 -13.387 -120.727 1.00 60.03 290 ALA A CA 1
ATOM 2118 C C . ALA A 1 290 ? 83.543 -14.304 -120.321 1.00 60.03 290 ALA A C 1
ATOM 2120 O O . ALA A 1 290 ? 84.462 -14.522 -121.107 1.00 60.03 290 ALA A O 1
ATOM 2121 N N . VAL A 1 291 ? 83.502 -14.884 -119.117 1.00 67.50 291 VAL A N 1
ATOM 2122 C CA . VAL A 1 291 ? 84.483 -15.884 -118.667 1.00 67.50 291 VAL A CA 1
ATOM 2123 C C . VAL A 1 291 ? 84.300 -17.206 -119.418 1.00 67.50 291 VAL A C 1
ATOM 2125 O O . VAL A 1 291 ? 85.295 -17.791 -119.839 1.00 67.50 291 VAL A O 1
ATOM 2128 N N . ALA A 1 292 ? 83.059 -17.642 -119.658 1.00 66.31 292 ALA A N 1
ATOM 2129 C CA . ALA A 1 292 ? 82.778 -18.824 -120.476 1.00 66.31 292 ALA A CA 1
ATOM 2130 C C . ALA A 1 292 ? 83.238 -18.646 -121.938 1.00 66.31 292 ALA A C 1
ATOM 2132 O O . ALA A 1 292 ? 83.796 -19.569 -122.526 1.00 66.31 292 ALA A O 1
ATOM 2133 N N . GLU A 1 293 ? 83.077 -17.450 -122.509 1.00 63.19 293 GLU A N 1
ATOM 2134 C CA . GLU A 1 293 ? 83.535 -17.123 -123.865 1.00 63.19 293 GLU A CA 1
ATOM 2135 C C . GLU A 1 293 ? 85.068 -17.032 -123.962 1.00 63.19 293 GLU A C 1
ATOM 2137 O O . GLU A 1 293 ? 85.652 -17.526 -124.923 1.00 63.19 293 GLU A O 1
ATOM 2142 N N . LEU A 1 294 ? 85.752 -16.491 -122.947 1.00 67.19 294 LEU A N 1
ATOM 2143 C CA . LEU A 1 294 ? 87.221 -16.501 -122.893 1.00 67.19 294 LEU A CA 1
ATOM 2144 C C . LEU A 1 294 ? 87.792 -17.917 -122.731 1.00 67.19 294 LEU A C 1
ATOM 2146 O O . LEU A 1 294 ? 88.826 -18.228 -123.319 1.00 67.19 294 LEU A O 1
ATOM 2150 N N . GLN A 1 295 ? 87.119 -18.790 -121.975 1.00 70.19 295 GLN A N 1
ATOM 2151 C CA . GLN A 1 295 ? 87.490 -20.206 -121.877 1.00 70.19 295 GLN A CA 1
ATOM 2152 C C . GLN A 1 295 ? 87.313 -20.925 -123.222 1.00 70.19 295 GLN A C 1
ATOM 2154 O O . GLN A 1 295 ? 88.229 -21.619 -123.661 1.00 70.19 295 GLN A O 1
ATOM 2159 N N . ARG A 1 296 ? 86.201 -20.671 -123.927 1.00 71.25 296 ARG A N 1
ATOM 2160 C CA . ARG A 1 296 ? 85.950 -21.189 -125.281 1.00 71.25 296 ARG A CA 1
ATOM 2161 C C . ARG A 1 296 ? 87.016 -20.725 -126.284 1.00 71.25 296 ARG A C 1
ATOM 2163 O O . ARG A 1 296 ? 87.532 -21.540 -127.042 1.00 71.25 296 ARG A O 1
ATOM 2170 N N . GLN A 1 297 ? 87.391 -19.443 -126.261 1.00 68.38 297 GLN A N 1
ATOM 2171 C CA . GLN A 1 297 ? 88.424 -18.883 -127.145 1.00 68.38 297 GLN A CA 1
ATOM 2172 C C . GLN A 1 297 ? 89.834 -19.420 -126.846 1.00 68.38 297 GLN A C 1
ATOM 2174 O O . GLN A 1 297 ? 90.645 -19.552 -127.764 1.00 68.38 297 GLN A O 1
ATOM 2179 N N . LEU A 1 298 ? 90.137 -19.770 -125.592 1.00 74.50 298 LEU A N 1
ATOM 2180 C CA . LEU A 1 298 ? 91.393 -20.434 -125.218 1.00 74.50 298 LEU A CA 1
ATOM 2181 C C . LEU A 1 298 ? 91.475 -21.871 -125.753 1.00 74.50 298 LEU A C 1
ATOM 2183 O O . LEU A 1 298 ? 92.527 -22.282 -126.241 1.00 74.50 298 LEU A O 1
ATOM 2187 N N . GLU A 1 299 ? 90.374 -22.622 -125.716 1.00 72.88 299 GLU A N 1
ATOM 2188 C CA . GLU A 1 299 ? 90.304 -23.956 -126.328 1.00 72.88 299 GLU A CA 1
ATOM 2189 C C . GLU A 1 299 ? 90.388 -23.890 -127.860 1.00 72.88 299 GLU A C 1
ATOM 2191 O O . GLU A 1 299 ? 91.130 -24.656 -128.475 1.00 72.88 299 GLU A O 1
ATOM 2196 N N . GLU A 1 300 ? 89.718 -22.918 -128.480 1.00 73.50 300 GLU A N 1
ATOM 2197 C CA . GLU A 1 300 ? 89.710 -22.716 -129.934 1.00 73.50 300 GLU A CA 1
ATOM 2198 C C . GLU A 1 300 ? 91.092 -22.281 -130.471 1.00 73.50 300 GLU A C 1
ATOM 2200 O O . GLU A 1 300 ? 91.553 -22.772 -131.504 1.00 73.50 300 GLU A O 1
ATOM 2205 N N . THR A 1 301 ? 91.819 -21.430 -129.736 1.00 70.62 301 THR A N 1
ATOM 2206 C CA . THR A 1 301 ? 93.195 -21.035 -130.093 1.00 70.62 301 THR A CA 1
ATOM 2207 C C . THR A 1 301 ? 94.223 -22.142 -129.851 1.00 70.62 301 THR A C 1
ATOM 2209 O O . THR A 1 301 ? 95.150 -22.286 -130.651 1.00 70.62 301 THR A O 1
ATOM 2212 N N . ALA A 1 302 ? 94.059 -22.970 -128.816 1.00 70.62 302 ALA A N 1
ATOM 2213 C CA . ALA A 1 302 ? 94.918 -24.136 -128.601 1.00 70.62 302 ALA A CA 1
ATOM 2214 C C . ALA A 1 302 ? 94.785 -25.171 -129.736 1.00 70.62 302 ALA A C 1
ATOM 2216 O O . ALA A 1 302 ? 95.787 -25.744 -130.177 1.00 70.62 302 ALA A O 1
ATOM 2217 N N . GLU A 1 303 ? 93.570 -25.375 -130.250 1.00 73.00 303 GLU A N 1
ATOM 2218 C CA . GLU A 1 303 ? 93.310 -26.297 -131.358 1.00 73.00 303 GLU A CA 1
ATOM 2219 C C . GLU A 1 303 ? 93.819 -25.735 -132.701 1.00 73.00 303 GLU A C 1
ATOM 2221 O O . GLU A 1 303 ? 94.464 -26.452 -133.471 1.00 73.00 303 GLU A O 1
ATOM 2226 N N . ALA A 1 304 ? 93.660 -24.427 -132.943 1.00 71.06 304 ALA A N 1
ATOM 2227 C CA . ALA A 1 304 ? 94.207 -23.755 -134.125 1.00 71.06 304 ALA A CA 1
ATOM 2228 C C . ALA A 1 304 ? 95.745 -23.839 -134.201 1.00 71.06 304 ALA A C 1
ATOM 2230 O O . ALA A 1 304 ? 96.303 -24.059 -135.278 1.00 71.06 304 ALA A O 1
ATOM 2231 N N . VAL A 1 305 ? 96.448 -23.740 -133.066 1.00 76.88 305 VAL A N 1
ATOM 2232 C CA . VAL A 1 305 ? 97.913 -23.909 -133.009 1.00 76.88 305 VAL A CA 1
ATOM 2233 C C . VAL A 1 305 ? 98.334 -25.345 -133.350 1.00 76.88 305 VAL A C 1
ATOM 2235 O O . VAL A 1 305 ? 99.335 -25.537 -134.046 1.00 76.88 305 VAL A O 1
ATOM 2238 N N . ARG A 1 306 ? 97.566 -26.363 -132.935 1.00 72.00 306 ARG A N 1
ATOM 2239 C CA . ARG A 1 306 ? 97.840 -27.767 -133.300 1.00 72.00 306 ARG A CA 1
ATOM 2240 C C . ARG A 1 306 ? 97.667 -28.034 -134.794 1.00 72.00 306 ARG A C 1
ATOM 2242 O O . ARG A 1 306 ? 98.478 -28.759 -135.368 1.00 72.00 306 ARG A O 1
ATOM 2249 N N . VAL A 1 307 ? 96.645 -27.453 -135.424 1.00 74.56 307 VAL A N 1
ATOM 2250 C CA . VAL A 1 307 ? 96.393 -27.599 -136.870 1.00 74.56 307 VAL A CA 1
ATOM 2251 C C . VAL A 1 307 ? 97.496 -26.921 -137.685 1.00 74.56 307 VAL A C 1
ATOM 2253 O O . VAL A 1 307 ? 98.088 -27.556 -138.557 1.00 74.56 307 VAL A O 1
ATOM 2256 N N . CYS A 1 308 ? 97.864 -25.688 -137.327 1.00 71.06 308 CYS A N 1
ATOM 2257 C CA . CYS A 1 308 ? 98.906 -24.926 -138.021 1.00 71.06 308 CYS A CA 1
ATOM 2258 C C . CYS A 1 308 ? 100.283 -25.620 -137.967 1.00 71.06 308 CYS A C 1
ATOM 2260 O O . CYS A 1 308 ? 101.008 -25.657 -138.962 1.00 71.06 308 CYS A O 1
ATOM 2262 N N . ALA A 1 309 ? 100.642 -26.230 -136.829 1.00 72.88 309 ALA A N 1
ATOM 2263 C CA . ALA A 1 309 ? 101.880 -27.005 -136.705 1.00 72.88 309 ALA A CA 1
ATOM 2264 C C . ALA A 1 309 ? 101.907 -28.225 -137.647 1.00 72.88 309 ALA A C 1
ATOM 2266 O O . ALA A 1 309 ? 102.938 -28.525 -138.250 1.00 72.88 309 ALA A O 1
ATOM 2267 N N . ARG A 1 310 ? 100.761 -28.896 -137.819 1.00 71.12 310 ARG A N 1
ATOM 2268 C CA . ARG A 1 310 ? 100.623 -30.083 -138.674 1.00 71.12 310 ARG A CA 1
ATOM 2269 C C . ARG A 1 310 ? 100.698 -29.734 -140.166 1.00 71.12 310 ARG A C 1
ATOM 2271 O O . ARG A 1 310 ? 101.348 -30.444 -140.930 1.00 71.12 310 ARG A O 1
ATOM 2278 N N . GLU A 1 311 ? 100.109 -28.610 -140.570 1.00 71.81 311 GLU A N 1
ATOM 2279 C CA . GLU A 1 311 ? 100.185 -28.089 -141.945 1.00 71.81 311 GLU A CA 1
ATOM 2280 C C . GLU A 1 311 ? 101.602 -27.609 -142.313 1.00 71.81 311 GLU A C 1
ATOM 2282 O O . GLU A 1 311 ? 102.072 -27.817 -143.438 1.00 71.81 311 GLU A O 1
ATOM 2287 N N . GLN A 1 312 ? 102.339 -27.035 -141.355 1.00 74.25 312 GLN A N 1
ATOM 2288 C CA . GLN A 1 312 ? 103.723 -26.598 -141.565 1.00 74.25 312 GLN A CA 1
ATOM 2289 C C . GLN A 1 312 ? 104.688 -27.777 -141.800 1.00 74.25 312 GLN A C 1
ATOM 2291 O O . GLN A 1 312 ? 105.643 -27.659 -142.574 1.00 74.25 312 GLN A O 1
ATOM 2296 N N . GLU A 1 313 ? 104.449 -28.918 -141.152 1.00 71.56 313 GLU A N 1
ATOM 2297 C CA . GLU A 1 313 ? 105.253 -30.136 -141.306 1.00 71.56 313 GLU A CA 1
ATOM 2298 C C . GLU A 1 313 ? 104.986 -30.820 -142.660 1.00 71.56 313 GLU A C 1
ATOM 2300 O O . GLU A 1 313 ? 105.923 -31.214 -143.360 1.00 71.56 313 GLU A O 1
ATOM 2305 N N . GLN A 1 314 ? 103.721 -30.843 -143.096 1.00 71.06 314 GLN A N 1
ATOM 2306 C CA . GLN A 1 314 ? 103.306 -31.377 -144.396 1.00 71.06 314 GLN A CA 1
ATOM 2307 C C . GLN A 1 314 ? 103.873 -30.561 -145.572 1.00 71.06 314 GLN A C 1
ATOM 2309 O O . GLN A 1 314 ? 104.445 -31.124 -146.507 1.00 71.06 314 GLN A O 1
ATOM 2314 N N . THR A 1 315 ? 103.836 -29.229 -145.479 1.00 70.62 315 THR A N 1
ATOM 2315 C CA . THR A 1 315 ? 104.352 -28.339 -146.536 1.00 70.62 315 THR A CA 1
ATOM 2316 C C . THR A 1 315 ? 105.881 -28.440 -146.690 1.00 70.62 315 THR A C 1
ATOM 2318 O O . THR A 1 315 ? 106.412 -28.318 -147.796 1.00 70.62 315 THR A O 1
ATOM 2321 N N . ARG A 1 316 ? 106.623 -28.717 -145.603 1.00 73.56 316 ARG A N 1
ATOM 2322 C CA . ARG A 1 316 ? 108.082 -28.946 -145.660 1.00 73.56 316 ARG A CA 1
ATOM 2323 C C . ARG A 1 316 ? 108.452 -30.271 -146.332 1.00 73.56 316 ARG A C 1
ATOM 2325 O O . ARG A 1 316 ? 109.444 -30.313 -147.061 1.00 73.56 316 ARG A O 1
ATOM 2332 N N . ALA A 1 317 ? 107.669 -31.328 -146.121 1.00 71.88 317 ALA A N 1
ATOM 2333 C CA . ALA A 1 317 ? 107.887 -32.617 -146.778 1.00 71.88 317 ALA A CA 1
ATOM 2334 C C . ALA A 1 317 ? 107.659 -32.526 -148.300 1.00 71.88 317 ALA A C 1
ATOM 2336 O O . ALA A 1 317 ? 108.469 -33.027 -149.082 1.00 71.88 317 ALA A O 1
ATOM 2337 N N . GLU A 1 318 ? 106.616 -31.807 -148.724 1.00 69.88 318 GLU A N 1
ATOM 2338 C CA . GLU A 1 318 ? 106.290 -31.596 -150.140 1.00 69.88 318 GLU A CA 1
ATOM 2339 C C . GLU A 1 318 ? 107.358 -30.764 -150.878 1.00 69.88 318 GLU A C 1
ATOM 2341 O O . GLU A 1 318 ? 107.694 -31.069 -152.027 1.00 69.88 318 GLU A O 1
ATOM 2346 N N . HIS A 1 319 ? 107.966 -29.777 -150.205 1.00 71.00 319 HIS A N 1
ATOM 2347 C CA . HIS A 1 319 ? 109.076 -28.986 -150.756 1.00 71.00 319 HIS A CA 1
ATOM 2348 C C . HIS A 1 319 ? 110.350 -29.826 -150.969 1.00 71.00 319 HIS A C 1
ATOM 2350 O O . HIS A 1 319 ? 110.966 -29.756 -152.034 1.00 71.00 319 HIS A O 1
ATOM 2356 N N . GLY A 1 320 ? 110.721 -30.681 -150.006 1.00 67.56 320 GLY A N 1
ATOM 2357 C CA . GLY A 1 320 ? 111.904 -31.549 -150.119 1.00 67.56 320 GLY A CA 1
ATOM 2358 C C . GLY A 1 320 ? 111.798 -32.615 -151.222 1.00 67.56 320 GLY A C 1
ATOM 2359 O O . GLY A 1 320 ? 112.804 -33.030 -151.805 1.00 67.56 320 GLY A O 1
ATOM 2360 N N . ASP A 1 321 ? 110.581 -33.046 -151.560 1.00 69.69 321 ASP A N 1
ATOM 2361 C CA . ASP A 1 321 ? 110.336 -33.976 -152.667 1.00 69.69 321 ASP A CA 1
ATOM 2362 C C . ASP A 1 321 ? 110.317 -33.307 -154.045 1.00 69.69 321 ASP A C 1
ATOM 2364 O O . ASP A 1 321 ? 110.615 -33.973 -155.044 1.00 69.69 321 ASP A O 1
ATOM 2368 N N . ALA A 1 322 ? 109.979 -32.019 -154.124 1.00 68.94 322 ALA A N 1
ATOM 2369 C CA . ALA A 1 322 ? 110.063 -31.237 -155.356 1.00 68.94 322 ALA A CA 1
ATOM 2370 C C . ALA A 1 322 ? 111.526 -30.929 -155.728 1.00 68.94 322 ALA A C 1
ATOM 2372 O O . ALA A 1 322 ? 111.919 -31.131 -156.879 1.00 68.94 322 ALA A O 1
ATOM 2373 N N . ASP A 1 323 ? 112.358 -30.579 -154.745 1.00 69.31 323 ASP A N 1
ATOM 2374 C CA . ASP A 1 323 ? 113.772 -30.236 -154.955 1.00 69.31 323 ASP A CA 1
ATOM 2375 C C . ASP A 1 323 ? 114.596 -31.445 -155.442 1.00 69.31 323 ASP A C 1
ATOM 2377 O O . ASP A 1 323 ? 115.334 -31.387 -156.428 1.00 69.31 323 ASP A O 1
ATOM 2381 N N . ARG A 1 324 ? 114.347 -32.633 -154.869 1.00 69.44 324 ARG A N 1
ATOM 2382 C CA . ARG A 1 324 ? 114.966 -33.895 -155.326 1.00 69.44 324 ARG A CA 1
ATOM 2383 C C . ARG A 1 324 ? 114.516 -34.343 -156.721 1.00 69.44 324 ARG A C 1
ATOM 2385 O O . ARG A 1 324 ? 115.140 -35.236 -157.306 1.00 69.44 324 ARG A O 1
ATOM 2392 N N . ARG A 1 325 ? 113.406 -33.818 -157.250 1.00 64.88 325 ARG A N 1
ATOM 2393 C CA . ARG A 1 325 ? 112.946 -34.085 -158.626 1.00 64.88 325 ARG A CA 1
ATOM 2394 C C . ARG A 1 325 ? 113.623 -33.151 -159.632 1.00 64.88 325 ARG A C 1
ATOM 2396 O O . ARG A 1 325 ? 113.958 -33.627 -160.715 1.00 64.88 325 ARG A O 1
ATOM 2403 N N . ALA A 1 326 ? 113.903 -31.903 -159.252 1.00 66.50 326 ALA A N 1
ATOM 2404 C CA . ALA A 1 326 ? 114.623 -30.931 -160.075 1.00 66.50 326 ALA A CA 1
ATOM 2405 C C . ALA A 1 326 ? 116.083 -31.351 -160.339 1.00 66.50 326 ALA A C 1
ATOM 2407 O O . ALA A 1 326 ? 116.470 -31.506 -161.498 1.00 66.50 326 ALA A O 1
ATOM 2408 N N . SER A 1 327 ? 116.855 -31.712 -159.305 1.00 61.75 327 SER A N 1
ATOM 2409 C CA . SER A 1 327 ? 118.266 -32.117 -159.490 1.00 61.75 327 SER A CA 1
ATOM 2410 C C . SER A 1 327 ? 118.442 -33.421 -160.293 1.00 61.75 327 SER A C 1
ATOM 2412 O O . SER A 1 327 ? 119.480 -33.658 -160.907 1.00 61.75 327 SER A O 1
ATOM 2414 N N . ARG A 1 328 ? 117.413 -34.285 -160.349 1.00 65.12 328 ARG A N 1
ATOM 2415 C CA . ARG A 1 328 ? 117.394 -35.507 -161.187 1.00 65.12 328 ARG A CA 1
ATOM 2416 C C . ARG A 1 328 ? 117.027 -35.254 -162.655 1.00 65.12 328 ARG A C 1
ATOM 2418 O O . ARG A 1 328 ? 117.146 -36.175 -163.472 1.00 65.12 328 ARG A O 1
ATOM 2425 N N . ALA A 1 329 ? 116.536 -34.064 -162.990 1.00 59.66 329 ALA A N 1
ATOM 2426 C CA . ALA A 1 329 ? 116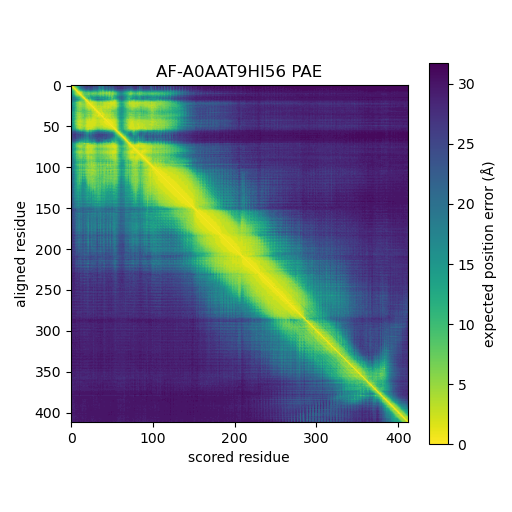.287 -33.642 -164.365 1.00 59.66 329 ALA A CA 1
ATOM 2427 C C . ALA A 1 329 ? 117.528 -32.957 -164.963 1.00 59.66 329 ALA A C 1
ATOM 2429 O O . ALA A 1 329 ? 117.885 -33.266 -166.097 1.00 59.66 329 ALA A O 1
ATOM 2430 N N . GLU A 1 330 ? 118.249 -32.151 -164.179 1.00 58.84 330 GLU A N 1
ATOM 2431 C CA . GLU A 1 330 ? 119.506 -31.512 -164.608 1.00 58.84 330 GLU A CA 1
ATOM 2432 C C . GLU A 1 330 ? 120.610 -32.538 -164.918 1.00 58.84 330 GLU A C 1
ATOM 2434 O O . GLU A 1 330 ? 121.167 -32.527 -166.013 1.00 58.84 330 GLU A O 1
ATOM 2439 N N . GLY A 1 331 ? 120.819 -33.547 -164.064 1.00 56.19 331 GLY A N 1
ATOM 2440 C CA . GLY A 1 331 ? 121.829 -34.595 -164.306 1.00 56.19 331 GLY A CA 1
ATOM 2441 C C . GLY A 1 331 ? 121.520 -35.590 -165.443 1.00 56.19 331 GLY A C 1
ATOM 2442 O O . GLY A 1 331 ? 122.308 -36.514 -165.676 1.00 56.19 331 GLY A O 1
ATOM 2443 N N . ARG A 1 332 ? 120.365 -35.459 -166.118 1.00 58.75 332 ARG A N 1
ATOM 2444 C CA . ARG A 1 332 ? 120.000 -36.213 -167.337 1.00 58.75 332 ARG A CA 1
ATOM 2445 C C . ARG A 1 332 ? 120.214 -35.407 -168.622 1.00 58.75 332 ARG A C 1
ATOM 2447 O O . ARG A 1 332 ? 120.348 -36.022 -169.673 1.00 58.75 332 ARG A O 1
ATOM 2454 N N . GLY A 1 333 ? 120.276 -34.076 -168.539 1.00 59.22 333 GLY A N 1
ATOM 2455 C CA . GLY A 1 333 ? 120.573 -33.209 -169.680 1.00 59.22 333 GLY A CA 1
ATOM 2456 C C . GLY A 1 333 ? 122.053 -33.224 -170.066 1.00 59.22 333 GLY A C 1
ATOM 2457 O O . GLY A 1 333 ? 122.366 -33.319 -171.247 1.00 59.22 333 GLY A O 1
ATOM 2458 N N . GLU A 1 334 ? 122.955 -33.221 -169.080 1.00 61.12 334 GLU A N 1
ATOM 2459 C CA . GLU A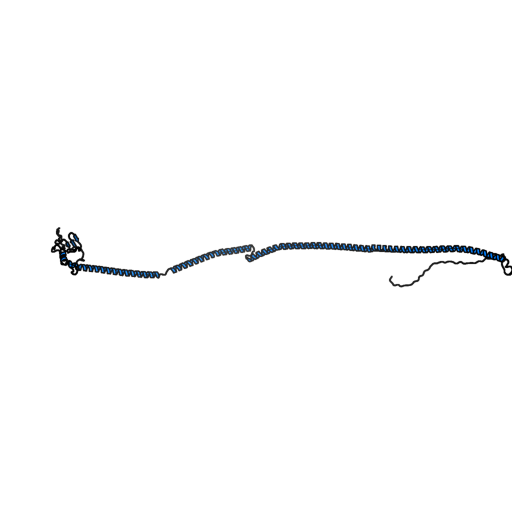 1 334 ? 124.409 -33.235 -169.330 1.00 61.12 334 GLU A CA 1
ATOM 2460 C C . GLU A 1 334 ? 124.895 -34.542 -169.973 1.00 61.12 334 GLU A C 1
ATOM 2462 O O . GLU A 1 334 ? 125.660 -34.504 -170.929 1.00 61.12 334 GLU A O 1
ATOM 2467 N N . ARG A 1 335 ? 124.372 -35.698 -169.541 1.00 57.72 335 ARG A N 1
ATOM 2468 C CA . ARG A 1 335 ? 124.738 -37.007 -170.116 1.00 57.72 335 ARG A CA 1
ATOM 2469 C C . ARG A 1 335 ? 124.287 -37.196 -171.568 1.00 57.72 335 ARG A C 1
ATOM 2471 O O . ARG A 1 335 ? 124.995 -37.819 -172.342 1.00 57.72 335 ARG A O 1
ATOM 2478 N N . LEU A 1 336 ? 123.145 -36.625 -171.962 1.00 60.38 336 LEU A N 1
ATOM 2479 C CA . LEU A 1 336 ? 122.664 -36.730 -173.347 1.00 60.38 336 LEU A CA 1
ATOM 2480 C C . LEU A 1 336 ? 123.454 -35.855 -174.333 1.00 60.38 336 LEU A C 1
ATOM 2482 O O . LEU A 1 336 ? 123.412 -36.112 -175.533 1.00 60.38 336 LEU A O 1
ATOM 2486 N N . ALA A 1 337 ? 124.138 -34.814 -173.852 1.00 60.31 337 ALA A N 1
ATOM 2487 C CA . ALA A 1 337 ? 124.975 -33.968 -174.698 1.00 60.31 337 ALA A CA 1
ATOM 2488 C C . ALA A 1 337 ? 126.326 -34.635 -175.011 1.00 60.31 337 ALA A C 1
ATOM 2490 O O . ALA A 1 337 ? 126.817 -34.513 -176.131 1.00 60.31 337 ALA A O 1
ATOM 2491 N N . GLU A 1 338 ? 126.877 -35.381 -174.050 1.00 62.00 338 GLU A N 1
ATOM 2492 C CA . GLU A 1 338 ? 128.154 -36.097 -174.173 1.00 62.00 338 GLU A CA 1
ATOM 2493 C C . GLU A 1 338 ? 128.052 -37.284 -175.159 1.00 62.00 338 GLU A C 1
ATOM 2495 O O . GLU A 1 338 ? 128.901 -37.438 -176.044 1.00 62.00 338 GLU A O 1
ATOM 2500 N N . ASP A 1 339 ? 126.934 -38.020 -175.127 1.00 57.12 339 ASP A N 1
ATOM 2501 C CA . ASP A 1 339 ? 126.665 -39.161 -176.020 1.00 57.12 339 ASP A CA 1
ATOM 2502 C C . ASP A 1 339 ? 126.561 -38.763 -177.514 1.00 57.12 339 ASP A C 1
ATOM 2504 O O . ASP A 1 339 ? 126.899 -39.542 -178.411 1.00 57.12 339 ASP A O 1
ATOM 2508 N N . VAL A 1 340 ? 126.116 -37.536 -177.825 1.00 64.50 340 VAL A N 1
ATOM 2509 C CA . VAL A 1 340 ? 125.993 -37.055 -179.219 1.00 64.50 340 VAL A CA 1
ATOM 2510 C C . VAL A 1 340 ? 127.359 -36.703 -179.811 1.00 64.50 340 VAL A C 1
ATOM 2512 O O . VAL A 1 340 ? 127.610 -36.952 -180.995 1.00 64.50 340 VAL A O 1
ATOM 2515 N N . THR A 1 341 ? 128.271 -36.166 -179.000 1.00 63.34 341 THR A N 1
ATOM 2516 C CA . THR A 1 341 ? 129.646 -35.887 -179.434 1.00 63.34 341 THR A CA 1
ATOM 2517 C C . THR A 1 341 ? 130.428 -37.165 -179.738 1.00 63.34 341 THR A C 1
ATOM 2519 O O . THR A 1 341 ? 131.147 -37.210 -180.737 1.00 63.34 341 THR A O 1
ATOM 2522 N N . GLU A 1 342 ? 130.222 -38.232 -178.966 1.00 61.22 342 GLU A N 1
ATOM 2523 C CA . GLU A 1 342 ? 130.907 -39.515 -179.164 1.00 61.22 342 GLU A CA 1
ATOM 2524 C C . GLU A 1 342 ? 130.395 -40.273 -180.405 1.00 61.22 342 GLU A C 1
ATOM 2526 O O . GLU A 1 342 ? 131.183 -40.754 -181.225 1.00 61.22 342 GLU A O 1
ATOM 2531 N N . ALA A 1 343 ? 129.076 -40.288 -180.631 1.00 61.44 343 ALA A N 1
ATOM 2532 C CA . ALA A 1 343 ? 128.472 -40.960 -181.786 1.00 61.44 343 ALA A CA 1
ATOM 2533 C C . ALA A 1 343 ? 128.859 -40.333 -183.141 1.00 61.44 343 ALA A C 1
ATOM 2535 O O . ALA A 1 343 ? 128.811 -41.001 -184.179 1.00 61.44 343 ALA A O 1
ATOM 2536 N N . THR A 1 344 ? 129.256 -39.058 -183.153 1.00 59.91 344 THR A N 1
ATOM 2537 C CA . THR A 1 344 ? 129.664 -38.370 -184.386 1.00 59.91 344 THR A CA 1
ATOM 2538 C C . THR A 1 344 ? 131.108 -38.719 -184.775 1.00 59.91 344 THR A C 1
ATOM 2540 O O . THR A 1 344 ? 131.376 -38.929 -185.957 1.00 59.91 344 THR A O 1
ATOM 2543 N N . ALA A 1 345 ? 132.005 -38.897 -183.797 1.00 58.56 345 ALA A N 1
ATOM 2544 C CA . ALA A 1 345 ? 133.403 -39.281 -184.023 1.00 58.56 345 ALA A CA 1
ATOM 2545 C C . ALA A 1 345 ? 133.548 -40.736 -184.513 1.00 58.56 345 ALA A C 1
ATOM 2547 O O . ALA A 1 345 ? 134.285 -41.006 -185.461 1.00 58.56 345 ALA A O 1
ATOM 2548 N N . ALA A 1 346 ? 132.759 -41.669 -183.964 1.00 59.25 346 ALA A N 1
ATOM 2549 C CA . ALA A 1 346 ? 132.730 -43.064 -184.425 1.00 59.25 346 ALA A CA 1
ATOM 2550 C C . ALA A 1 346 ? 132.275 -43.203 -185.896 1.00 59.25 346 ALA A C 1
ATOM 2552 O O . ALA A 1 346 ? 132.630 -44.154 -186.597 1.00 59.25 346 ALA A O 1
ATOM 2553 N N . ARG A 1 347 ? 131.499 -42.231 -186.393 1.00 60.78 347 ARG A N 1
ATOM 2554 C CA . ARG A 1 347 ? 131.010 -42.211 -187.777 1.00 60.78 347 ARG A CA 1
ATOM 2555 C C . ARG A 1 347 ? 132.099 -41.835 -188.781 1.00 60.78 347 ARG A C 1
ATOM 2557 O O . ARG A 1 347 ? 132.080 -42.332 -189.905 1.00 60.78 347 ARG A O 1
ATOM 2564 N N . GLU A 1 348 ? 133.039 -40.983 -188.385 1.00 55.75 348 GLU A N 1
ATOM 2565 C CA . GLU A 1 348 ? 134.183 -40.593 -189.217 1.00 55.75 348 GLU A CA 1
ATOM 2566 C C . GLU A 1 348 ? 135.170 -41.759 -189.406 1.00 55.75 348 GLU A C 1
ATOM 2568 O O . GLU A 1 348 ? 135.791 -41.893 -190.460 1.00 55.75 348 GLU A O 1
ATOM 2573 N N . GLU A 1 349 ? 135.234 -42.682 -188.446 1.00 59.03 349 GLU A N 1
ATOM 2574 C CA . GLU A 1 349 ? 136.172 -43.808 -188.468 1.00 59.03 349 GLU A CA 1
ATOM 2575 C C . GLU A 1 349 ? 135.707 -44.981 -189.359 1.00 59.03 349 GLU A C 1
ATOM 2577 O O . GLU A 1 349 ? 136.506 -45.590 -190.079 1.00 59.03 349 GLU A O 1
ATOM 2582 N N . ALA A 1 350 ? 134.399 -45.264 -189.395 1.00 55.81 350 ALA A N 1
ATOM 2583 C CA . ALA A 1 350 ? 133.830 -46.348 -190.205 1.00 55.81 350 ALA A CA 1
ATOM 2584 C C . ALA A 1 350 ? 133.882 -46.069 -191.721 1.00 55.81 350 ALA A C 1
ATOM 2586 O O . ALA A 1 350 ? 134.105 -46.983 -192.520 1.00 55.81 350 ALA A O 1
ATOM 2587 N N . VAL A 1 351 ? 133.736 -44.806 -192.134 1.00 59.97 351 VAL A N 1
ATOM 2588 C CA . VAL A 1 351 ? 133.849 -44.413 -193.551 1.00 59.97 351 VAL A CA 1
ATOM 2589 C C . VAL A 1 351 ? 135.300 -44.534 -194.036 1.00 59.97 351 VAL A C 1
ATOM 2591 O O . VAL A 1 351 ? 135.548 -45.050 -195.127 1.00 59.97 351 VAL A O 1
ATOM 2594 N N . ALA A 1 352 ? 136.271 -44.180 -193.189 1.00 58.22 352 ALA A N 1
ATOM 2595 C CA . ALA A 1 352 ? 137.695 -44.322 -193.495 1.00 58.22 352 ALA A CA 1
ATOM 2596 C C . ALA A 1 352 ? 138.156 -45.794 -193.590 1.00 58.22 352 ALA A C 1
ATOM 2598 O O . ALA A 1 352 ? 139.156 -46.111 -194.244 1.00 58.22 352 ALA A O 1
ATOM 2599 N N . ALA A 1 353 ? 137.455 -46.724 -192.938 1.00 58.72 353 ALA A N 1
ATOM 2600 C CA . ALA A 1 353 ? 137.719 -48.157 -193.067 1.00 58.72 353 ALA A CA 1
ATOM 2601 C C . ALA A 1 353 ? 137.205 -48.730 -194.402 1.00 58.72 353 ALA A C 1
ATOM 2603 O O . ALA A 1 353 ? 137.885 -49.553 -195.017 1.00 58.72 353 ALA A O 1
ATOM 2604 N N . LEU A 1 354 ? 136.051 -48.260 -194.884 1.00 58.69 354 LEU A N 1
ATOM 2605 C CA . LEU A 1 354 ? 135.435 -48.746 -196.122 1.00 58.69 354 LEU A CA 1
ATOM 2606 C C . LEU A 1 354 ? 136.179 -48.268 -197.383 1.00 58.69 354 LEU A C 1
ATOM 2608 O O . LEU A 1 354 ? 136.329 -49.037 -198.330 1.00 58.69 354 LEU A O 1
ATOM 2612 N N . GLN A 1 355 ? 136.738 -47.052 -197.371 1.00 55.72 355 GLN A N 1
ATOM 2613 C CA . GLN A 1 355 ? 137.583 -46.564 -198.473 1.00 55.72 355 GLN A CA 1
ATOM 2614 C C . GLN A 1 355 ? 138.891 -47.356 -198.599 1.00 55.72 355 GLN A C 1
ATOM 2616 O O . GLN A 1 355 ? 139.275 -47.762 -199.695 1.00 55.72 355 GLN A O 1
ATOM 2621 N N . ARG A 1 356 ? 139.539 -47.677 -197.471 1.00 60.19 356 ARG A N 1
ATOM 2622 C CA . ARG A 1 356 ? 140.758 -48.504 -197.477 1.00 60.19 356 ARG A CA 1
ATOM 2623 C C . ARG A 1 356 ? 140.526 -49.896 -198.058 1.00 60.19 356 ARG A C 1
ATOM 2625 O O . ARG A 1 356 ? 141.455 -50.467 -198.615 1.00 60.19 356 ARG A O 1
ATOM 2632 N N . PHE A 1 357 ? 139.312 -50.432 -197.953 1.00 58.47 357 PHE A N 1
ATOM 2633 C CA . PHE A 1 357 ? 138.963 -51.720 -198.546 1.00 58.47 357 PHE A CA 1
ATOM 2634 C C . PHE A 1 357 ? 138.788 -51.630 -200.071 1.00 58.47 357 PHE A C 1
ATOM 2636 O O . PHE A 1 357 ? 139.278 -52.503 -200.786 1.00 58.47 357 PHE A O 1
ATOM 2643 N N . ALA A 1 358 ? 138.182 -50.559 -200.591 1.00 57.06 358 ALA A N 1
ATOM 2644 C CA . ALA A 1 358 ? 137.975 -50.374 -202.031 1.00 57.06 358 ALA A CA 1
ATOM 2645 C C . ALA A 1 358 ? 139.290 -50.208 -202.830 1.00 57.06 358 ALA A C 1
ATOM 2647 O O . ALA A 1 358 ? 139.398 -50.739 -203.934 1.00 57.06 358 ALA A O 1
ATOM 2648 N N . ALA A 1 359 ? 140.330 -49.589 -202.259 1.00 52.84 359 ALA A N 1
ATOM 2649 C CA . ALA A 1 359 ? 141.620 -49.393 -202.941 1.00 52.84 359 ALA A CA 1
ATOM 2650 C C . ALA A 1 359 ? 142.518 -50.652 -203.008 1.00 52.84 359 ALA A C 1
ATOM 2652 O O . ALA A 1 359 ? 143.574 -50.637 -203.637 1.00 52.84 359 ALA A O 1
ATOM 2653 N N . THR A 1 360 ? 142.117 -51.772 -202.398 1.00 57.88 360 THR A N 1
ATOM 2654 C CA . THR A 1 360 ? 142.899 -53.027 -202.424 1.00 57.88 360 THR A CA 1
ATOM 2655 C C . THR A 1 360 ? 142.846 -53.783 -203.759 1.00 57.88 360 THR A C 1
ATOM 2657 O O . THR A 1 360 ? 143.463 -54.838 -203.887 1.00 57.88 360 THR A O 1
ATOM 2660 N N . GLY A 1 361 ? 142.143 -53.269 -204.775 1.00 52.56 361 GLY A N 1
ATOM 2661 C CA . GLY A 1 361 ? 142.211 -53.806 -206.139 1.00 52.56 361 GLY A CA 1
ATOM 2662 C C . GLY A 1 361 ? 141.560 -55.183 -206.333 1.00 52.56 361 GLY A C 1
ATOM 2663 O O . GLY A 1 361 ? 141.848 -55.852 -207.317 1.00 52.56 361 GLY A O 1
ATOM 2664 N N . LEU A 1 362 ? 140.674 -55.626 -205.431 1.00 49.19 362 LEU A N 1
ATOM 2665 C CA . LEU A 1 362 ? 139.991 -56.935 -205.504 1.00 49.19 362 LEU A CA 1
ATOM 2666 C C . LEU A 1 362 ? 138.563 -56.885 -206.075 1.00 49.19 362 LEU A C 1
ATOM 2668 O O . LEU A 1 362 ? 138.021 -57.918 -206.460 1.00 49.19 362 LEU A O 1
ATOM 2672 N N . LEU A 1 363 ? 137.986 -55.690 -206.245 1.00 56.91 363 LEU A N 1
ATOM 2673 C CA . LEU A 1 363 ? 136.840 -55.480 -207.144 1.00 56.91 363 LEU A CA 1
ATOM 2674 C C . LEU A 1 363 ? 137.267 -55.587 -208.637 1.00 56.91 363 LEU A C 1
ATOM 2676 O O . LEU A 1 363 ? 136.410 -55.641 -209.514 1.00 56.91 363 LEU A O 1
ATOM 2680 N N . ALA A 1 364 ? 138.582 -55.740 -208.903 1.00 57.41 364 ALA A N 1
ATOM 2681 C CA . ALA A 1 364 ? 139.271 -55.743 -210.202 1.00 57.41 364 ALA A CA 1
ATOM 2682 C C . ALA A 1 364 ? 139.419 -57.107 -210.929 1.00 57.41 364 ALA A C 1
ATOM 2684 O O . ALA A 1 364 ? 140.300 -57.247 -211.775 1.00 57.41 364 ALA A O 1
ATOM 2685 N N . VAL A 1 365 ? 138.601 -58.131 -210.645 1.00 52.56 365 VAL A N 1
ATOM 2686 C CA . VAL A 1 365 ? 138.687 -59.434 -211.363 1.00 52.56 365 VAL A CA 1
ATOM 2687 C C . VAL A 1 365 ? 137.327 -59.998 -211.819 1.00 52.56 365 VAL A C 1
ATOM 2689 O O . VAL A 1 365 ? 137.299 -60.848 -212.704 1.00 52.56 365 VAL A O 1
ATOM 2692 N N . ALA A 1 366 ? 136.187 -59.531 -211.286 1.00 40.38 366 ALA A N 1
ATOM 2693 C CA . ALA A 1 366 ? 134.907 -60.242 -211.445 1.00 40.38 366 ALA A CA 1
ATOM 2694 C C . ALA A 1 366 ? 133.808 -59.539 -212.268 1.00 40.38 366 ALA A C 1
ATOM 2696 O O . ALA A 1 366 ? 133.038 -60.237 -212.919 1.00 40.38 366 ALA A O 1
ATOM 2697 N N . LEU A 1 367 ? 133.679 -58.208 -212.248 1.00 50.47 367 LEU A N 1
ATOM 2698 C CA . LEU A 1 367 ? 132.480 -57.523 -212.764 1.00 50.47 367 LEU A CA 1
ATOM 2699 C C . LEU A 1 367 ? 132.836 -56.188 -213.440 1.00 50.47 367 LEU A C 1
ATOM 2701 O O . LEU A 1 367 ? 132.916 -55.167 -212.765 1.00 50.47 367 LEU A O 1
ATOM 2705 N N . PRO A 1 368 ? 133.027 -56.195 -214.770 1.00 49.06 368 PRO A N 1
ATOM 2706 C CA . PRO A 1 368 ? 133.320 -54.998 -215.564 1.00 49.06 368 PRO A CA 1
ATOM 2707 C C . PRO A 1 368 ? 132.125 -54.045 -215.722 1.00 49.06 368 PRO A C 1
ATOM 2709 O O . PRO A 1 368 ? 132.320 -52.864 -215.979 1.00 49.06 368 PRO A O 1
ATOM 2712 N N . ASP A 1 369 ? 130.899 -54.549 -215.553 1.00 47.34 369 ASP A N 1
ATOM 2713 C CA . ASP A 1 369 ? 129.662 -53.782 -215.765 1.00 47.34 369 ASP A CA 1
ATOM 2714 C C . ASP A 1 369 ? 129.047 -53.223 -214.460 1.00 47.34 369 ASP A C 1
ATOM 2716 O O . ASP A 1 369 ? 127.974 -52.619 -214.491 1.00 47.34 369 ASP A O 1
ATOM 2720 N N . LEU A 1 370 ? 129.693 -53.405 -213.296 1.00 50.62 370 LEU A N 1
ATOM 2721 C CA . LEU A 1 370 ? 129.287 -52.765 -212.039 1.00 50.62 370 LEU A CA 1
ATOM 2722 C C . LEU A 1 370 ? 130.128 -51.505 -211.822 1.00 50.62 370 LEU A C 1
ATOM 2724 O O . LEU A 1 370 ? 131.332 -51.588 -211.594 1.00 50.62 370 LEU A O 1
ATOM 2728 N N . ALA A 1 371 ? 129.475 -50.344 -211.842 1.00 55.69 371 ALA A N 1
ATOM 2729 C CA . ALA A 1 371 ? 130.112 -49.071 -211.531 1.00 55.69 371 ALA A CA 1
ATOM 2730 C C . ALA A 1 371 ? 130.427 -48.985 -210.026 1.00 55.69 371 ALA A C 1
ATOM 2732 O O . ALA A 1 371 ? 129.629 -48.498 -209.224 1.00 55.69 371 ALA A O 1
ATOM 2733 N N . VAL A 1 372 ? 131.591 -49.509 -209.645 1.00 52.53 372 VAL A N 1
ATOM 2734 C CA . VAL A 1 372 ? 132.272 -49.211 -208.384 1.00 52.53 372 VAL A CA 1
ATOM 2735 C C . VAL A 1 372 ? 132.972 -47.868 -208.584 1.00 52.53 372 VAL A C 1
ATOM 2737 O O . VAL A 1 372 ? 133.764 -47.760 -209.518 1.00 52.53 372 VAL A O 1
ATOM 2740 N N . PRO A 1 373 ? 132.661 -46.844 -207.773 1.00 55.91 373 PRO A N 1
ATOM 2741 C CA . PRO A 1 373 ? 133.254 -45.526 -207.939 1.00 55.91 373 PRO A CA 1
ATOM 2742 C C . PRO A 1 373 ? 134.770 -45.603 -207.772 1.00 55.91 373 PRO A C 1
ATOM 2744 O O . PRO A 1 373 ? 135.250 -46.236 -206.829 1.00 55.91 373 PRO A O 1
ATOM 2747 N N . ASP A 1 374 ? 135.494 -44.950 -208.674 1.00 46.69 374 ASP A N 1
ATOM 2748 C CA . ASP A 1 374 ? 136.934 -44.742 -208.581 1.00 46.69 374 ASP A CA 1
ATOM 2749 C C . ASP A 1 374 ? 137.346 -44.136 -207.231 1.00 46.69 374 ASP A C 1
ATOM 2751 O O . ASP A 1 374 ? 136.544 -43.547 -206.497 1.00 46.69 374 ASP A O 1
ATOM 2755 N N . ASP A 1 375 ? 138.649 -44.181 -206.960 1.00 46.25 375 ASP A N 1
ATOM 2756 C CA . ASP A 1 375 ? 139.324 -43.406 -205.912 1.00 46.25 375 ASP A CA 1
ATOM 2757 C C . ASP A 1 375 ? 139.363 -41.890 -206.229 1.00 46.25 375 ASP A C 1
ATOM 2759 O O . ASP A 1 375 ? 140.302 -41.181 -205.895 1.00 46.25 375 ASP A O 1
ATOM 2763 N N . ASP A 1 376 ? 138.295 -41.379 -206.842 1.00 43.41 376 ASP A N 1
ATOM 2764 C CA . ASP A 1 376 ? 137.799 -40.022 -206.602 1.00 43.41 376 ASP A CA 1
ATOM 2765 C C . ASP A 1 376 ? 136.877 -40.012 -205.341 1.00 43.41 376 ASP A C 1
ATOM 2767 O O . ASP A 1 376 ? 136.344 -38.977 -204.930 1.00 43.41 376 ASP A O 1
ATOM 2771 N N . GLY A 1 377 ? 136.699 -41.193 -204.715 1.00 43.88 377 GLY A N 1
ATOM 2772 C CA . GLY A 1 377 ? 135.660 -41.669 -203.789 1.00 43.88 377 GLY A CA 1
ATOM 2773 C C . GLY A 1 377 ? 135.513 -41.034 -202.403 1.00 43.88 377 GLY A C 1
ATOM 2774 O O . GLY A 1 377 ? 135.090 -41.703 -201.457 1.00 43.88 377 GLY A O 1
ATOM 2775 N N . SER A 1 378 ? 135.736 -39.730 -202.278 1.00 41.53 378 SER A N 1
ATOM 2776 C CA . SER A 1 378 ? 134.962 -38.884 -201.357 1.00 41.53 378 SER A CA 1
ATOM 2777 C C . SER A 1 378 ? 133.540 -38.730 -201.943 1.00 41.53 378 SER A C 1
ATOM 2779 O O . SER A 1 378 ? 133.373 -38.541 -203.136 1.00 41.53 378 SER A O 1
ATOM 2781 N N . THR A 1 379 ? 132.414 -38.855 -201.253 1.00 56.72 379 THR A N 1
ATOM 2782 C CA . THR A 1 379 ? 132.071 -38.538 -199.870 1.00 56.72 379 THR A CA 1
ATOM 2783 C C . THR A 1 379 ? 130.922 -39.470 -199.475 1.00 56.72 379 THR A C 1
ATOM 2785 O O . THR A 1 379 ? 129.769 -39.244 -199.840 1.00 56.72 379 THR A O 1
ATOM 2788 N N . TRP A 1 380 ? 131.208 -40.573 -198.782 1.00 49.66 380 TRP A N 1
ATOM 2789 C CA . TRP A 1 380 ? 130.169 -41.572 -198.502 1.00 49.66 380 TRP A CA 1
ATOM 2790 C C . TRP A 1 380 ? 129.364 -41.142 -197.267 1.00 49.66 380 TRP A C 1
ATOM 2792 O O . TRP A 1 380 ? 129.598 -41.590 -196.148 1.00 49.66 380 TRP A O 1
ATOM 2802 N N . ALA A 1 381 ? 128.452 -40.185 -197.457 1.00 55.78 381 ALA A N 1
ATOM 2803 C CA . ALA A 1 381 ? 127.609 -39.645 -196.398 1.00 55.78 381 ALA A CA 1
ATOM 2804 C C . ALA A 1 381 ? 126.370 -40.521 -196.153 1.00 55.78 381 ALA A C 1
ATOM 2806 O O . ALA A 1 381 ? 125.588 -40.780 -197.065 1.00 55.78 381 ALA A O 1
ATOM 2807 N N . ALA A 1 382 ? 126.139 -40.881 -194.888 1.00 36.22 382 ALA A N 1
ATOM 2808 C CA . ALA A 1 382 ? 124.866 -41.416 -194.414 1.00 36.22 382 ALA A CA 1
ATOM 2809 C C . ALA A 1 382 ? 124.188 -40.394 -193.486 1.00 36.22 382 ALA A C 1
ATOM 2811 O O . ALA A 1 382 ? 124.662 -40.108 -192.384 1.00 36.22 382 ALA A O 1
ATOM 2812 N N . THR A 1 383 ? 123.076 -39.816 -193.944 1.00 48.78 383 THR A N 1
ATOM 2813 C CA . THR A 1 383 ? 122.167 -39.013 -193.113 1.00 48.78 383 THR A CA 1
ATOM 2814 C C . THR A 1 383 ? 121.179 -39.938 -192.405 1.00 48.78 383 THR A C 1
ATOM 2816 O O . THR A 1 383 ? 120.607 -40.811 -193.057 1.00 48.78 383 THR A O 1
ATOM 2819 N N . PRO A 1 384 ? 120.889 -39.706 -191.113 1.00 36.50 384 PRO A N 1
ATOM 2820 C CA . PRO A 1 384 ? 119.503 -39.874 -190.690 1.00 36.50 384 PRO A CA 1
ATOM 2821 C C . PRO A 1 384 ? 118.956 -38.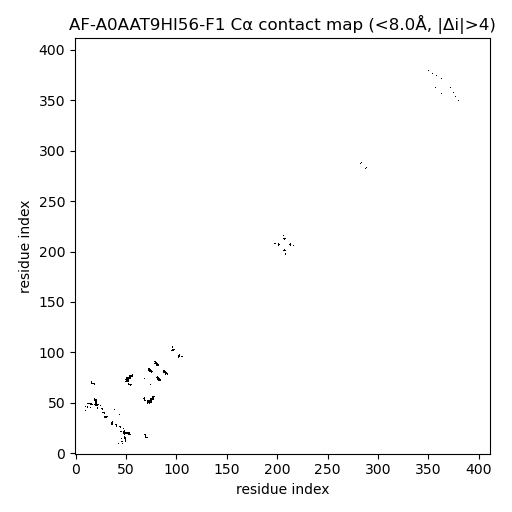696 -189.880 1.00 36.50 384 PRO A C 1
ATOM 2823 O O . PRO A 1 384 ? 119.588 -38.125 -188.996 1.00 36.50 384 PRO A O 1
ATOM 2826 N N . ARG A 1 385 ? 117.719 -38.373 -190.246 1.00 30.66 385 ARG A N 1
ATOM 2827 C CA . ARG A 1 385 ? 116.778 -37.425 -189.662 1.00 30.66 385 ARG A CA 1
ATOM 2828 C C . ARG A 1 385 ? 116.110 -38.043 -188.425 1.00 30.66 385 ARG A C 1
ATOM 2830 O O . ARG A 1 385 ? 115.651 -39.177 -188.517 1.00 30.66 385 ARG A O 1
ATOM 2837 N N . LEU A 1 386 ? 115.866 -37.172 -187.436 1.00 41.28 386 LEU A N 1
ATOM 2838 C CA . LEU A 1 386 ? 114.759 -37.184 -186.452 1.00 41.28 386 LEU A CA 1
ATOM 2839 C C . LEU A 1 386 ? 114.909 -38.141 -185.247 1.00 41.28 386 LEU A C 1
ATOM 2841 O O . LEU A 1 386 ? 115.585 -39.155 -185.391 1.00 41.28 386 LEU A O 1
ATOM 2845 N N . PRO A 1 387 ? 114.286 -37.846 -184.070 1.00 38.66 387 PRO A N 1
ATOM 2846 C CA . PRO A 1 387 ? 113.011 -37.118 -183.905 1.00 38.66 387 PRO A CA 1
ATOM 2847 C C . PRO A 1 387 ? 112.894 -36.069 -182.775 1.00 38.66 387 PRO A C 1
ATOM 2849 O O . PRO A 1 387 ? 113.479 -36.174 -181.703 1.00 38.66 387 PRO A O 1
ATOM 2852 N N . SER A 1 388 ? 112.029 -35.079 -183.014 1.00 32.66 388 SER A N 1
ATOM 2853 C CA . SER A 1 388 ? 111.486 -34.146 -182.023 1.00 32.66 388 SER A CA 1
ATOM 2854 C C . SER A 1 388 ? 110.056 -34.545 -181.658 1.00 32.66 388 SER A C 1
ATOM 2856 O O . SER A 1 388 ? 109.296 -34.925 -182.538 1.00 32.66 388 SER A O 1
ATOM 2858 N N . HIS A 1 389 ? 109.722 -34.471 -180.369 1.00 33.44 389 HIS A N 1
ATOM 2859 C CA . HIS A 1 389 ? 108.404 -34.269 -179.732 1.00 33.44 389 HIS A CA 1
ATOM 2860 C C . HIS A 1 389 ? 108.593 -34.767 -178.290 1.00 33.44 389 HIS A C 1
ATOM 2862 O O . HIS A 1 389 ? 108.935 -35.923 -178.089 1.00 33.44 389 HIS A O 1
ATOM 2868 N N . GLY A 1 390 ? 108.495 -33.993 -177.217 1.00 44.62 390 GLY A N 1
ATOM 2869 C CA . GLY A 1 390 ? 107.706 -32.809 -176.893 1.00 44.62 390 GLY A CA 1
ATOM 2870 C C . GLY A 1 390 ? 107.158 -33.066 -175.476 1.00 44.62 390 GLY A C 1
ATOM 2871 O O . GLY A 1 390 ? 106.857 -34.215 -175.159 1.00 44.62 390 GLY A O 1
ATOM 2872 N N . PRO A 1 391 ? 107.067 -32.066 -174.592 1.00 34.81 391 PRO A N 1
ATOM 2873 C CA . PRO A 1 391 ? 106.082 -32.158 -173.514 1.00 34.81 391 PRO A CA 1
ATOM 2874 C C . PRO A 1 391 ? 105.300 -30.841 -173.396 1.00 34.81 391 PRO A C 1
ATOM 2876 O O . PRO A 1 391 ? 105.847 -29.750 -173.480 1.00 34.81 391 PRO A O 1
ATOM 2879 N N . TRP A 1 392 ? 103.975 -30.912 -173.420 1.00 29.42 392 TRP A N 1
ATOM 2880 C CA . TRP A 1 392 ? 103.142 -31.108 -172.230 1.00 29.42 392 TRP A CA 1
ATOM 2881 C C . TRP A 1 392 ? 102.861 -29.774 -171.529 1.00 29.42 392 TRP A C 1
ATOM 2883 O O . TRP A 1 392 ? 103.680 -29.227 -170.798 1.00 29.42 392 TRP A O 1
ATOM 2893 N N . SER A 1 393 ? 101.654 -29.272 -171.784 1.00 33.09 393 SER A N 1
ATOM 2894 C CA . SER A 1 393 ? 100.965 -28.264 -170.983 1.00 33.09 393 SER A CA 1
ATOM 2895 C C . SER A 1 393 ? 99.810 -28.925 -170.231 1.00 33.09 393 SER A C 1
ATOM 2897 O O . SER A 1 393 ? 99.128 -29.785 -170.793 1.00 33.09 393 SER A O 1
ATOM 2899 N N . PRO A 1 394 ? 99.508 -28.416 -169.032 1.00 33.97 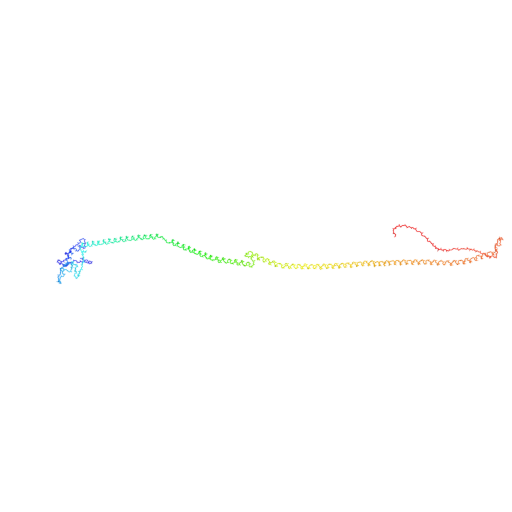394 PRO A N 1
AT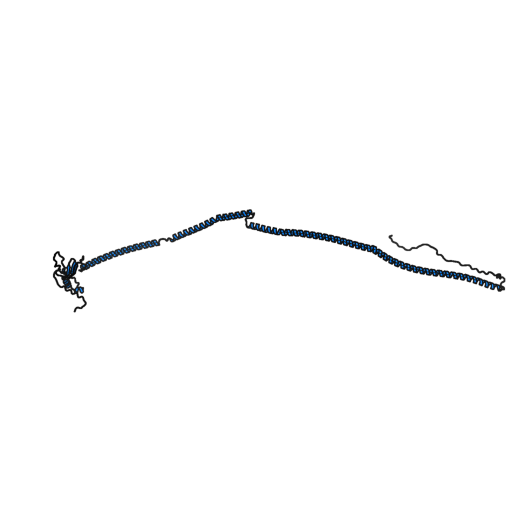OM 2900 C CA . PRO A 1 394 ? 98.151 -28.022 -168.667 1.00 33.97 394 PRO A CA 1
ATOM 2901 C C . PRO A 1 394 ? 98.165 -26.506 -168.356 1.00 33.97 394 PRO A C 1
ATOM 2903 O O . PRO A 1 394 ? 98.948 -26.048 -167.537 1.00 33.97 394 PRO A O 1
ATOM 2906 N N . GLY A 1 395 ? 97.391 -25.622 -168.993 1.00 30.34 395 GLY A N 1
ATOM 2907 C CA . GLY A 1 395 ? 96.071 -25.834 -169.585 1.00 30.34 395 GLY A CA 1
ATOM 2908 C C . GLY A 1 395 ? 95.057 -26.106 -168.464 1.00 30.34 395 GLY A C 1
ATOM 2909 O O . GLY A 1 395 ? 94.908 -27.261 -168.103 1.00 30.34 395 GLY A O 1
ATOM 2910 N N . SER A 1 396 ? 94.542 -25.122 -167.713 1.00 28.78 396 SER A N 1
ATOM 2911 C CA . SER A 1 396 ? 93.448 -24.195 -168.088 1.00 28.78 396 SER A CA 1
ATOM 2912 C C . SER A 1 396 ? 92.105 -24.897 -168.399 1.00 28.78 396 SER A C 1
ATOM 2914 O O . SER A 1 396 ? 92.088 -26.060 -168.782 1.00 28.78 396 SER A O 1
ATOM 2916 N N . PRO A 1 397 ? 90.956 -24.228 -168.172 1.00 49.72 397 PRO A N 1
ATOM 2917 C CA . PRO A 1 397 ? 90.042 -24.522 -167.066 1.00 49.72 397 PRO A CA 1
ATOM 2918 C C . PRO A 1 397 ? 88.636 -24.866 -167.604 1.00 49.72 397 PRO A C 1
ATOM 2920 O O . PRO A 1 397 ? 88.411 -24.769 -168.807 1.00 49.72 397 PRO A O 1
ATOM 2923 N N . ARG A 1 398 ? 87.694 -25.237 -166.724 1.00 29.22 398 ARG A N 1
ATOM 2924 C CA . ARG A 1 398 ? 86.209 -25.207 -166.869 1.00 29.22 398 ARG A CA 1
ATOM 2925 C C . ARG A 1 398 ? 85.636 -26.213 -165.867 1.00 29.22 398 ARG A C 1
ATOM 2927 O O . ARG A 1 398 ? 85.989 -27.382 -165.886 1.00 29.22 398 ARG A O 1
ATOM 2934 N N . SER A 1 399 ? 84.961 -25.755 -164.816 1.00 37.22 399 SER A N 1
ATOM 2935 C CA . SER A 1 399 ? 83.498 -25.613 -164.769 1.00 37.22 399 SER A CA 1
ATOM 2936 C C . SER A 1 399 ? 82.763 -26.862 -165.265 1.00 37.22 399 SER A C 1
ATOM 2938 O O . SER A 1 399 ? 82.638 -27.021 -166.472 1.00 37.22 399 SER A O 1
ATOM 2940 N N . THR A 1 400 ? 82.274 -27.704 -164.348 1.00 33.41 400 THR A N 1
ATOM 2941 C CA . THR A 1 400 ? 80.847 -28.058 -164.171 1.00 33.41 400 THR A CA 1
ATOM 2942 C C . THR A 1 400 ? 80.692 -29.230 -163.195 1.00 33.41 400 THR A C 1
ATOM 2944 O O . THR A 1 400 ? 81.372 -30.244 -163.299 1.00 33.41 400 THR A O 1
ATOM 2947 N N . THR A 1 401 ? 79.766 -29.042 -162.261 1.00 39.09 401 THR A N 1
ATOM 2948 C CA . THR A 1 401 ? 79.105 -29.986 -161.343 1.00 39.09 401 THR A CA 1
ATOM 2949 C C . THR A 1 401 ? 78.579 -31.259 -162.032 1.00 39.09 401 THR A C 1
ATOM 2951 O O . THR A 1 401 ? 78.335 -31.244 -163.238 1.00 39.09 401 THR A O 1
ATOM 2954 N N . PRO A 1 402 ? 78.353 -32.357 -161.279 1.00 46.16 402 PRO A N 1
ATOM 2955 C CA . PRO A 1 402 ? 76.974 -32.688 -160.860 1.00 46.16 402 PRO A CA 1
ATOM 2956 C C . P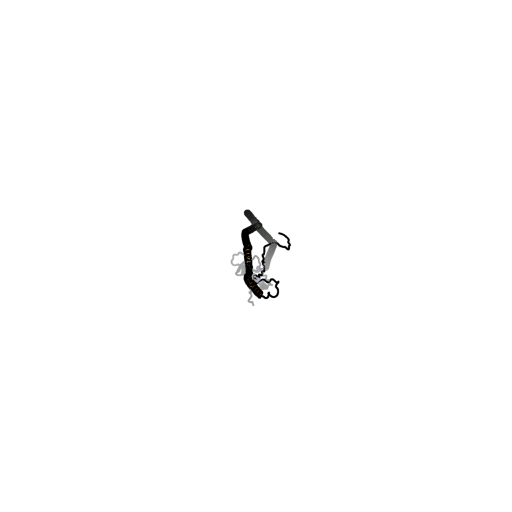RO A 1 402 ? 76.901 -33.257 -159.419 1.00 46.16 402 PRO A C 1
ATOM 2958 O O . PRO A 1 402 ? 77.773 -33.997 -158.989 1.00 46.16 402 PRO A O 1
ATOM 2961 N N . THR A 1 403 ? 75.996 -32.818 -158.538 1.00 35.41 403 THR A N 1
ATOM 2962 C CA . THR A 1 403 ? 74.564 -33.185 -158.401 1.00 35.41 403 THR A CA 1
ATOM 2963 C C . THR A 1 403 ? 74.283 -34.664 -158.067 1.00 35.41 403 THR A C 1
ATOM 2965 O O . THR A 1 403 ? 74.260 -35.489 -158.976 1.00 35.41 403 THR A O 1
ATOM 2968 N N . ARG A 1 404 ? 73.949 -34.964 -156.790 1.00 34.28 404 ARG A N 1
ATOM 2969 C CA . ARG A 1 404 ? 72.853 -35.863 -156.305 1.00 34.28 404 ARG A CA 1
ATOM 2970 C C . ARG A 1 404 ? 72.968 -36.162 -154.791 1.00 34.28 404 ARG A C 1
ATOM 2972 O O . ARG A 1 404 ? 74.093 -36.347 -154.340 1.00 34.28 404 ARG A O 1
ATOM 2979 N N . PRO A 1 405 ? 71.867 -36.456 -154.061 1.00 47.00 405 PRO A N 1
ATOM 2980 C CA . PRO A 1 405 ? 70.527 -35.826 -153.963 1.00 47.00 405 PRO A CA 1
ATOM 2981 C C . PRO A 1 405 ? 70.288 -35.248 -152.526 1.00 47.00 405 PRO A C 1
ATOM 2983 O O . PRO A 1 405 ? 71.001 -35.619 -151.604 1.00 47.00 405 PRO A O 1
ATOM 2986 N N . GLY A 1 406 ? 69.419 -34.263 -152.224 1.00 39.41 406 GLY A N 1
ATOM 2987 C CA . GLY A 1 406 ? 67.949 -34.177 -152.411 1.00 39.41 406 GLY A CA 1
ATOM 2988 C C . GLY A 1 406 ? 67.224 -35.069 -151.377 1.00 39.41 406 GLY A C 1
ATOM 2989 O O . GLY A 1 406 ? 67.325 -36.281 -151.511 1.00 39.41 406 GLY A O 1
ATOM 2990 N N . ASN A 1 407 ? 66.628 -34.598 -150.266 1.00 38.78 407 ASN A N 1
ATOM 2991 C CA . ASN A 1 407 ? 65.409 -33.775 -150.052 1.00 38.78 407 ASN A CA 1
ATOM 2992 C C . ASN A 1 407 ? 65.512 -33.074 -148.668 1.00 38.78 407 ASN A C 1
ATOM 2994 O O . ASN A 1 407 ? 66.002 -33.701 -147.739 1.00 38.78 407 ASN A O 1
ATOM 2998 N N . ALA A 1 408 ? 65.175 -31.806 -148.399 1.00 47.50 408 ALA A N 1
ATOM 2999 C CA . ALA A 1 408 ? 64.017 -30.953 -148.714 1.00 47.50 408 ALA A CA 1
ATOM 3000 C C . ALA A 1 408 ? 62.702 -31.300 -147.972 1.00 47.50 408 ALA A C 1
ATOM 3002 O O . ALA A 1 408 ? 61.958 -32.171 -148.411 1.00 47.50 408 ALA A O 1
ATOM 3003 N N . CYS A 1 409 ? 62.428 -30.550 -146.890 1.00 37.59 409 CYS A N 1
ATOM 3004 C CA . CYS A 1 409 ? 61.186 -29.805 -146.571 1.00 37.59 409 CYS A CA 1
ATOM 3005 C C . CYS A 1 409 ? 61.478 -28.905 -145.334 1.00 37.59 409 CYS A C 1
ATOM 3007 O O . CYS A 1 409 ? 61.790 -29.438 -144.279 1.00 37.59 409 CYS A O 1
ATOM 3009 N N . ARG A 1 410 ? 61.625 -27.570 -145.477 1.00 40.50 410 ARG A N 1
ATOM 3010 C CA . ARG A 1 410 ? 60.564 -26.525 -145.391 1.00 40.50 410 ARG A CA 1
ATOM 3011 C C . ARG A 1 410 ? 60.240 -26.213 -143.903 1.00 40.50 410 ARG A C 1
ATOM 3013 O O . ARG A 1 410 ? 59.718 -27.082 -143.227 1.00 40.50 410 ARG A O 1
ATOM 3020 N N . ASN A 1 411 ? 60.580 -25.068 -143.299 1.00 43.53 411 ASN A N 1
ATOM 3021 C CA . ASN A 1 411 ? 60.392 -23.662 -143.690 1.00 43.53 411 ASN A CA 1
ATOM 3022 C C . ASN A 1 411 ? 61.591 -22.765 -143.318 1.00 43.53 411 ASN A C 1
ATOM 3024 O O . ASN A 1 411 ? 62.322 -23.082 -142.387 1.00 43.53 411 ASN A O 1
ATOM 3028 N N . GLY A 1 412 ? 61.681 -21.667 -144.083 1.00 56.72 412 GLY A N 1
ATOM 3029 C CA . GLY A 1 412 ? 62.855 -20.961 -144.631 1.00 56.72 412 GLY A CA 1
ATOM 3030 C C . GLY A 1 412 ? 64.091 -20.751 -143.782 1.00 56.72 412 GLY A C 1
ATOM 3031 O O . GLY A 1 412 ? 63.968 -20.082 -142.736 1.00 56.72 412 GLY A O 1
#